Protein AF-A0A6C0KUW3-F1 (afdb_monomer_lite)

Sequence (420 aa):
MSPESDKGSKAPSDSKGATHHMSDIDYWKHPERNYYVFIALSFLLGFFGADHFYLRSFGTGMQKGLFNIASFGLWYFWDILQIIYEGEKVKKDGLSSPFDWTRGIGRGIFAEPPKKEDEMVVRVKKDIVVYALLTVMFGVFGLDKFYMGQSIQGFAKLFSVFNIFLFLFGIAWAVWDSVHVLFFTHDLIKDGITLPPPYSFIFNTIPVKDLFVPEEISKEDLAKEAAEEKETGGFLSGFMPKLPNVVNMESFRFLYKELAVPLLKPSVGTTIEKVQKGVEVSEKALNVGQEVVATVPKVAAAVTSQIQTIANPEKMLNQIKAAAEAKVAERVGAAGDQLKGAVDAQGAKLQGAVDAASAAATAAVPPSALRVAAVGKALVGGGGADETIGSGPIVAGTLTAIVLAGAVKVVAELLSQHQK

Foldseek 3Di:
DDDDPDDPDPPPPPPPPPPDAQQECVVVVDQDDALLLLLVCLVQPVCQQVSLVSLVRPVVSNVSNVVCVVVVCPQSVQQNCCCQPVVVCCCAQNGAGPVGPPHHRSHNNHDDADDDDDDQAFFQQADLSVLLSCLQRVQQQLVSCVSVVNVVSNVLSNVLCVDPVSSVVSVVFSVLQNCCSVPVVVCCLVVARDGDPPVVVVDPGHHCVRRGDTDRDGPVVVVVVVVVCVVVPHPVCVVDPDDDPPDPCPSVCCCCVVNVVVNSRDDDDDPPPVVVVVPPVVPPVPPVPDPCVVCVVVVVVVVVVVVVVVVCVVVVVVVVVVVVVVVVVVVVVVVVVVVVVVVVVVVVVVVVVVVVVVVVVVVPDDPVNVVVVVVVVVVPPDDDDDDDDDPVPVVVVVVVVVVVVVVVVVVVVVVVVVVD

Structure (mmCIF, N/CA/C/O backbone):
data_AF-A0A6C0KUW3-F1
#
_entry.id   AF-A0A6C0KUW3-F1
#
loop_
_atom_site.group_PDB
_atom_site.id
_atom_site.type_symbol
_atom_site.label_atom_id
_atom_site.label_alt_id
_atom_site.label_comp_id
_atom_site.label_asym_id
_atom_site.label_entity_id
_atom_site.label_seq_id
_atom_site.pdbx_PDB_ins_code
_atom_site.Cartn_x
_atom_site.Cartn_y
_atom_site.Cartn_z
_atom_site.occupancy
_atom_site.B_iso_or_equiv
_atom_site.auth_seq_id
_atom_site.auth_comp_id
_atom_site.auth_asym_id
_atom_site.auth_atom_id
_atom_site.pdbx_PDB_model_num
ATOM 1 N N . MET A 1 1 ? 12.558 7.237 -54.613 1.00 40.62 1 MET A N 1
ATOM 2 C CA . MET A 1 1 ? 13.050 7.570 -53.262 1.00 40.62 1 MET A CA 1
ATOM 3 C C . MET A 1 1 ? 11.957 7.166 -52.296 1.00 40.62 1 MET A C 1
ATOM 5 O O . MET A 1 1 ? 10.964 7.870 -52.196 1.00 40.62 1 MET A O 1
ATOM 9 N N . SER A 1 2 ? 12.076 5.971 -51.725 1.00 37.41 2 SER A N 1
ATOM 10 C CA . SER A 1 2 ? 11.097 5.417 -50.785 1.00 37.41 2 SER A CA 1
ATOM 11 C C . SER A 1 2 ? 11.631 5.608 -49.367 1.00 37.41 2 SER A C 1
ATOM 13 O O . SER A 1 2 ? 12.835 5.420 -49.180 1.00 37.41 2 SER A O 1
ATOM 15 N N . PRO A 1 3 ? 10.792 5.995 -48.393 1.00 54.00 3 PRO A N 1
ATOM 16 C CA . PRO A 1 3 ? 11.244 6.229 -47.034 1.00 54.00 3 PRO A CA 1
ATOM 17 C C . PRO A 1 3 ? 11.614 4.899 -46.374 1.00 54.00 3 PRO A C 1
ATOM 19 O O . PRO A 1 3 ? 10.859 3.927 -46.388 1.00 54.00 3 PRO A O 1
ATOM 22 N N . GLU A 1 4 ? 12.827 4.883 -45.845 1.00 47.38 4 GLU A N 1
ATOM 23 C CA . GLU A 1 4 ? 13.445 3.814 -45.083 1.00 47.38 4 GLU A CA 1
ATOM 24 C C . GLU A 1 4 ? 12.688 3.673 -43.755 1.00 47.38 4 GLU A C 1
ATOM 26 O O . GLU A 1 4 ? 12.736 4.548 -42.894 1.00 47.38 4 GLU A O 1
ATOM 31 N N . SER A 1 5 ? 11.893 2.608 -43.633 1.00 49.06 5 SER A N 1
ATOM 32 C CA . SER A 1 5 ? 11.140 2.301 -42.421 1.00 49.06 5 SER A CA 1
ATOM 33 C C . SER A 1 5 ? 12.111 1.913 -41.309 1.00 49.06 5 SER A C 1
ATOM 35 O O . SER A 1 5 ? 12.753 0.859 -41.380 1.00 49.06 5 SER A O 1
ATOM 37 N N . ASP A 1 6 ? 12.195 2.782 -40.309 1.00 50.81 6 ASP A N 1
ATOM 38 C CA . ASP A 1 6 ? 13.011 2.647 -39.113 1.00 50.81 6 ASP A CA 1
ATOM 39 C C . ASP A 1 6 ? 12.738 1.300 -38.423 1.00 50.81 6 ASP A C 1
ATOM 41 O O . ASP A 1 6 ? 11.621 0.978 -38.001 1.00 50.81 6 ASP A O 1
ATOM 45 N N . LYS A 1 7 ? 13.764 0.449 -38.405 1.00 44.41 7 LYS A N 1
ATOM 46 C CA . LYS A 1 7 ? 13.719 -0.880 -37.802 1.00 44.41 7 LYS A CA 1
ATOM 47 C C . LYS A 1 7 ? 13.701 -0.676 -36.297 1.00 44.41 7 LYS A C 1
ATOM 49 O O . LYS A 1 7 ? 14.734 -0.357 -35.720 1.00 44.41 7 LYS A O 1
ATOM 54 N N . GLY A 1 8 ? 12.539 -0.908 -35.683 1.00 43.03 8 GLY A N 1
ATOM 55 C CA . GLY A 1 8 ? 12.380 -0.936 -34.232 1.00 43.03 8 GLY A CA 1
ATOM 56 C C . GLY A 1 8 ? 13.576 -1.618 -33.574 1.00 43.03 8 GLY A C 1
ATOM 57 O O . GLY A 1 8 ? 13.899 -2.770 -33.887 1.00 43.03 8 GLY A O 1
ATOM 58 N N . SER A 1 9 ? 14.263 -0.864 -32.719 1.00 43.50 9 SER A N 1
ATOM 59 C CA . SER A 1 9 ? 15.438 -1.301 -31.987 1.00 43.50 9 SER A CA 1
ATOM 60 C C . SER A 1 9 ? 15.054 -2.466 -31.078 1.00 43.50 9 SER A C 1
ATOM 62 O O . SER A 1 9 ? 14.658 -2.312 -29.926 1.00 43.50 9 SER A O 1
ATOM 64 N N . LYS A 1 10 ? 15.173 -3.688 -31.603 1.00 49.19 10 LYS A N 1
ATOM 65 C CA . LYS A 1 10 ? 15.358 -4.860 -30.756 1.00 49.19 10 LYS A CA 1
ATOM 66 C C . LYS A 1 10 ? 16.615 -4.582 -29.949 1.00 49.19 10 LYS A C 1
ATOM 68 O O . LYS A 1 10 ? 17.706 -4.546 -30.517 1.00 49.19 10 LYS A O 1
ATOM 73 N N . ALA A 1 11 ? 16.441 -4.341 -28.652 1.00 49.81 11 ALA A N 1
ATOM 74 C CA . ALA A 1 11 ? 17.547 -4.334 -27.714 1.00 49.81 11 ALA A CA 1
ATOM 75 C C . ALA A 1 11 ? 18.393 -5.592 -27.991 1.00 49.81 11 ALA A C 1
ATOM 77 O O . ALA A 1 11 ? 17.818 -6.680 -28.116 1.00 49.81 11 ALA A O 1
ATOM 78 N N . PRO A 1 12 ? 19.713 -5.457 -28.193 1.00 45.88 12 PRO A N 1
ATOM 79 C CA . PRO A 1 12 ? 20.565 -6.587 -28.520 1.00 45.88 12 PRO A CA 1
ATOM 80 C C . PRO A 1 12 ? 20.508 -7.591 -27.369 1.00 45.88 12 PRO A C 1
ATOM 82 O O . PRO A 1 12 ? 21.073 -7.372 -26.300 1.00 45.88 12 PRO A O 1
ATOM 85 N N . SER A 1 13 ? 19.803 -8.701 -27.586 1.00 51.00 13 SER A N 1
ATOM 86 C CA . SER A 1 13 ? 19.825 -9.867 -26.708 1.00 51.00 13 SER A CA 1
ATOM 87 C C . SER A 1 13 ? 21.124 -10.643 -26.951 1.00 51.00 13 SER A C 1
ATOM 89 O O . SER A 1 13 ? 21.108 -11.778 -27.424 1.00 51.00 13 SER A O 1
ATOM 91 N N . ASP A 1 14 ? 22.267 -10.014 -26.682 1.00 53.22 14 ASP A N 1
ATOM 92 C CA . ASP A 1 14 ? 23.578 -10.667 -26.675 1.00 53.22 14 ASP A CA 1
ATOM 93 C C . ASP A 1 14 ? 23.753 -11.430 -25.350 1.00 53.22 14 ASP A C 1
ATOM 95 O O . ASP A 1 14 ? 24.572 -11.093 -24.498 1.00 53.22 14 ASP A O 1
ATOM 99 N N . SER A 1 15 ? 22.961 -12.484 -25.136 1.00 49.53 15 SER A N 1
ATOM 100 C CA . SER A 1 15 ? 23.084 -13.355 -23.962 1.00 49.53 15 SER A CA 1
ATOM 101 C C . SER A 1 15 ? 23.963 -14.574 -24.259 1.00 49.53 15 SER A C 1
ATOM 103 O O . SER A 1 15 ? 23.529 -15.722 -24.224 1.00 49.53 15 SER A O 1
ATOM 105 N N . LYS A 1 16 ? 25.263 -14.345 -24.489 1.00 47.78 16 LYS A N 1
ATOM 106 C CA . LYS A 1 16 ? 26.283 -15.419 -24.415 1.00 47.78 16 LYS A CA 1
ATOM 107 C C . LYS A 1 16 ? 26.792 -15.703 -22.992 1.00 47.78 16 LYS A C 1
ATOM 109 O O . LYS A 1 16 ? 27.750 -16.444 -22.809 1.00 47.78 16 LYS A O 1
ATOM 114 N N . GLY A 1 17 ? 26.095 -15.193 -21.982 1.00 57.25 17 GLY A N 1
ATOM 115 C CA . GLY A 1 17 ? 26.259 -15.568 -20.581 1.00 57.25 17 GLY A CA 1
ATOM 116 C C . GLY A 1 17 ? 24.990 -15.211 -19.823 1.00 57.25 17 GLY A C 1
ATOM 117 O O . GLY A 1 17 ? 24.925 -14.149 -19.219 1.00 57.25 17 GLY A O 1
ATOM 118 N N . ALA A 1 18 ? 23.952 -16.044 -19.928 1.00 57.69 18 ALA A N 1
ATOM 119 C CA . ALA A 1 18 ? 22.677 -15.815 -19.255 1.00 57.69 18 ALA A CA 1
ATOM 120 C C . ALA A 1 18 ? 22.869 -15.911 -17.733 1.00 57.69 18 ALA A C 1
ATOM 122 O O . ALA A 1 18 ? 22.793 -16.988 -17.138 1.00 57.69 18 ALA A O 1
ATOM 123 N N . THR A 1 19 ? 23.165 -14.783 -17.093 1.00 61.22 19 THR A N 1
ATOM 124 C CA . THR A 1 19 ? 23.089 -14.658 -15.642 1.00 61.22 19 THR A CA 1
ATOM 125 C C . THR A 1 19 ? 21.640 -14.889 -15.242 1.00 61.22 19 THR A C 1
ATOM 127 O O . THR A 1 19 ? 20.739 -14.175 -15.670 1.00 61.22 19 THR A O 1
ATOM 130 N N . HIS A 1 20 ? 21.405 -15.945 -14.471 1.00 67.25 20 HIS A N 1
ATOM 131 C CA . HIS A 1 20 ? 20.069 -16.368 -14.068 1.00 67.25 20 HIS A CA 1
ATOM 132 C C . HIS A 1 20 ? 19.472 -15.317 -13.113 1.00 67.25 20 HIS A C 1
ATOM 134 O O . HIS A 1 20 ? 19.795 -15.313 -11.925 1.00 67.25 20 HIS A O 1
ATOM 140 N N . HIS A 1 21 ? 18.646 -14.401 -13.622 1.00 73.00 21 HIS A N 1
ATOM 141 C CA . HIS A 1 21 ? 17.895 -13.441 -12.806 1.00 73.00 21 HIS A CA 1
ATOM 142 C C . HIS A 1 21 ? 16.681 -14.136 -12.167 1.00 73.00 21 HIS A C 1
ATOM 144 O O . HIS A 1 21 ? 16.088 -15.034 -12.766 1.00 73.00 21 HIS A O 1
ATOM 150 N N . MET A 1 22 ? 16.331 -13.775 -10.925 1.00 75.38 22 MET A N 1
ATOM 151 C CA . MET A 1 22 ? 15.232 -14.430 -10.189 1.00 75.38 22 MET A CA 1
ATOM 152 C C . MET A 1 22 ? 13.846 -13.954 -10.641 1.00 75.38 22 MET A C 1
ATOM 154 O O . MET A 1 22 ? 12.902 -14.742 -10.660 1.00 75.38 22 MET A O 1
ATOM 158 N N . SER A 1 23 ? 13.724 -12.685 -11.030 1.00 79.56 23 SER A N 1
ATOM 159 C CA . SER A 1 23 ? 12.553 -12.156 -11.726 1.00 79.56 23 SER A CA 1
ATOM 160 C C . SER A 1 23 ? 13.013 -11.194 -12.818 1.00 79.56 23 SER A C 1
ATOM 162 O O . SER A 1 23 ? 13.612 -10.155 -12.536 1.00 79.56 23 SER A O 1
ATOM 164 N N . ASP A 1 24 ? 12.762 -11.584 -14.065 1.00 82.62 24 ASP A N 1
ATOM 165 C CA . ASP A 1 24 ? 13.155 -10.845 -15.265 1.00 82.62 24 ASP A CA 1
ATOM 166 C C . ASP A 1 24 ? 11.915 -10.515 -16.102 1.00 82.62 24 ASP A C 1
ATOM 168 O O . ASP A 1 24 ? 10.938 -11.279 -16.120 1.00 82.62 24 ASP A O 1
ATOM 172 N N . ILE A 1 25 ? 11.957 -9.391 -16.811 1.00 84.62 25 ILE A N 1
ATOM 173 C CA . ILE A 1 25 ? 10.950 -9.016 -17.797 1.00 84.62 25 ILE A CA 1
ATOM 174 C C . ILE A 1 25 ? 10.783 -10.096 -18.866 1.00 84.62 25 ILE A C 1
ATOM 176 O O . ILE A 1 25 ? 9.663 -10.313 -19.312 1.00 84.62 25 ILE A O 1
ATOM 180 N N . ASP A 1 26 ? 11.832 -10.845 -19.206 1.00 83.38 26 ASP A N 1
ATOM 181 C CA . ASP A 1 26 ? 11.742 -11.939 -20.181 1.00 83.38 26 ASP A CA 1
ATOM 182 C C . ASP A 1 26 ? 10.749 -13.029 -19.751 1.00 83.38 26 ASP A C 1
ATOM 184 O O . ASP A 1 26 ? 10.020 -13.591 -20.573 1.00 83.38 26 ASP A O 1
ATOM 188 N N . TYR A 1 27 ? 10.656 -13.288 -18.444 1.00 81.56 27 TYR A N 1
ATOM 189 C CA . TYR A 1 27 ? 9.697 -14.242 -17.891 1.00 81.56 27 TYR A CA 1
ATOM 190 C C . TYR A 1 27 ? 8.268 -13.673 -17.883 1.00 81.56 27 TYR A C 1
ATOM 192 O O . TYR A 1 27 ? 7.298 -14.377 -18.167 1.00 81.56 27 TYR A O 1
ATOM 200 N N . TRP A 1 28 ? 8.131 -12.379 -17.582 1.00 78.56 28 TRP A N 1
ATOM 201 C CA . TRP A 1 28 ? 6.847 -11.708 -17.351 1.00 78.56 28 TRP A CA 1
ATOM 202 C C . TRP A 1 28 ? 6.273 -10.959 -18.565 1.00 78.56 28 TRP A C 1
ATOM 204 O O . TRP A 1 28 ? 5.121 -10.527 -18.528 1.00 78.56 28 TRP A O 1
ATOM 214 N N . LYS A 1 29 ? 7.055 -10.840 -19.639 1.00 80.50 29 LYS A N 1
ATOM 215 C CA . LYS A 1 29 ? 6.770 -10.269 -20.965 1.00 80.50 29 LYS A CA 1
ATOM 216 C C . LYS A 1 29 ? 6.455 -8.771 -21.039 1.00 80.50 29 LYS A C 1
ATOM 218 O O . LYS A 1 29 ? 6.524 -8.227 -22.139 1.00 80.50 29 LYS A O 1
ATOM 223 N N . HIS A 1 30 ? 6.126 -8.097 -19.933 1.00 78.00 30 HIS A N 1
ATOM 224 C CA . HIS A 1 30 ? 5.743 -6.679 -19.941 1.00 78.00 30 HIS A CA 1
ATOM 225 C C . HIS A 1 30 ? 6.255 -5.903 -18.708 1.00 78.00 30 HIS A C 1
ATOM 227 O O . HIS A 1 30 ? 6.121 -6.404 -17.587 1.00 78.00 30 HIS A O 1
ATOM 233 N N . PRO A 1 31 ? 6.780 -4.671 -18.890 1.00 83.75 31 PRO A N 1
ATOM 234 C CA . PRO A 1 31 ? 7.075 -3.746 -17.803 1.00 83.75 31 PRO A CA 1
ATOM 235 C C . PRO A 1 31 ? 5.789 -3.012 -17.418 1.00 83.75 31 PRO A C 1
ATOM 237 O O . PRO A 1 31 ? 5.323 -2.131 -18.134 1.00 83.75 31 PRO A O 1
ATOM 240 N N . GLU A 1 32 ? 5.177 -3.397 -16.305 1.00 84.25 32 GLU A N 1
ATOM 241 C CA . GLU A 1 32 ? 3.886 -2.836 -15.870 1.00 84.25 32 GLU A CA 1
ATOM 242 C C . GLU A 1 32 ? 3.952 -2.174 -14.491 1.00 84.25 32 GLU A C 1
ATOM 244 O O . GLU A 1 32 ? 2.950 -1.665 -13.991 1.00 84.25 32 GLU A O 1
ATOM 249 N N . ARG A 1 33 ? 5.110 -2.215 -13.824 1.00 87.69 33 ARG A N 1
ATOM 250 C CA . ARG A 1 33 ? 5.222 -1.729 -12.450 1.00 87.69 33 ARG A CA 1
ATOM 251 C C . ARG A 1 33 ? 5.624 -0.265 -12.427 1.00 87.69 33 ARG A C 1
ATOM 253 O O . ARG A 1 33 ? 6.601 0.146 -13.045 1.00 87.69 33 ARG A O 1
ATOM 260 N N . ASN A 1 34 ? 4.894 0.520 -11.645 1.00 88.56 34 ASN A N 1
ATOM 261 C CA . ASN A 1 34 ? 5.272 1.892 -11.346 1.00 88.56 34 ASN A CA 1
ATOM 262 C C . ASN A 1 34 ? 6.424 1.891 -10.323 1.00 88.56 34 ASN A C 1
ATOM 264 O O . ASN A 1 34 ? 6.308 1.279 -9.256 1.00 88.56 34 ASN A O 1
ATOM 268 N N . TYR A 1 35 ? 7.527 2.565 -10.658 1.00 92.56 35 TYR A N 1
ATOM 269 C CA . TYR A 1 35 ? 8.719 2.664 -9.812 1.00 92.56 35 TYR A CA 1
ATOM 270 C C . TYR A 1 35 ? 8.462 3.405 -8.495 1.00 92.56 35 TYR A C 1
ATOM 272 O O . TYR A 1 35 ? 8.997 3.036 -7.455 1.00 92.56 35 TYR A O 1
ATOM 280 N N . TYR A 1 36 ? 7.608 4.425 -8.498 1.00 88.12 36 TYR A N 1
ATOM 281 C CA . TYR A 1 36 ? 7.350 5.221 -7.300 1.00 88.12 36 TYR A CA 1
ATOM 282 C C . TYR A 1 36 ? 6.498 4.474 -6.277 1.00 88.12 36 TYR A C 1
ATOM 284 O O . TYR A 1 36 ? 6.752 4.564 -5.077 1.00 88.12 36 TYR A O 1
ATOM 292 N N . VAL A 1 37 ? 5.545 3.672 -6.756 1.00 85.19 37 VAL A N 1
ATOM 293 C CA . VAL A 1 37 ? 4.796 2.726 -5.918 1.00 85.19 37 VAL A CA 1
ATOM 294 C C . VAL A 1 37 ? 5.751 1.732 -5.261 1.00 85.19 37 VAL A C 1
ATOM 296 O O . VAL A 1 37 ? 5.641 1.474 -4.065 1.00 85.19 37 VAL A O 1
ATOM 299 N N . PHE A 1 38 ? 6.726 1.222 -6.018 1.00 94.38 38 PHE A N 1
ATOM 300 C CA . PHE A 1 38 ? 7.771 0.359 -5.475 1.00 94.38 38 PHE A CA 1
ATOM 301 C C . PHE A 1 38 ? 8.578 1.052 -4.374 1.00 94.38 38 PHE A C 1
ATOM 303 O O . PHE A 1 38 ? 8.726 0.470 -3.307 1.00 94.38 38 PHE A O 1
ATOM 310 N N . ILE A 1 39 ? 9.016 2.299 -4.569 1.00 92.94 39 ILE A N 1
ATOM 311 C CA . ILE A 1 39 ? 9.737 3.032 -3.520 1.00 92.94 39 ILE A CA 1
ATOM 312 C C . ILE A 1 39 ? 8.866 3.196 -2.266 1.00 92.94 39 ILE A C 1
ATOM 314 O O . ILE A 1 39 ? 9.327 2.928 -1.158 1.00 92.94 39 ILE A O 1
ATOM 318 N N . ALA A 1 40 ? 7.603 3.606 -2.421 1.00 84.94 40 ALA A N 1
ATOM 319 C CA . ALA A 1 40 ? 6.686 3.754 -1.291 1.00 84.94 40 ALA A CA 1
ATOM 320 C C . ALA A 1 40 ? 6.511 2.429 -0.527 1.00 84.94 40 ALA A C 1
ATOM 322 O O . ALA A 1 40 ? 6.563 2.409 0.705 1.00 84.94 40 ALA A O 1
ATOM 323 N N . LEU A 1 41 ? 6.377 1.314 -1.253 1.00 87.75 41 LEU A N 1
ATOM 324 C CA . LEU A 1 41 ? 6.339 -0.025 -0.670 1.00 87.75 41 LEU A CA 1
ATOM 325 C C . LEU A 1 41 ? 7.650 -0.386 0.026 1.00 87.75 41 LEU A C 1
ATOM 327 O O . LEU A 1 41 ? 7.597 -0.918 1.130 1.00 87.75 41 LEU A O 1
ATOM 331 N N . SER A 1 42 ? 8.805 -0.066 -0.556 1.00 94.06 42 SER A N 1
ATOM 332 C CA . SER A 1 42 ? 10.110 -0.324 0.053 1.00 94.06 42 SER A CA 1
ATOM 333 C C . SER A 1 42 ? 10.291 0.419 1.366 1.00 94.06 42 SER A C 1
ATOM 335 O O . SER A 1 42 ? 10.761 -0.197 2.309 1.00 94.06 42 SER A O 1
ATOM 337 N N . PHE A 1 43 ? 9.874 1.682 1.483 1.00 89.88 43 PHE A N 1
ATOM 338 C CA . PHE A 1 43 ? 9.987 2.431 2.743 1.00 89.88 43 PHE A CA 1
ATOM 339 C C . PHE A 1 43 ? 8.970 2.005 3.804 1.00 89.88 43 PHE A C 1
ATOM 341 O O . PHE A 1 43 ? 9.285 1.998 4.988 1.00 89.88 43 PHE A O 1
ATOM 348 N N . LEU A 1 44 ? 7.736 1.690 3.413 1.00 85.31 44 LEU A N 1
ATOM 349 C CA . LEU A 1 44 ? 6.676 1.413 4.386 1.00 85.31 44 LEU A CA 1
ATOM 350 C C . LEU A 1 44 ? 6.635 -0.060 4.784 1.00 85.31 44 LEU A C 1
ATOM 352 O O . LEU A 1 44 ? 6.561 -0.395 5.962 1.00 85.31 44 LEU A O 1
ATOM 356 N N . LEU A 1 45 ? 6.696 -0.943 3.794 1.00 90.44 45 LEU A N 1
ATOM 357 C CA . LEU A 1 45 ? 6.490 -2.381 3.936 1.00 90.44 45 LEU A CA 1
ATOM 358 C C . LEU A 1 45 ? 7.714 -3.218 3.547 1.00 90.44 45 LEU A C 1
ATOM 360 O O . LEU A 1 45 ? 7.675 -4.448 3.654 1.00 90.44 45 LEU A O 1
ATOM 364 N N . GLY A 1 46 ? 8.809 -2.589 3.115 1.00 93.31 46 GLY A N 1
ATOM 365 C CA . GLY A 1 46 ? 10.005 -3.303 2.682 1.00 93.31 46 GLY A CA 1
ATOM 366 C C . GLY A 1 46 ? 10.611 -4.150 3.794 1.00 93.31 46 GLY A C 1
ATOM 367 O O . GLY A 1 46 ? 11.192 -5.190 3.503 1.00 93.31 46 GLY A O 1
ATOM 368 N N . PHE A 1 47 ? 10.422 -3.785 5.070 1.00 94.69 47 PHE A N 1
ATOM 369 C CA . PHE A 1 47 ? 10.892 -4.593 6.199 1.00 94.69 47 PHE A CA 1
ATOM 370 C C . PHE A 1 47 ? 10.338 -6.024 6.145 1.00 94.69 47 PHE A C 1
ATOM 372 O O . PHE A 1 47 ? 11.077 -6.982 6.364 1.00 94.69 47 PHE A O 1
ATOM 379 N N . PHE A 1 48 ? 9.072 -6.176 5.749 1.00 94.31 48 PHE A N 1
ATOM 380 C CA . PHE A 1 48 ? 8.402 -7.469 5.592 1.00 94.31 48 PHE A CA 1
ATOM 381 C C . PHE A 1 48 ? 8.574 -8.089 4.194 1.00 94.31 48 PHE A C 1
ATOM 383 O O . PHE A 1 48 ? 8.026 -9.156 3.931 1.00 94.31 48 PHE A O 1
ATOM 390 N N . GLY A 1 49 ? 9.325 -7.442 3.295 1.00 94.94 49 GLY A N 1
ATOM 391 C CA . GLY A 1 49 ? 9.601 -7.931 1.941 1.00 94.94 49 GLY A CA 1
ATOM 392 C C . GLY A 1 49 ? 8.509 -7.649 0.904 1.00 94.94 49 GLY A C 1
ATOM 393 O O . GLY A 1 49 ? 8.529 -8.243 -0.175 1.00 94.94 49 GLY A O 1
ATOM 394 N N . ALA A 1 50 ? 7.559 -6.750 1.186 1.00 93.75 50 ALA A N 1
ATOM 395 C CA . ALA A 1 50 ? 6.469 -6.457 0.248 1.00 93.75 50 ALA A CA 1
ATOM 396 C C . ALA A 1 50 ? 6.944 -5.811 -1.063 1.00 93.75 50 ALA A C 1
ATOM 398 O O . ALA A 1 50 ? 6.335 -6.004 -2.113 1.00 93.75 50 ALA A O 1
ATOM 399 N N . ASP A 1 51 ? 8.048 -5.073 -1.024 1.00 95.62 51 ASP A N 1
ATOM 400 C CA . ASP A 1 51 ? 8.679 -4.518 -2.216 1.00 95.62 51 ASP A CA 1
ATOM 401 C C . ASP A 1 51 ? 9.204 -5.610 -3.154 1.00 95.62 51 ASP A C 1
ATOM 403 O O . ASP A 1 51 ? 9.008 -5.535 -4.363 1.00 95.62 51 ASP A O 1
ATOM 407 N N . HIS A 1 52 ? 9.747 -6.699 -2.616 1.00 96.12 52 HIS A N 1
ATOM 408 C CA . HIS A 1 52 ? 10.137 -7.863 -3.415 1.00 96.12 52 HIS A CA 1
ATOM 409 C C . HIS A 1 52 ? 8.926 -8.609 -3.985 1.00 96.12 52 HIS A C 1
ATOM 411 O O . HIS A 1 52 ? 8.975 -9.097 -5.117 1.00 96.12 52 HIS A O 1
ATOM 417 N N . PHE A 1 53 ? 7.815 -8.667 -3.242 1.00 93.81 53 PHE A N 1
ATOM 418 C CA . PHE A 1 53 ? 6.554 -9.210 -3.760 1.00 93.81 53 PHE A CA 1
ATOM 419 C C . PHE A 1 53 ? 6.022 -8.371 -4.924 1.00 93.81 53 PHE A C 1
ATOM 421 O O . PHE A 1 53 ? 5.574 -8.924 -5.929 1.00 93.81 53 PHE A O 1
ATOM 428 N N . TYR A 1 54 ? 6.143 -7.046 -4.840 1.00 93.88 54 TYR A N 1
ATOM 429 C CA . TYR A 1 54 ? 5.768 -6.137 -5.922 1.00 93.88 54 TYR A CA 1
ATOM 430 C C . TYR A 1 54 ? 6.622 -6.345 -7.185 1.00 93.88 54 TYR A C 1
ATOM 432 O O . TYR A 1 54 ? 6.085 -6.360 -8.299 1.00 93.88 54 TYR A O 1
ATOM 440 N N . LEU A 1 55 ? 7.916 -6.645 -7.005 1.00 94.69 55 LEU A N 1
ATOM 441 C CA . LEU A 1 55 ? 8.845 -7.094 -8.056 1.00 94.69 55 LEU A CA 1
ATOM 442 C C . LEU A 1 55 ? 8.629 -8.555 -8.504 1.00 94.69 55 LEU A C 1
ATOM 444 O O . LEU A 1 55 ? 9.464 -9.124 -9.214 1.00 94.69 55 LEU A O 1
ATOM 448 N N . ARG A 1 56 ? 7.513 -9.172 -8.088 1.00 91.31 56 ARG A N 1
ATOM 449 C CA . ARG A 1 56 ? 7.105 -10.554 -8.389 1.00 91.31 56 ARG A CA 1
ATOM 450 C C . ARG A 1 56 ? 8.119 -11.617 -7.951 1.00 91.31 56 ARG A C 1
ATOM 452 O O . ARG A 1 56 ? 8.120 -12.726 -8.478 1.00 91.31 56 ARG A O 1
ATOM 459 N N . SER A 1 57 ? 8.959 -11.303 -6.970 1.00 91.69 57 SER A N 1
ATOM 460 C CA . SER A 1 57 ? 9.957 -12.215 -6.416 1.00 91.69 57 SER A CA 1
ATOM 461 C C . SER A 1 57 ? 9.551 -12.676 -5.014 1.00 91.69 57 SER A C 1
ATOM 463 O O . SER A 1 57 ? 10.115 -12.268 -3.998 1.00 91.69 57 SER A O 1
ATOM 465 N N . PHE A 1 58 ? 8.544 -13.552 -4.954 1.00 87.69 58 PHE A N 1
ATOM 466 C CA . PHE A 1 58 ? 7.983 -14.053 -3.692 1.00 87.69 58 PHE A CA 1
ATOM 467 C C . PHE A 1 58 ? 9.007 -14.778 -2.810 1.00 87.69 58 PHE A C 1
ATOM 469 O O . PHE A 1 58 ? 9.027 -14.573 -1.598 1.00 87.69 58 PHE A O 1
ATOM 476 N N . GLY A 1 59 ? 9.896 -15.579 -3.407 1.00 89.44 59 GLY A N 1
ATOM 477 C CA . GLY A 1 59 ? 10.933 -16.296 -2.660 1.00 89.44 59 GLY A CA 1
ATOM 478 C C . GLY A 1 59 ? 11.870 -15.347 -1.911 1.00 89.44 59 GLY A C 1
ATOM 479 O O . GLY A 1 59 ? 12.066 -15.494 -0.705 1.00 89.44 59 GLY A O 1
ATOM 480 N N . THR A 1 60 ? 12.386 -14.323 -2.598 1.00 94.69 60 THR A N 1
ATOM 481 C CA . THR A 1 60 ? 13.286 -13.349 -1.963 1.00 94.69 60 THR A CA 1
ATOM 482 C C . THR A 1 60 ? 12.553 -12.427 -1.001 1.00 94.69 60 THR A C 1
ATOM 484 O O . THR A 1 60 ? 13.153 -12.027 -0.014 1.00 94.69 60 THR A O 1
ATOM 487 N N . GLY A 1 61 ? 11.275 -12.111 -1.230 1.00 94.56 61 GLY A N 1
ATOM 488 C CA . GLY A 1 61 ? 10.488 -11.321 -0.280 1.00 94.56 61 GLY A CA 1
ATOM 489 C C . GLY A 1 61 ? 10.253 -12.050 1.044 1.00 94.56 61 GLY A C 1
ATOM 490 O O . GLY A 1 61 ? 10.466 -11.465 2.103 1.00 94.56 61 GLY A O 1
ATOM 491 N N . MET A 1 62 ? 9.935 -13.351 1.011 1.00 90.75 62 MET A N 1
ATOM 492 C CA . MET A 1 62 ? 9.831 -14.155 2.237 1.00 90.75 62 MET A CA 1
ATOM 493 C C . MET A 1 62 ? 11.186 -14.281 2.939 1.00 90.75 62 MET A C 1
ATOM 495 O O . MET A 1 62 ? 11.267 -14.117 4.157 1.00 90.75 62 MET A O 1
ATOM 499 N N . GLN A 1 63 ? 12.257 -14.528 2.176 1.00 95.56 63 GLN A N 1
ATOM 500 C CA . GLN A 1 63 ? 13.612 -14.597 2.721 1.00 95.56 63 GLN A CA 1
ATOM 501 C C . GLN A 1 63 ? 14.022 -13.270 3.369 1.00 95.56 63 GLN A C 1
ATOM 503 O O . GLN A 1 63 ? 14.565 -13.280 4.470 1.00 95.56 63 GLN A O 1
ATOM 508 N N . LYS A 1 64 ? 13.716 -12.137 2.726 1.00 96.00 64 LYS A N 1
ATOM 509 C CA . LYS A 1 64 ? 13.956 -10.794 3.255 1.00 96.00 64 LYS A CA 1
ATOM 510 C C . LYS A 1 64 ? 13.178 -10.550 4.542 1.00 96.00 64 LYS A C 1
ATOM 512 O O . LYS A 1 64 ? 13.775 -10.089 5.506 1.00 96.00 64 LYS A O 1
ATOM 517 N N . GLY A 1 65 ? 11.893 -10.904 4.593 1.00 92.25 65 GLY A N 1
ATOM 518 C CA . GLY A 1 65 ? 11.081 -10.775 5.805 1.00 92.25 65 GLY A CA 1
ATOM 519 C C . GLY A 1 65 ? 11.656 -11.571 6.981 1.00 92.25 65 GLY A C 1
ATOM 520 O O . GLY A 1 65 ? 11.886 -11.013 8.052 1.00 92.25 65 GLY A O 1
ATOM 521 N N . LEU A 1 66 ? 11.972 -12.854 6.770 1.00 93.50 66 LEU A N 1
ATOM 522 C CA . LEU A 1 66 ? 12.586 -13.704 7.798 1.00 93.50 66 LEU A CA 1
ATOM 523 C C . LEU A 1 66 ? 13.968 -13.192 8.223 1.00 93.50 66 LEU A C 1
ATOM 525 O O . LEU A 1 66 ? 14.269 -13.130 9.415 1.00 93.50 66 LEU A O 1
ATOM 529 N N . PHE A 1 67 ? 14.797 -12.797 7.255 1.00 96.31 67 PHE A N 1
ATOM 530 C CA . PHE A 1 67 ? 16.129 -12.273 7.523 1.00 96.31 67 PHE A CA 1
ATOM 531 C C . PHE A 1 67 ? 16.064 -10.962 8.307 1.00 96.31 67 PHE A C 1
ATOM 533 O O . PHE A 1 67 ? 16.744 -10.841 9.315 1.00 96.31 67 PHE A O 1
ATOM 540 N N . ASN A 1 68 ? 15.199 -10.020 7.923 1.00 96.38 68 ASN A N 1
ATOM 541 C CA . ASN A 1 68 ? 15.032 -8.749 8.626 1.00 96.38 68 ASN A CA 1
ATOM 542 C C . ASN A 1 68 ? 14.564 -8.930 10.074 1.00 96.38 68 ASN A C 1
ATOM 544 O O . ASN A 1 68 ? 15.011 -8.174 10.933 1.00 96.38 68 ASN A O 1
ATOM 548 N N . ILE A 1 69 ? 13.722 -9.929 10.364 1.00 92.19 69 ILE A N 1
ATOM 549 C CA . ILE A 1 69 ? 13.342 -10.268 11.744 1.00 92.19 69 ILE A CA 1
ATOM 550 C C . ILE A 1 69 ? 14.571 -10.732 12.543 1.00 92.19 69 ILE A C 1
ATOM 552 O O . ILE A 1 69 ? 14.769 -10.285 13.669 1.00 92.19 69 ILE A O 1
ATOM 556 N N . ALA A 1 70 ? 15.420 -11.587 11.964 1.00 95.69 70 ALA A N 1
ATOM 557 C CA . ALA A 1 70 ? 16.611 -12.114 12.636 1.00 95.69 70 ALA A CA 1
ATOM 558 C C . ALA A 1 70 ? 17.772 -11.103 12.725 1.00 95.69 70 ALA A C 1
ATOM 560 O O . ALA A 1 70 ? 18.555 -11.132 13.672 1.00 95.69 70 ALA A O 1
ATOM 561 N N . SER A 1 71 ? 17.898 -10.218 11.738 1.00 94.94 71 SER A N 1
ATOM 562 C CA . SER A 1 71 ? 19.019 -9.291 11.562 1.00 94.94 71 SER A CA 1
ATOM 563 C C . SER A 1 71 ? 18.648 -7.834 11.854 1.00 94.94 71 SER A C 1
ATOM 565 O O . SER A 1 71 ? 19.367 -6.929 11.427 1.00 94.94 71 SER A O 1
ATOM 567 N N . PHE A 1 72 ? 17.493 -7.593 12.482 1.00 93.75 72 PHE A N 1
ATOM 568 C CA . PHE A 1 72 ? 16.964 -6.261 12.799 1.00 93.75 72 PHE A CA 1
ATOM 569 C C . PHE A 1 72 ? 16.924 -5.293 11.598 1.00 93.75 72 PHE A C 1
ATOM 571 O O . PHE A 1 72 ? 17.248 -4.114 11.716 1.00 93.75 72 PHE A O 1
ATOM 578 N N . GLY A 1 73 ? 16.517 -5.785 10.423 1.00 92.50 73 GLY A N 1
ATOM 579 C CA . GLY A 1 73 ? 16.256 -4.940 9.250 1.00 92.50 73 GLY A CA 1
ATOM 580 C C . GLY A 1 73 ? 17.453 -4.638 8.347 1.00 92.50 73 GLY A C 1
ATOM 581 O O . GLY A 1 73 ? 17.354 -3.758 7.497 1.00 92.50 73 GLY A O 1
ATOM 582 N N . LEU A 1 74 ? 18.584 -5.333 8.495 1.00 96.56 74 LEU A N 1
ATOM 583 C CA . LEU A 1 74 ? 19.780 -5.086 7.675 1.00 96.56 74 LEU A CA 1
ATOM 584 C C . LEU A 1 74 ? 19.511 -5.138 6.151 1.00 96.56 74 LEU A C 1
ATOM 586 O O . LEU A 1 74 ? 19.972 -4.256 5.429 1.00 96.56 74 LEU A O 1
ATOM 590 N N . TRP A 1 75 ? 18.740 -6.117 5.656 1.00 97.81 75 TRP A N 1
ATOM 591 C CA . TRP A 1 75 ? 18.398 -6.198 4.223 1.00 97.81 75 TRP A CA 1
ATOM 592 C C . TRP A 1 75 ? 17.430 -5.076 3.824 1.00 97.81 75 TRP A C 1
ATOM 594 O O . TRP A 1 75 ? 17.581 -4.454 2.781 1.00 97.81 75 TRP A O 1
ATOM 604 N N . TYR A 1 76 ? 16.482 -4.718 4.687 1.00 96.94 76 TYR A N 1
ATOM 605 C CA . TYR A 1 76 ? 15.628 -3.551 4.457 1.00 96.94 76 TYR A CA 1
ATOM 606 C C . TYR A 1 76 ? 16.422 -2.252 4.248 1.00 96.94 76 TYR A C 1
ATOM 608 O O . TYR A 1 76 ? 16.177 -1.541 3.273 1.00 96.94 76 TYR A O 1
ATOM 616 N N . PHE A 1 77 ? 17.407 -1.966 5.105 1.00 96.69 77 PHE A N 1
ATOM 617 C CA . PHE A 1 77 ? 18.258 -0.787 4.927 1.00 96.69 77 PHE A CA 1
ATOM 618 C C . PHE A 1 77 ? 19.091 -0.866 3.647 1.00 96.69 77 PHE A C 1
ATOM 620 O O . PHE A 1 77 ? 19.238 0.142 2.963 1.00 96.69 77 PHE A O 1
ATOM 627 N N . TRP A 1 78 ? 19.590 -2.051 3.295 1.00 96.94 78 TRP A N 1
ATOM 628 C CA . TRP A 1 78 ? 20.320 -2.272 2.047 1.00 96.94 78 TRP A CA 1
ATOM 629 C C . TRP A 1 78 ? 19.499 -1.892 0.807 1.00 96.94 78 TRP A C 1
ATOM 631 O O . TRP A 1 78 ? 19.987 -1.151 -0.048 1.00 96.94 78 TRP A O 1
ATOM 641 N N . ASP A 1 79 ? 18.236 -2.316 0.738 1.00 97.25 79 ASP A N 1
ATOM 642 C CA . ASP A 1 79 ? 17.375 -1.990 -0.404 1.00 97.25 79 ASP A CA 1
ATOM 643 C C . ASP A 1 79 ? 17.017 -0.498 -0.440 1.00 97.25 79 ASP A C 1
ATOM 645 O O . ASP A 1 79 ? 17.007 0.107 -1.511 1.00 97.25 79 ASP A O 1
ATOM 649 N N . ILE A 1 80 ? 16.811 0.140 0.719 1.00 96.94 80 ILE A N 1
ATOM 650 C CA . ILE A 1 80 ? 16.618 1.598 0.794 1.00 96.94 80 ILE A CA 1
ATOM 651 C C . ILE A 1 80 ? 17.847 2.349 0.282 1.00 96.94 80 ILE A C 1
ATOM 653 O O . ILE A 1 80 ? 17.705 3.301 -0.485 1.00 96.94 80 ILE A O 1
ATOM 657 N N . LEU A 1 81 ? 19.051 1.932 0.679 1.00 96.50 81 LEU A N 1
ATOM 658 C CA . LEU A 1 81 ? 20.287 2.557 0.215 1.00 96.50 81 LEU A CA 1
ATOM 659 C C . LEU A 1 81 ? 20.418 2.436 -1.307 1.00 96.50 81 LEU A C 1
ATOM 661 O O . LEU A 1 81 ? 20.724 3.430 -1.959 1.00 96.50 81 LEU A O 1
ATOM 665 N N . GLN A 1 82 ? 20.109 1.278 -1.894 1.00 97.06 82 GLN A N 1
ATOM 666 C CA . GLN A 1 82 ? 20.092 1.137 -3.353 1.00 97.06 82 GLN A CA 1
ATOM 667 C C . GLN A 1 82 ? 19.062 2.039 -4.022 1.00 97.06 82 GLN A C 1
ATOM 669 O O . GLN A 1 82 ? 19.353 2.658 -5.037 1.00 97.06 82 GLN A O 1
ATOM 674 N N . ILE A 1 83 ? 17.862 2.153 -3.463 1.00 96.06 83 ILE A N 1
ATOM 675 C CA . ILE A 1 83 ? 16.829 3.024 -4.027 1.00 96.06 83 ILE A CA 1
ATOM 676 C C . ILE A 1 83 ? 17.276 4.489 -4.016 1.00 96.06 83 ILE A C 1
ATOM 678 O O . ILE A 1 83 ? 17.058 5.205 -4.995 1.00 96.06 83 ILE A O 1
ATOM 682 N N . ILE A 1 84 ? 17.902 4.930 -2.920 1.00 93.94 84 ILE A N 1
ATOM 683 C CA . ILE A 1 84 ? 18.356 6.312 -2.741 1.00 93.94 84 ILE A CA 1
ATOM 684 C C . ILE A 1 84 ? 19.577 6.613 -3.618 1.00 93.94 84 ILE A C 1
ATOM 686 O O . ILE A 1 84 ? 19.593 7.632 -4.305 1.00 93.94 84 ILE A O 1
ATOM 690 N N . TYR A 1 85 ? 20.599 5.755 -3.590 1.00 96.94 85 TYR A N 1
ATOM 691 C CA . TYR A 1 85 ? 21.891 6.023 -4.229 1.00 96.94 85 TYR A CA 1
ATOM 692 C C . TYR A 1 85 ? 21.997 5.477 -5.656 1.00 96.94 85 TYR A C 1
ATOM 694 O O . TYR A 1 85 ? 22.734 6.028 -6.469 1.00 96.94 85 TYR A O 1
ATOM 702 N N . GLU A 1 86 ? 21.253 4.422 -5.983 1.00 96.19 86 GLU A N 1
ATOM 703 C CA . GLU A 1 86 ? 21.346 3.687 -7.249 1.00 96.19 86 GLU A CA 1
ATOM 704 C C . GLU A 1 86 ? 20.015 3.669 -8.018 1.00 96.19 86 GLU A C 1
ATOM 706 O O . GLU A 1 86 ? 19.787 2.788 -8.843 1.00 96.19 86 GLU A O 1
ATOM 711 N N . GLY A 1 87 ? 19.122 4.639 -7.796 1.00 94.31 87 GLY A N 1
ATOM 712 C CA . GLY A 1 87 ? 17.752 4.594 -8.322 1.00 94.31 87 GLY A CA 1
ATOM 713 C C . GLY A 1 87 ? 17.630 4.365 -9.840 1.00 94.31 87 GLY A C 1
ATOM 714 O O . GLY A 1 87 ? 16.735 3.647 -10.282 1.00 94.31 87 GLY A O 1
ATOM 715 N N . GLU A 1 88 ? 18.538 4.904 -10.663 1.00 93.50 88 GLU A N 1
ATOM 716 C CA . GLU A 1 88 ? 18.553 4.616 -12.110 1.00 93.50 88 GLU A CA 1
ATOM 717 C C . GLU A 1 88 ? 18.932 3.168 -12.435 1.00 93.50 88 GLU A C 1
ATOM 719 O O . GLU A 1 88 ? 18.361 2.565 -13.345 1.00 93.50 88 GLU A O 1
ATOM 724 N N . LYS A 1 89 ? 19.884 2.606 -11.687 1.00 94.38 89 LYS A N 1
ATOM 725 C CA . LYS A 1 89 ? 20.286 1.207 -11.814 1.00 94.38 89 LYS A CA 1
ATOM 726 C C . LYS A 1 89 ? 19.172 0.295 -11.317 1.00 94.38 89 LYS A C 1
ATOM 728 O O . LYS A 1 89 ? 18.847 -0.655 -12.011 1.00 94.38 89 LYS A O 1
ATOM 733 N N . VAL A 1 90 ? 18.496 0.632 -10.217 1.00 95.50 90 VAL A N 1
ATOM 734 C CA . VAL A 1 90 ? 17.332 -0.132 -9.738 1.00 95.50 90 VAL A CA 1
ATOM 735 C C . VAL A 1 90 ? 16.201 -0.132 -10.770 1.00 95.50 90 VAL A C 1
ATOM 737 O O . VAL A 1 90 ? 15.590 -1.171 -11.003 1.00 95.50 90 VAL A O 1
ATOM 740 N N . LYS A 1 91 ? 15.951 0.989 -11.462 1.00 93.75 91 LYS A N 1
ATOM 741 C CA . LYS A 1 91 ? 14.959 1.046 -12.553 1.00 93.75 91 LYS A CA 1
ATOM 742 C C . LYS A 1 91 ? 15.281 0.096 -13.713 1.00 93.75 91 LYS A C 1
ATOM 744 O O . LYS A 1 91 ? 14.366 -0.494 -14.280 1.00 93.75 91 LYS A O 1
ATOM 749 N N . LYS A 1 92 ? 16.558 -0.026 -14.081 1.00 91.62 92 LYS A N 1
ATOM 750 C CA . LYS A 1 92 ? 17.006 -0.833 -15.229 1.00 91.62 92 LYS A CA 1
ATOM 751 C C . LYS A 1 92 ? 17.209 -2.301 -14.852 1.00 91.62 92 LYS A C 1
ATOM 753 O O . LYS A 1 92 ? 16.648 -3.197 -15.479 1.00 91.62 92 LYS A O 1
ATOM 758 N N . ASP A 1 93 ? 17.979 -2.534 -13.798 1.00 93.62 93 ASP A N 1
ATOM 759 C CA . ASP A 1 93 ? 18.511 -3.840 -13.416 1.00 93.62 93 ASP A CA 1
ATOM 760 C C . ASP A 1 93 ? 17.777 -4.483 -12.228 1.00 93.62 93 ASP A C 1
ATOM 762 O O . ASP A 1 93 ? 17.960 -5.674 -11.970 1.00 93.62 93 ASP A O 1
ATOM 766 N N . GLY A 1 94 ? 16.903 -3.739 -11.544 1.00 94.38 94 GLY A N 1
ATOM 767 C CA . GLY A 1 94 ? 16.214 -4.196 -10.339 1.00 94.38 94 GLY A CA 1
ATOM 768 C C . GLY A 1 94 ? 17.051 -4.043 -9.061 1.00 94.38 94 GLY A C 1
ATOM 769 O O . GLY A 1 94 ? 18.124 -3.442 -9.065 1.00 94.38 94 GLY A O 1
ATOM 770 N N . LEU A 1 95 ? 16.553 -4.579 -7.944 1.00 96.12 95 LEU A N 1
ATOM 771 C CA . LEU A 1 95 ? 17.273 -4.596 -6.663 1.00 96.12 95 LEU A CA 1
ATOM 772 C C . LEU A 1 95 ? 18.345 -5.691 -6.640 1.00 96.12 95 LEU A C 1
ATOM 774 O O . LEU A 1 95 ? 18.105 -6.799 -7.106 1.00 96.12 95 LEU A O 1
ATOM 778 N N . SER A 1 96 ? 19.493 -5.435 -6.022 1.00 95.50 96 SER A N 1
ATOM 779 C CA . SER A 1 96 ? 20.484 -6.474 -5.706 1.00 95.50 96 SER A CA 1
ATOM 780 C C . SER A 1 96 ? 20.322 -6.983 -4.271 1.00 95.50 96 SER A C 1
ATOM 782 O O . SER A 1 96 ? 19.954 -6.229 -3.371 1.00 95.50 96 SER A O 1
ATOM 784 N N . SER A 1 97 ? 20.599 -8.263 -4.022 1.00 94.00 97 SER A N 1
ATOM 785 C CA . SER A 1 97 ? 20.569 -8.815 -2.660 1.00 94.00 97 SER A CA 1
ATOM 786 C C . SER A 1 97 ? 21.889 -8.511 -1.937 1.00 94.00 97 SER A C 1
ATOM 788 O O . SER A 1 97 ? 22.938 -8.558 -2.578 1.00 94.00 97 SER A O 1
ATOM 790 N N . PRO A 1 98 ? 21.901 -8.288 -0.607 1.00 92.81 98 PRO A N 1
ATOM 791 C CA . PRO A 1 98 ? 23.149 -8.112 0.144 1.00 92.81 98 PRO A CA 1
ATOM 792 C C . PRO A 1 98 ? 24.067 -9.346 0.081 1.00 92.81 98 PRO A C 1
ATOM 794 O O . PRO A 1 98 ? 25.260 -9.242 0.350 1.00 92.81 98 PRO A O 1
ATOM 797 N N . PHE A 1 99 ? 23.525 -10.510 -0.290 1.00 92.56 99 PHE A N 1
ATOM 798 C CA . PHE A 1 99 ? 24.275 -11.759 -0.459 1.00 92.56 99 PHE A CA 1
ATOM 799 C C . PHE A 1 99 ? 24.591 -12.087 -1.918 1.00 92.56 99 PHE A C 1
ATOM 801 O O . PHE A 1 99 ? 25.388 -12.982 -2.187 1.00 92.56 99 PHE A O 1
ATOM 808 N N . ASP A 1 100 ? 23.951 -11.394 -2.858 1.00 87.25 100 ASP A N 1
ATOM 809 C CA . ASP A 1 100 ? 24.087 -11.645 -4.286 1.00 87.25 100 ASP A CA 1
ATOM 810 C C . ASP A 1 100 ? 24.058 -10.318 -5.048 1.00 87.25 100 ASP A C 1
ATOM 812 O O . ASP A 1 100 ? 23.023 -9.841 -5.513 1.00 87.25 100 ASP A O 1
ATOM 816 N N . TRP A 1 101 ? 25.244 -9.728 -5.164 1.00 83.00 101 TRP A N 1
ATOM 817 C CA . TRP A 1 101 ? 25.518 -8.538 -5.966 1.00 83.00 101 TRP A CA 1
ATOM 818 C C . TRP A 1 101 ? 25.438 -8.768 -7.485 1.00 83.00 101 TRP A C 1
ATOM 820 O O . TRP A 1 101 ? 25.424 -7.800 -8.242 1.00 83.00 101 TRP A O 1
ATOM 830 N N . THR A 1 102 ? 25.389 -10.024 -7.948 1.00 81.00 102 THR A N 1
ATOM 831 C CA . THR A 1 102 ? 25.378 -10.351 -9.385 1.00 81.00 102 THR A CA 1
ATOM 832 C C . THR A 1 102 ? 23.978 -10.552 -9.950 1.00 81.00 102 THR A C 1
ATOM 834 O O . THR A 1 102 ? 23.770 -10.368 -11.150 1.00 81.00 102 THR A O 1
ATOM 837 N N . ARG A 1 103 ? 23.002 -10.915 -9.109 1.00 85.31 103 ARG A N 1
ATOM 838 C CA . ARG A 1 103 ? 21.620 -11.156 -9.535 1.00 85.31 103 ARG A CA 1
ATOM 839 C C . ARG A 1 103 ? 20.702 -10.000 -9.152 1.00 85.31 103 ARG A C 1
ATOM 841 O O . ARG A 1 103 ? 20.399 -9.791 -7.982 1.00 85.31 103 ARG A O 1
ATOM 848 N N . GLY A 1 104 ? 20.202 -9.302 -10.170 1.00 89.19 104 GLY A N 1
ATOM 849 C CA . GLY A 1 104 ? 19.098 -8.349 -10.031 1.00 89.19 104 GLY A CA 1
ATOM 850 C C . GLY A 1 104 ? 17.745 -9.036 -9.791 1.00 89.19 104 GLY A C 1
ATOM 851 O O . GLY A 1 104 ? 17.450 -10.078 -10.387 1.00 89.19 104 GLY A O 1
ATOM 852 N N . ILE A 1 105 ? 16.934 -8.440 -8.921 1.00 94.44 105 ILE A N 1
ATOM 853 C CA . ILE A 1 105 ? 15.554 -8.788 -8.576 1.00 94.44 105 ILE A CA 1
ATOM 854 C C . ILE A 1 105 ? 14.647 -7.747 -9.236 1.00 94.44 105 ILE A C 1
ATOM 856 O O . ILE A 1 105 ? 14.731 -6.565 -8.914 1.00 94.44 105 ILE A O 1
ATOM 860 N N . GLY A 1 106 ? 13.749 -8.170 -10.123 1.00 93.38 106 GLY A N 1
ATOM 861 C CA . GLY A 1 106 ? 12.829 -7.269 -10.824 1.00 93.38 106 GLY A CA 1
ATOM 862 C C . GLY A 1 106 ? 13.471 -6.535 -11.999 1.00 93.38 106 GLY A C 1
ATOM 863 O O . GLY A 1 106 ? 13.105 -5.393 -12.276 1.00 93.38 106 GLY A O 1
ATOM 864 N N . ARG A 1 107 ? 14.427 -7.169 -12.687 1.00 93.50 107 ARG A N 1
ATOM 865 C CA . ARG A 1 107 ? 15.113 -6.570 -13.836 1.00 93.50 107 ARG A CA 1
ATOM 866 C C . ARG A 1 107 ? 14.111 -6.196 -14.928 1.00 93.50 107 ARG A C 1
ATOM 868 O O . ARG A 1 107 ? 13.276 -7.013 -15.310 1.00 93.50 107 ARG A O 1
ATOM 875 N N . GLY A 1 108 ? 14.176 -4.947 -15.392 1.00 90.25 108 GLY A N 1
ATOM 876 C CA . GLY A 1 108 ? 13.303 -4.422 -16.441 1.00 90.25 108 GLY A CA 1
ATOM 877 C C . GLY A 1 108 ? 11.808 -4.395 -16.104 1.00 90.25 108 GLY A C 1
ATOM 878 O O . GLY A 1 108 ? 11.003 -4.216 -17.007 1.00 90.25 108 GLY A O 1
ATOM 879 N N . ILE A 1 109 ? 11.392 -4.589 -14.847 1.00 92.56 109 ILE A N 1
ATOM 880 C CA . ILE A 1 109 ? 9.960 -4.702 -14.516 1.00 92.56 109 ILE A CA 1
ATOM 881 C C . ILE A 1 109 ? 9.238 -3.347 -14.466 1.00 92.56 109 ILE A C 1
ATOM 883 O O . ILE A 1 109 ? 8.003 -3.288 -14.499 1.00 92.56 109 ILE A O 1
ATOM 887 N N . PHE A 1 110 ? 10.005 -2.262 -14.356 1.00 94.00 110 PHE A N 1
ATOM 888 C CA . PHE A 1 110 ? 9.480 -0.913 -14.238 1.00 94.00 110 PHE A CA 1
ATOM 889 C C . PHE A 1 110 ? 9.126 -0.333 -15.603 1.00 94.00 110 PHE A C 1
ATOM 891 O O . PHE A 1 110 ? 9.928 -0.376 -16.532 1.00 94.00 110 PHE A O 1
ATOM 898 N N . ALA A 1 111 ? 7.930 0.242 -15.709 1.00 86.88 111 ALA A N 1
ATOM 899 C CA . ALA A 1 111 ? 7.525 0.972 -16.901 1.00 86.88 111 ALA A CA 1
ATOM 900 C C . ALA A 1 111 ? 8.325 2.279 -17.009 1.00 86.88 111 ALA A C 1
ATOM 902 O O . ALA A 1 111 ? 8.386 3.061 -16.052 1.00 86.88 111 ALA A O 1
ATOM 903 N N . GLU A 1 112 ? 8.935 2.526 -18.170 1.00 80.75 112 GLU A N 1
ATOM 904 C CA . GLU A 1 112 ? 9.505 3.839 -18.462 1.00 80.75 112 GLU A CA 1
ATOM 905 C C . GLU A 1 112 ? 8.368 4.865 -18.582 1.00 80.75 112 GLU A C 1
ATOM 907 O O . GLU A 1 112 ? 7.334 4.567 -19.186 1.00 80.75 112 GLU A O 1
ATOM 912 N N . PRO A 1 113 ? 8.518 6.071 -18.005 1.00 72.62 113 PRO A N 1
ATOM 913 C CA . PRO A 1 113 ? 7.533 7.120 -18.203 1.00 72.62 113 PRO A CA 1
ATOM 914 C C . PRO A 1 113 ? 7.446 7.464 -19.702 1.00 72.62 113 PRO A C 1
ATOM 916 O O . PRO A 1 113 ? 8.488 7.539 -20.364 1.00 72.62 113 PRO A O 1
ATOM 919 N N . PRO A 1 114 ? 6.239 7.700 -20.247 1.00 59.84 114 PRO A N 1
ATOM 920 C CA . PRO A 1 114 ? 6.070 8.045 -21.655 1.00 59.84 114 PRO A CA 1
ATOM 921 C C . PRO A 1 114 ? 6.874 9.308 -22.006 1.00 59.84 114 PRO A C 1
ATOM 923 O O . PRO A 1 114 ? 6.931 10.274 -21.235 1.00 59.84 114 PRO A O 1
ATOM 926 N N . LYS A 1 115 ? 7.551 9.297 -23.163 1.00 65.25 115 LYS A N 1
ATOM 927 C CA . LYS A 1 115 ? 8.330 10.448 -23.648 1.00 65.25 115 LYS A CA 1
ATOM 928 C C . LYS A 1 115 ? 7.368 11.551 -24.106 1.00 65.25 115 LYS A C 1
ATOM 930 O O . LYS A 1 115 ? 6.423 11.300 -24.836 1.00 65.25 115 LYS A O 1
ATOM 935 N N . LYS A 1 116 ? 7.638 12.776 -23.650 1.00 57.31 116 LYS A N 1
ATOM 936 C CA . LYS A 1 116 ? 6.739 13.948 -23.560 1.00 57.31 116 LYS A CA 1
ATOM 937 C C . LYS A 1 116 ? 6.039 14.462 -24.830 1.00 57.31 116 LYS A C 1
ATOM 939 O O . LYS A 1 116 ? 5.296 15.436 -24.702 1.00 57.31 116 LYS A O 1
ATOM 944 N N . GLU A 1 117 ? 6.303 13.936 -26.018 1.00 54.75 117 GLU A N 1
ATOM 945 C CA . GLU A 1 117 ? 6.124 14.757 -27.222 1.00 54.75 117 GLU A CA 1
ATOM 946 C C . GLU A 1 117 ? 4.707 14.775 -27.806 1.00 54.75 117 GLU A C 1
ATOM 948 O O . GLU A 1 117 ? 4.322 15.830 -28.287 1.00 54.75 117 GLU A O 1
ATOM 953 N N . ASP A 1 118 ? 3.853 13.768 -27.604 1.00 60.62 118 ASP A N 1
ATOM 954 C CA . ASP A 1 118 ? 2.467 13.811 -28.105 1.00 60.62 118 ASP A CA 1
ATOM 955 C C . ASP A 1 118 ? 1.532 12.963 -27.231 1.00 60.62 118 ASP A C 1
ATOM 957 O O . ASP A 1 118 ? 1.407 11.772 -27.472 1.00 60.62 118 ASP A O 1
ATOM 961 N N . GLU A 1 119 ? 0.873 13.514 -26.199 1.00 54.91 119 GLU A N 1
ATOM 962 C CA . GLU A 1 119 ? -0.144 12.729 -25.471 1.00 54.91 119 GLU A CA 1
ATOM 963 C C . GLU A 1 119 ? -1.087 13.570 -24.599 1.00 54.91 119 GLU A C 1
ATOM 965 O O . GLU A 1 119 ? -0.679 14.525 -23.921 1.00 54.91 119 GLU A O 1
ATOM 970 N N . MET A 1 120 ? -2.369 13.196 -24.635 1.00 56.38 120 MET A N 1
ATOM 971 C CA . MET A 1 120 ? -3.374 13.589 -23.650 1.00 56.38 120 MET A CA 1
ATOM 972 C C . MET A 1 120 ? -2.959 13.045 -22.279 1.00 56.38 120 MET A C 1
ATOM 974 O O . MET A 1 120 ? -2.514 11.906 -22.163 1.00 56.38 120 MET A O 1
ATOM 978 N N . VAL A 1 121 ? -3.058 13.866 -21.233 1.00 62.00 121 VAL A N 1
ATOM 979 C CA . VAL A 1 121 ? -2.594 13.488 -19.894 1.00 62.00 121 VAL A CA 1
ATOM 980 C C . VAL A 1 121 ? -3.755 12.833 -19.160 1.00 62.00 121 VAL A C 1
ATOM 982 O O . VAL A 1 121 ? -4.654 13.521 -18.682 1.00 62.00 121 VAL A O 1
ATOM 985 N N . VAL A 1 122 ? -3.748 11.506 -19.055 1.00 68.62 122 VAL A N 1
ATOM 986 C CA . VAL A 1 122 ? -4.756 10.817 -18.245 1.00 68.62 122 VAL A CA 1
ATOM 987 C C . VAL A 1 122 ? -4.381 10.935 -16.769 1.00 68.62 122 VAL A C 1
ATOM 989 O O . VAL A 1 122 ? -3.334 10.454 -16.329 1.00 68.62 122 VAL A O 1
ATOM 992 N N . ARG A 1 123 ? -5.247 11.587 -15.993 1.00 63.88 123 ARG A N 1
ATOM 993 C CA . ARG A 1 123 ? -5.058 11.901 -14.578 1.00 63.88 123 ARG A CA 1
ATOM 994 C C . ARG A 1 123 ? -6.085 11.115 -13.739 1.00 63.88 123 ARG A C 1
ATOM 996 O O . ARG A 1 123 ? -7.249 11.468 -13.667 1.00 63.88 123 ARG A O 1
ATOM 1003 N N . VAL A 1 124 ? -5.672 10.045 -13.065 1.00 69.38 124 VAL A N 1
ATOM 1004 C CA . VAL A 1 124 ? -6.381 9.429 -11.926 1.00 69.38 124 VAL A CA 1
ATOM 1005 C C . VAL A 1 124 ? -6.339 10.327 -10.687 1.00 69.38 124 VAL A C 1
ATOM 1007 O O . VAL A 1 124 ? -5.278 10.547 -10.114 1.00 69.38 124 VAL A O 1
ATOM 1010 N N . LYS A 1 125 ? -7.484 10.805 -10.197 1.00 78.62 125 LYS A N 1
ATOM 1011 C CA . LYS A 1 125 ? -7.523 11.667 -8.999 1.00 78.62 125 LYS A CA 1
ATOM 1012 C C . LYS A 1 125 ? -6.823 11.062 -7.774 1.00 78.62 125 LYS A C 1
ATOM 1014 O O . LYS A 1 125 ? -6.239 11.811 -6.991 1.00 78.62 125 LYS A O 1
ATOM 1019 N N . LYS A 1 126 ? -6.892 9.739 -7.586 1.00 83.69 126 LYS A N 1
ATOM 1020 C CA . LYS A 1 126 ? -6.270 9.020 -6.461 1.00 83.69 126 LYS A CA 1
ATOM 1021 C C . LYS A 1 126 ? -5.709 7.670 -6.898 1.00 83.69 126 LYS A C 1
ATOM 1023 O O . LYS A 1 126 ? -6.283 7.000 -7.747 1.00 83.69 126 LYS A O 1
ATOM 1028 N N . ASP A 1 127 ? -4.609 7.249 -6.286 1.00 85.12 127 ASP A N 1
ATOM 1029 C CA . ASP A 1 127 ? -3.972 5.961 -6.559 1.00 85.12 127 ASP A CA 1
ATOM 1030 C C . ASP A 1 127 ? -4.529 4.889 -5.606 1.00 85.12 127 ASP A C 1
ATOM 1032 O O . ASP A 1 127 ? -4.462 5.018 -4.378 1.00 85.12 127 ASP A O 1
ATOM 1036 N N . ILE A 1 128 ? -5.086 3.820 -6.181 1.00 86.81 128 ILE A N 1
ATOM 1037 C CA . ILE A 1 128 ? -5.635 2.682 -5.435 1.00 86.81 128 ILE A CA 1
ATOM 1038 C C . ILE A 1 128 ? -4.563 1.965 -4.609 1.00 86.81 128 ILE A C 1
ATOM 1040 O O . ILE A 1 128 ? -4.858 1.463 -3.527 1.00 86.81 128 ILE A O 1
ATOM 1044 N N . VAL A 1 129 ? -3.310 1.946 -5.071 1.00 83.44 129 VAL A N 1
ATOM 1045 C CA . VAL A 1 129 ? -2.206 1.299 -4.359 1.00 83.44 129 VAL A CA 1
ATOM 1046 C C . VAL A 1 129 ? -1.799 2.123 -3.148 1.00 83.44 129 VAL A C 1
ATOM 1048 O O . VAL A 1 129 ? -1.591 1.561 -2.075 1.00 83.44 129 VAL A O 1
ATOM 1051 N N . VAL A 1 130 ? -1.751 3.453 -3.280 1.00 82.75 130 VAL A N 1
ATOM 1052 C CA . VAL A 1 130 ? -1.525 4.350 -2.135 1.00 82.75 130 VAL A CA 1
ATOM 1053 C C . VAL A 1 130 ? -2.655 4.193 -1.123 1.00 82.75 130 VAL A C 1
ATOM 1055 O O . VAL A 1 130 ? -2.388 4.052 0.069 1.00 82.75 130 VAL A O 1
ATOM 1058 N N . TYR A 1 131 ? -3.908 4.135 -1.583 1.00 91.56 131 TYR A N 1
ATOM 1059 C CA . TYR A 1 131 ? -5.050 3.867 -0.712 1.00 91.56 131 TYR A CA 1
ATOM 1060 C C . TYR A 1 131 ? -4.929 2.514 0.011 1.00 91.56 131 TYR A C 1
ATOM 1062 O O . TYR A 1 131 ? -5.092 2.460 1.230 1.00 91.56 131 TYR A O 1
ATOM 1070 N N . ALA A 1 132 ? -4.588 1.435 -0.699 1.00 88.81 132 ALA A N 1
ATOM 1071 C CA . ALA A 1 132 ? -4.394 0.110 -0.114 1.00 88.81 132 ALA A CA 1
ATOM 1072 C C . ALA A 1 132 ? -3.271 0.103 0.928 1.00 88.81 132 ALA A C 1
ATOM 1074 O O . ALA A 1 132 ? -3.441 -0.415 2.030 1.00 88.81 132 ALA A O 1
ATOM 1075 N N . LEU A 1 133 ? -2.149 0.744 0.611 1.00 86.06 133 LEU A N 1
ATOM 1076 C CA . LEU A 1 133 ? -1.001 0.864 1.498 1.00 86.06 133 LEU A CA 1
ATOM 1077 C C . LEU A 1 133 ? -1.346 1.640 2.772 1.00 86.06 133 LEU A C 1
ATOM 1079 O O . LEU A 1 133 ? -1.055 1.176 3.875 1.00 86.06 133 LEU A O 1
ATOM 1083 N N . LEU A 1 134 ? -2.012 2.789 2.631 1.00 88.12 134 LEU A N 1
ATOM 1084 C CA . LEU A 1 134 ? -2.497 3.578 3.763 1.00 88.12 134 LEU A CA 1
ATOM 1085 C C . LEU A 1 134 ? -3.508 2.798 4.600 1.00 88.12 134 LEU A C 1
ATOM 1087 O O . LEU A 1 134 ? -3.473 2.893 5.821 1.00 88.12 134 LEU A O 1
ATOM 1091 N N . THR A 1 135 ? -4.366 2.002 3.966 1.00 92.81 135 THR A N 1
ATOM 1092 C CA . THR A 1 135 ? -5.365 1.175 4.649 1.00 92.81 135 THR A CA 1
ATOM 1093 C C . THR A 1 135 ? -4.714 0.072 5.477 1.00 92.81 135 THR A C 1
ATOM 1095 O O . THR A 1 135 ? -5.035 -0.072 6.653 1.00 92.81 135 THR A O 1
ATOM 1098 N N . VAL A 1 136 ? -3.759 -0.663 4.907 1.00 87.88 136 VAL A N 1
ATOM 1099 C CA . VAL A 1 136 ? -3.096 -1.780 5.597 1.00 87.88 136 VAL A CA 1
ATOM 1100 C C . VAL A 1 136 ? -2.174 -1.284 6.711 1.00 87.88 136 VAL A C 1
ATOM 1102 O O . VAL A 1 136 ? -2.161 -1.847 7.802 1.00 87.88 136 VAL A O 1
ATOM 1105 N N . MET A 1 137 ? -1.414 -0.215 6.461 1.00 86.44 137 MET A N 1
ATOM 1106 C CA . MET A 1 137 ? -0.357 0.234 7.379 1.00 86.44 137 MET A CA 1
ATOM 1107 C C . MET A 1 137 ? -0.834 1.251 8.401 1.00 86.44 137 MET A C 1
ATOM 1109 O O . MET A 1 137 ? -0.402 1.251 9.551 1.00 86.44 137 MET A O 1
ATOM 1113 N N . PHE A 1 138 ? -1.726 2.134 7.973 1.00 91.62 138 PHE A N 1
ATOM 1114 C CA . PHE A 1 138 ? -2.157 3.284 8.753 1.00 91.62 138 PHE A CA 1
ATOM 1115 C C . PHE A 1 138 ? -3.679 3.363 8.876 1.00 91.62 138 PHE A C 1
ATOM 1117 O O . PHE A 1 138 ? -4.207 4.379 9.336 1.00 91.62 138 PHE A O 1
ATOM 1124 N N . GLY A 1 139 ? -4.395 2.291 8.519 1.00 91.62 139 GLY A N 1
ATOM 1125 C CA . GLY A 1 139 ? -5.852 2.243 8.586 1.00 91.62 139 GLY A CA 1
ATOM 1126 C C . GLY A 1 139 ? -6.377 2.369 10.008 1.00 91.62 139 GLY A C 1
ATOM 1127 O O . GLY A 1 139 ? -7.460 2.912 10.195 1.00 91.62 139 GLY A O 1
ATOM 1128 N N . VAL A 1 140 ? -5.596 1.953 11.013 1.00 91.88 140 VAL A N 1
ATOM 1129 C CA . VAL A 1 140 ? -5.922 2.151 12.437 1.00 91.88 140 VAL A CA 1
ATOM 1130 C C . VAL A 1 140 ? -5.934 3.642 12.799 1.00 91.88 140 VAL A C 1
ATOM 1132 O O . VAL A 1 140 ? -6.769 4.079 13.581 1.00 91.88 140 VAL A O 1
ATOM 1135 N N . PHE A 1 141 ? -5.077 4.451 12.170 1.00 93.25 141 PHE A N 1
ATOM 1136 C CA . PHE A 1 141 ? -5.016 5.903 12.375 1.00 93.25 141 PHE A CA 1
ATOM 1137 C C . PHE A 1 141 ? -5.975 6.691 11.466 1.00 93.25 141 PHE A C 1
ATOM 1139 O O . PHE A 1 141 ? -6.031 7.916 11.549 1.00 93.25 141 PHE A O 1
ATOM 1146 N N . GLY A 1 142 ?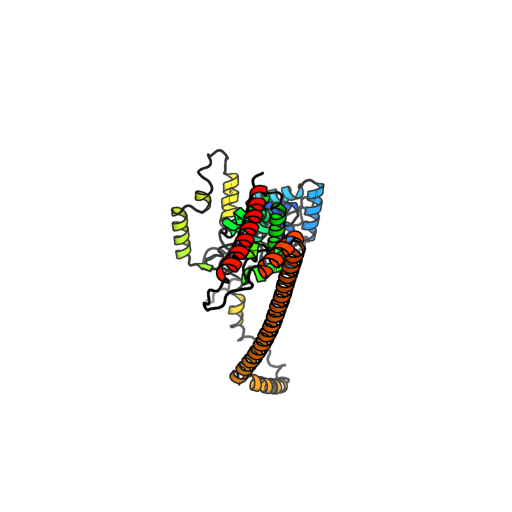 -6.711 6.016 10.576 1.00 93.69 142 GLY A N 1
ATOM 1147 C CA . GLY A 1 142 ? -7.651 6.652 9.650 1.00 93.69 142 GLY A CA 1
ATOM 1148 C C . GLY A 1 142 ? -7.014 7.413 8.485 1.00 93.69 142 GLY A C 1
ATOM 1149 O O . GLY A 1 142 ? -7.722 8.157 7.802 1.00 93.69 142 GLY A O 1
ATOM 1150 N N . LEU A 1 143 ? -5.710 7.235 8.221 1.00 92.56 143 LEU A N 1
ATOM 1151 C CA . LEU A 1 143 ? -5.031 7.909 7.101 1.00 92.56 143 LEU A CA 1
ATOM 1152 C C . LEU A 1 143 ? -5.622 7.525 5.742 1.00 92.56 143 LEU A C 1
ATOM 1154 O O . LEU A 1 143 ? -5.653 8.354 4.835 1.00 92.56 143 LEU A O 1
ATOM 1158 N N . ASP A 1 144 ? -6.158 6.312 5.620 1.00 94.31 144 ASP A N 1
ATOM 1159 C CA . ASP A 1 144 ? -6.902 5.878 4.442 1.00 94.31 144 ASP A CA 1
ATOM 1160 C C . ASP A 1 144 ? -8.129 6.766 4.189 1.00 94.31 144 ASP A C 1
ATOM 1162 O O . ASP A 1 144 ? -8.342 7.230 3.073 1.00 94.31 144 ASP A O 1
ATOM 1166 N N . LYS A 1 145 ? -8.909 7.090 5.227 1.00 94.62 145 LYS A N 1
ATOM 1167 C CA . LYS A 1 145 ? -10.109 7.929 5.089 1.00 94.62 145 LYS A CA 1
ATOM 1168 C C . LYS A 1 145 ? -9.760 9.389 4.833 1.00 94.62 145 LYS A C 1
ATOM 1170 O O . LYS A 1 145 ? -10.415 10.028 4.009 1.00 94.62 145 LYS A O 1
ATOM 1175 N N . PHE A 1 146 ? -8.707 9.903 5.470 1.00 93.44 146 PHE A N 1
ATOM 1176 C CA . PHE A 1 146 ? -8.200 11.243 5.173 1.00 93.44 146 PHE A CA 1
ATOM 1177 C C . PHE A 1 146 ? -7.734 11.356 3.720 1.00 93.44 146 PHE A C 1
ATOM 1179 O O . PHE A 1 146 ? -8.109 12.310 3.041 1.00 93.44 146 PHE A O 1
ATOM 1186 N N . TYR A 1 147 ? -7.020 10.351 3.202 1.00 90.69 147 TYR A N 1
ATOM 1187 C CA . TYR A 1 147 ? -6.636 10.293 1.791 1.00 90.69 147 TYR A CA 1
ATOM 1188 C C . TYR A 1 147 ? -7.856 10.308 0.863 1.00 90.69 147 TYR A C 1
ATOM 1190 O O . TYR A 1 147 ? -7.870 10.996 -0.158 1.00 90.69 147 TYR A O 1
ATOM 1198 N N . MET A 1 148 ? -8.945 9.644 1.258 1.00 91.56 148 MET A N 1
ATOM 1199 C CA . MET A 1 148 ? -10.210 9.674 0.520 1.00 91.56 148 MET A CA 1
ATOM 1200 C C . MET A 1 148 ? -10.993 10.990 0.657 1.00 91.56 148 MET A C 1
ATOM 1202 O O . MET A 1 148 ? -11.969 11.173 -0.066 1.00 91.56 148 MET A O 1
ATOM 1206 N N . GLY A 1 149 ? -10.521 11.958 1.450 1.00 89.31 149 GLY A N 1
ATOM 1207 C CA . GLY A 1 149 ? -11.192 13.244 1.691 1.00 89.31 149 GLY A CA 1
ATOM 1208 C C . GLY A 1 149 ? -12.324 13.155 2.719 1.00 89.31 149 GLY A C 1
ATOM 1209 O O . GLY A 1 149 ? -13.126 14.073 2.849 1.00 89.31 149 GLY A O 1
ATOM 1210 N N . GLN A 1 150 ? -12.408 12.042 3.448 1.00 92.38 150 GLN A N 1
ATOM 1211 C CA . GLN A 1 150 ? -13.477 11.729 4.393 1.00 92.38 150 GLN A CA 1
ATOM 1212 C C . GLN A 1 150 ? -13.016 12.024 5.820 1.00 92.38 150 GLN A C 1
ATOM 1214 O O . GLN A 1 150 ? -12.802 11.121 6.632 1.00 92.38 150 GLN A O 1
ATOM 1219 N N . SER A 1 151 ? -12.848 13.312 6.127 1.00 92.62 151 SER A N 1
ATOM 1220 C CA . SER A 1 151 ? -12.234 13.767 7.381 1.00 92.62 151 SER A CA 1
ATOM 1221 C C . SER A 1 151 ? -12.961 13.267 8.629 1.00 92.62 151 SER A C 1
ATOM 1223 O O . SER A 1 151 ? -12.308 12.846 9.576 1.00 92.62 151 SER A O 1
ATOM 1225 N N . ILE A 1 152 ? -14.300 13.241 8.630 1.00 93.44 152 ILE A N 1
ATOM 1226 C CA . ILE A 1 152 ? -15.087 12.786 9.792 1.00 93.44 152 ILE A CA 1
ATOM 1227 C C . ILE A 1 152 ? -14.810 11.307 10.100 1.00 93.44 152 ILE A C 1
ATOM 1229 O O . ILE A 1 152 ? -14.591 10.954 11.257 1.00 93.44 152 ILE A O 1
ATOM 1233 N N . GLN A 1 153 ? -14.760 10.446 9.078 1.00 94.38 153 GLN A N 1
ATOM 1234 C CA . GLN A 1 153 ? -14.449 9.025 9.267 1.00 94.38 153 GLN A CA 1
ATOM 1235 C C . GLN A 1 153 ? -12.982 8.811 9.663 1.00 94.38 153 GLN A C 1
ATOM 1237 O O . GLN A 1 153 ? -12.692 7.954 10.497 1.00 94.38 153 GLN A O 1
ATOM 1242 N N . GLY A 1 154 ? -12.065 9.614 9.111 1.00 93.62 154 GLY A N 1
ATOM 1243 C CA . GLY A 1 154 ? -10.657 9.618 9.513 1.00 93.62 154 GLY A CA 1
ATOM 1244 C C . GLY A 1 154 ? -10.483 9.971 10.988 1.00 93.62 154 GLY A C 1
ATOM 1245 O O . GLY A 1 154 ? -9.822 9.236 11.717 1.00 93.62 154 GLY A O 1
ATOM 1246 N N . PHE A 1 155 ? -11.152 11.027 11.463 1.00 94.50 155 PHE A N 1
ATOM 1247 C CA . PHE A 1 155 ? -11.150 11.393 12.880 1.00 94.50 155 PHE A CA 1
ATOM 1248 C C . PHE A 1 155 ? -11.819 10.334 13.753 1.00 94.50 155 PHE A C 1
ATOM 1250 O O . PHE A 1 155 ? -11.298 10.033 14.819 1.00 94.50 155 PHE A O 1
ATOM 1257 N N . ALA A 1 156 ? -12.927 9.729 13.315 1.00 94.44 156 ALA A N 1
ATOM 1258 C CA . ALA A 1 156 ? -13.579 8.655 14.064 1.00 94.44 156 ALA A CA 1
ATOM 1259 C C . ALA A 1 156 ? -12.633 7.462 14.288 1.00 94.44 156 ALA A C 1
ATOM 1261 O O . ALA A 1 156 ? -12.514 6.976 15.414 1.00 94.44 156 ALA A O 1
ATOM 1262 N N . LYS A 1 157 ? -11.902 7.040 13.247 1.00 94.44 157 LYS A N 1
ATOM 1263 C CA . LYS A 1 157 ? -10.855 6.015 13.366 1.00 94.44 157 LYS A CA 1
ATOM 1264 C C . LYS A 1 157 ? -9.708 6.473 14.259 1.00 94.44 157 LYS A C 1
ATOM 1266 O O . LYS A 1 157 ? -9.343 5.753 15.180 1.00 94.44 157 LYS A O 1
ATOM 1271 N N . LEU A 1 158 ? -9.194 7.682 14.059 1.00 93.75 158 LEU A N 1
ATOM 1272 C CA . LEU A 1 158 ? -8.110 8.221 14.876 1.00 93.75 158 LEU A CA 1
ATOM 1273 C C . LEU A 1 158 ? -8.479 8.260 16.369 1.00 93.75 158 LEU A C 1
ATOM 1275 O O . LEU A 1 158 ? -7.713 7.790 17.206 1.00 93.75 158 LEU A O 1
ATOM 1279 N N . PHE A 1 159 ? -9.670 8.757 16.712 1.00 94.31 159 PHE A N 1
ATOM 1280 C CA . PHE A 1 159 ? -10.157 8.803 18.092 1.00 94.31 159 PHE A CA 1
ATOM 1281 C C . PHE A 1 159 ? -10.473 7.422 18.664 1.00 94.31 159 PHE A C 1
ATOM 1283 O O . PHE A 1 159 ? -10.333 7.231 19.873 1.00 94.31 159 PHE A O 1
ATOM 1290 N N . SER A 1 160 ? -10.821 6.444 17.821 1.00 93.81 160 SER A N 1
ATOM 1291 C CA . SER A 1 160 ? -10.994 5.062 18.273 1.00 93.81 160 SER A CA 1
ATOM 1292 C C . SER A 1 160 ? -9.710 4.491 18.881 1.00 93.81 160 SER A C 1
ATOM 1294 O O . SER A 1 160 ? -9.789 3.703 19.815 1.00 93.81 160 SER A O 1
ATOM 1296 N N . VAL A 1 161 ? -8.532 4.960 18.446 1.00 92.06 161 VAL A N 1
ATOM 1297 C CA . VAL A 1 161 ? -7.241 4.501 18.977 1.00 92.06 161 VAL A CA 1
ATOM 1298 C C . VAL A 1 161 ? -7.019 4.924 20.432 1.00 92.06 161 VAL A C 1
ATOM 1300 O O . VAL A 1 161 ? -6.388 4.201 21.199 1.00 92.06 161 VAL A O 1
ATOM 1303 N N . PHE A 1 162 ? -7.549 6.083 20.831 1.00 90.38 162 PHE A N 1
ATOM 1304 C CA . PHE A 1 162 ? -7.304 6.668 22.154 1.00 90.38 162 PHE A CA 1
ATOM 1305 C C . PHE A 1 162 ? -8.251 6.161 23.247 1.00 90.38 162 PHE A C 1
ATOM 1307 O O . PHE A 1 162 ? -7.997 6.383 24.429 1.00 90.38 162 PHE A O 1
ATOM 1314 N N . ASN A 1 163 ? -9.337 5.483 22.881 1.00 93.31 163 ASN A N 1
ATOM 1315 C CA . ASN A 1 163 ? -10.289 4.927 23.834 1.00 93.31 163 ASN A CA 1
ATOM 1316 C C . ASN A 1 163 ? -10.193 3.403 23.813 1.00 93.31 163 ASN A C 1
ATOM 1318 O O . ASN A 1 163 ? -10.479 2.787 22.797 1.00 93.31 163 ASN A O 1
ATOM 1322 N N . ILE A 1 164 ? -9.852 2.786 24.945 1.00 90.75 164 ILE A N 1
ATOM 1323 C CA . ILE A 1 164 ? -9.610 1.339 25.023 1.00 90.75 164 ILE A CA 1
ATOM 1324 C C . ILE A 1 164 ? -10.805 0.478 24.582 1.00 90.75 164 ILE A C 1
ATOM 1326 O O . ILE A 1 164 ? -10.609 -0.583 23.995 1.00 90.75 164 ILE A O 1
ATOM 1330 N N . PHE A 1 165 ? -12.040 0.945 24.797 1.00 88.25 165 PHE A N 1
ATOM 1331 C CA . PHE A 1 165 ? -13.240 0.241 24.340 1.00 88.25 165 PHE A CA 1
ATOM 1332 C C . PHE A 1 165 ? -13.463 0.408 22.836 1.00 88.25 165 PHE A C 1
ATOM 1334 O O . PHE A 1 165 ? -13.893 -0.530 22.170 1.00 88.25 165 PHE A O 1
ATOM 1341 N N . LEU A 1 166 ? -13.136 1.579 22.284 1.00 91.62 166 LEU A N 1
ATOM 1342 C CA . LEU A 1 166 ? -13.232 1.841 20.846 1.00 91.62 166 LEU A CA 1
ATOM 1343 C C . LEU A 1 166 ? -12.024 1.308 20.071 1.00 91.62 166 LEU A C 1
ATOM 1345 O O . LEU A 1 166 ? -12.136 1.097 18.870 1.00 91.62 166 LEU A O 1
ATOM 1349 N N . PHE A 1 167 ? -10.908 1.030 20.739 1.00 91.25 167 PHE A N 1
ATOM 1350 C CA . PHE A 1 167 ? -9.671 0.565 20.122 1.00 91.25 167 PHE A CA 1
ATOM 1351 C C . PHE A 1 167 ? -9.871 -0.763 19.396 1.00 91.25 167 PHE A C 1
ATOM 1353 O O . PHE A 1 167 ? -9.451 -0.914 18.250 1.00 91.25 167 PHE A O 1
ATOM 1360 N N . LEU A 1 168 ? -10.591 -1.703 20.018 1.00 92.94 168 LEU A N 1
ATOM 1361 C CA . LEU A 1 168 ? -10.941 -2.972 19.377 1.00 92.94 168 LEU A CA 1
ATOM 1362 C C . LEU A 1 168 ? -11.831 -2.761 18.145 1.00 92.94 168 LEU A C 1
ATOM 1364 O O . LEU A 1 168 ? -11.624 -3.425 17.131 1.00 92.94 168 LEU A O 1
ATOM 1368 N N . PHE A 1 169 ? -12.765 -1.806 18.196 1.00 91.75 169 PHE A N 1
ATOM 1369 C CA . PHE A 1 169 ? -13.570 -1.434 17.030 1.00 91.75 169 PHE A CA 1
ATOM 1370 C C . PHE A 1 169 ? -12.727 -0.768 15.935 1.00 91.75 169 PHE A C 1
ATOM 1372 O O . PHE A 1 169 ? -12.920 -1.070 14.761 1.00 91.75 169 PHE A O 1
ATOM 1379 N N . GLY A 1 170 ? -11.759 0.073 16.303 1.00 92.44 170 GLY A N 1
ATOM 1380 C CA . GLY A 1 170 ? -10.803 0.691 15.386 1.00 92.44 170 GLY A CA 1
ATOM 1381 C C . GLY A 1 170 ? -9.937 -0.334 14.660 1.00 92.44 170 GLY A C 1
ATOM 1382 O O . GLY A 1 170 ? -9.796 -0.269 13.439 1.00 92.44 170 GLY A O 1
ATOM 1383 N N . ILE A 1 171 ? -9.420 -1.332 15.386 1.00 91.81 171 ILE A N 1
ATOM 1384 C CA . ILE A 1 171 ? -8.687 -2.459 14.793 1.00 91.81 171 ILE A CA 1
ATOM 1385 C C . ILE A 1 171 ? -9.601 -3.274 13.883 1.00 91.81 171 ILE A C 1
ATOM 1387 O O . ILE A 1 171 ? -9.228 -3.538 12.744 1.00 91.81 171 ILE A O 1
ATOM 1391 N N . ALA A 1 172 ? -10.791 -3.662 14.351 1.00 94.38 172 ALA A N 1
ATOM 1392 C CA . ALA A 1 172 ? -11.732 -4.430 13.540 1.00 94.38 172 ALA A CA 1
ATOM 1393 C C . ALA A 1 172 ? -12.094 -3.685 12.245 1.00 94.38 172 ALA A C 1
ATOM 1395 O O . ALA A 1 172 ? -12.153 -4.296 11.179 1.00 94.38 172 ALA A O 1
ATOM 1396 N N . TRP A 1 173 ? -12.249 -2.360 12.314 1.00 95.25 173 TRP A N 1
ATOM 1397 C CA . TRP A 1 173 ? -12.474 -1.511 11.149 1.00 95.25 173 TRP A CA 1
ATOM 1398 C C . TRP A 1 173 ? -11.255 -1.476 10.219 1.00 95.25 173 TRP A C 1
ATOM 1400 O O . TRP A 1 173 ? -11.395 -1.681 9.016 1.00 95.25 173 TRP A O 1
ATOM 1410 N N . ALA A 1 174 ? -10.045 -1.289 10.746 1.00 94.56 174 ALA A N 1
ATOM 1411 C CA . ALA A 1 174 ? -8.827 -1.317 9.937 1.00 94.56 174 ALA A CA 1
ATOM 1412 C C . ALA A 1 174 ? -8.616 -2.674 9.242 1.00 94.56 174 ALA A C 1
ATOM 1414 O O . ALA A 1 174 ? -8.267 -2.711 8.062 1.00 94.56 174 ALA A O 1
ATOM 1415 N N . VAL A 1 175 ? -8.879 -3.784 9.939 1.00 93.50 175 VAL A N 1
ATOM 1416 C CA . VAL A 1 175 ? -8.819 -5.141 9.377 1.00 93.50 175 VAL A CA 1
ATOM 1417 C C . VAL A 1 175 ? -9.882 -5.324 8.299 1.00 93.50 175 VAL A C 1
ATOM 1419 O O . VAL A 1 175 ? -9.563 -5.824 7.225 1.00 93.50 175 VAL A O 1
ATOM 1422 N N . TRP A 1 176 ? -11.119 -4.888 8.544 1.00 95.31 176 TRP A N 1
ATOM 1423 C CA . TRP A 1 176 ? -12.194 -4.938 7.552 1.00 95.31 176 TRP A CA 1
ATOM 1424 C C . TRP A 1 176 ? -11.822 -4.199 6.267 1.00 95.31 176 TRP A C 1
ATOM 1426 O O . TRP A 1 176 ? -11.922 -4.775 5.182 1.00 95.31 176 TRP A O 1
ATOM 1436 N N . ASP A 1 177 ? -11.349 -2.956 6.390 1.00 94.69 177 ASP A N 1
ATOM 1437 C CA . ASP A 1 177 ? -10.937 -2.149 5.242 1.00 94.69 177 ASP A CA 1
ATOM 1438 C C . ASP A 1 177 ? -9.733 -2.785 4.529 1.00 94.69 177 ASP A C 1
ATOM 1440 O O . ASP A 1 177 ? -9.690 -2.815 3.301 1.00 94.69 177 ASP A O 1
ATOM 1444 N N . SER A 1 178 ? -8.787 -3.359 5.281 1.00 92.19 178 SER A N 1
ATOM 1445 C CA . SER A 1 178 ? -7.631 -4.076 4.723 1.00 92.19 178 SER A CA 1
ATOM 1446 C C . SER A 1 178 ? -8.058 -5.310 3.931 1.00 92.19 178 SER A C 1
ATOM 1448 O O . SER A 1 178 ? -7.573 -5.544 2.828 1.00 92.19 178 SER A O 1
ATOM 1450 N N . VAL A 1 179 ? -9.004 -6.092 4.454 1.00 90.31 179 VAL A N 1
ATOM 1451 C CA . VAL A 1 179 ? -9.560 -7.251 3.749 1.00 90.31 179 VAL A CA 1
ATOM 1452 C C . VAL A 1 179 ? -10.289 -6.801 2.482 1.00 90.31 179 VAL A C 1
ATOM 1454 O O . VAL A 1 179 ? -10.083 -7.391 1.424 1.00 90.31 179 VAL A O 1
ATOM 1457 N N . HIS A 1 180 ? -11.083 -5.730 2.546 1.00 93.12 180 HIS A N 1
ATOM 1458 C CA . HIS A 1 180 ? -11.801 -5.219 1.378 1.00 93.12 180 HIS A CA 1
ATOM 1459 C C . HIS A 1 180 ? -10.878 -4.677 0.300 1.00 93.12 180 HIS A C 1
ATOM 1461 O O . HIS A 1 180 ? -11.061 -4.994 -0.872 1.00 93.12 180 HIS A O 1
ATOM 1467 N N . VAL A 1 181 ? -9.850 -3.918 0.672 1.00 91.56 181 VAL A N 1
ATOM 1468 C CA . VAL A 1 181 ? -8.935 -3.370 -0.326 1.00 91.56 181 VAL A CA 1
ATOM 1469 C C . VAL A 1 181 ? -8.052 -4.450 -0.957 1.00 91.56 181 VAL A C 1
ATOM 1471 O O . VAL A 1 181 ? -7.772 -4.363 -2.152 1.00 91.56 181 VAL A O 1
ATOM 1474 N N . LEU A 1 182 ? -7.657 -5.481 -0.197 1.00 85.56 182 LEU A N 1
ATOM 1475 C CA . LEU A 1 182 ? -6.782 -6.557 -0.677 1.00 85.56 182 LEU A CA 1
ATOM 1476 C C . LEU A 1 182 ? -7.523 -7.665 -1.436 1.00 85.56 182 LEU A C 1
ATOM 1478 O O . LEU A 1 182 ? -6.979 -8.194 -2.402 1.00 85.56 182 LEU A O 1
ATOM 1482 N N . PHE A 1 183 ? -8.732 -8.035 -1.005 1.00 90.12 183 PHE A N 1
ATOM 1483 C CA . PHE A 1 183 ? -9.466 -9.184 -1.554 1.00 90.12 183 PHE A CA 1
ATOM 1484 C C . PHE A 1 183 ? -10.731 -8.800 -2.330 1.00 90.12 183 PHE A C 1
ATOM 1486 O O . PHE A 1 183 ? -11.136 -9.544 -3.220 1.00 90.12 183 PHE A O 1
ATOM 1493 N N . PHE A 1 184 ? -11.333 -7.642 -2.045 1.00 91.94 184 PHE A N 1
ATOM 1494 C CA . PHE A 1 184 ? -12.587 -7.181 -2.658 1.00 91.94 184 PHE A CA 1
ATOM 1495 C C . PHE A 1 184 ? -12.402 -5.879 -3.450 1.00 91.94 184 PHE A C 1
ATOM 1497 O O . PHE A 1 184 ? -13.296 -5.039 -3.513 1.00 91.94 184 PHE A O 1
ATOM 1504 N N . THR A 1 185 ? -11.239 -5.697 -4.086 1.00 87.94 185 THR A N 1
ATOM 1505 C CA . THR A 1 185 ? -10.905 -4.464 -4.819 1.00 87.94 185 THR A CA 1
ATOM 1506 C C . THR A 1 185 ? -11.918 -4.148 -5.924 1.00 87.94 185 THR A C 1
ATOM 1508 O O . THR A 1 185 ? -12.240 -2.985 -6.149 1.00 87.94 185 THR A O 1
ATOM 1511 N N . HIS A 1 186 ? -12.448 -5.173 -6.601 1.00 87.81 186 HIS A N 1
ATOM 1512 C CA . HIS A 1 186 ? -13.478 -5.003 -7.630 1.00 87.81 186 HIS A CA 1
ATOM 1513 C C . HIS A 1 186 ? -14.760 -4.382 -7.057 1.00 87.81 186 HIS A C 1
ATOM 1515 O O . HIS A 1 186 ? -15.268 -3.400 -7.600 1.00 87.81 186 HIS A O 1
ATOM 1521 N N . ASP A 1 187 ? -15.249 -4.921 -5.942 1.00 89.62 187 ASP A N 1
ATOM 1522 C CA . ASP A 1 187 ? -16.469 -4.442 -5.289 1.00 89.62 187 ASP A CA 1
ATOM 1523 C C . ASP A 1 187 ? -16.238 -3.061 -4.677 1.00 89.62 187 ASP A C 1
ATOM 1525 O O . ASP A 1 187 ? -17.094 -2.188 -4.778 1.00 89.62 187 ASP A O 1
ATOM 1529 N N . LEU A 1 188 ? -15.031 -2.810 -4.161 1.00 90.31 188 LEU A N 1
ATOM 1530 C CA . LEU A 1 188 ? -14.625 -1.494 -3.687 1.00 90.31 188 LEU A CA 1
ATOM 1531 C C . LEU A 1 188 ? -14.704 -0.441 -4.800 1.00 90.31 188 LEU A C 1
ATOM 1533 O O . LEU A 1 188 ? -15.248 0.634 -4.576 1.00 90.31 188 LEU A O 1
ATOM 1537 N N . ILE A 1 189 ? -14.206 -0.740 -6.004 1.00 88.25 189 ILE A N 1
ATOM 1538 C CA . ILE A 1 189 ? -14.253 0.192 -7.145 1.00 88.25 189 ILE A CA 1
ATOM 1539 C C . ILE A 1 189 ? -15.694 0.421 -7.617 1.00 88.25 189 ILE A C 1
ATOM 1541 O O . ILE A 1 189 ? -16.061 1.550 -7.949 1.00 88.25 189 ILE A O 1
ATOM 1545 N N . LYS A 1 190 ? -16.508 -0.638 -7.655 1.00 88.56 190 LYS A N 1
ATOM 1546 C CA . LYS A 1 190 ? -17.864 -0.592 -8.207 1.00 88.56 190 LYS A CA 1
ATOM 1547 C C . LYS A 1 190 ? -18.882 0.021 -7.244 1.00 88.56 190 LYS A C 1
ATOM 1549 O O . LYS A 1 190 ? -19.630 0.916 -7.633 1.00 88.56 190 LYS A O 1
ATOM 1554 N N . ASP A 1 191 ? -18.907 -0.467 -6.010 1.00 91.19 191 ASP A N 1
ATOM 1555 C CA . ASP A 1 191 ? -19.986 -0.221 -5.050 1.00 91.19 191 ASP A CA 1
ATOM 1556 C C . ASP A 1 191 ? -19.603 0.814 -3.983 1.00 91.19 191 ASP A C 1
ATOM 1558 O O . ASP A 1 191 ? -20.467 1.329 -3.271 1.00 91.19 191 ASP A O 1
ATOM 1562 N N . GLY A 1 192 ? -18.323 1.179 -3.896 1.00 90.88 192 GLY A N 1
ATOM 1563 C CA . GLY A 1 192 ? -17.839 2.112 -2.893 1.00 90.88 192 GLY A CA 1
ATOM 1564 C C . GLY A 1 192 ? -17.035 1.440 -1.783 1.00 90.88 192 GLY A C 1
ATOM 1565 O O . GLY A 1 192 ? -16.925 0.220 -1.701 1.00 90.88 192 GLY A O 1
ATOM 1566 N N . ILE A 1 193 ? -16.510 2.245 -0.858 1.00 90.31 193 ILE A N 1
ATOM 1567 C CA . ILE A 1 193 ? -15.919 1.701 0.371 1.00 90.31 193 ILE A CA 1
ATOM 1568 C C . ILE A 1 193 ? -17.056 1.325 1.326 1.00 90.31 193 ILE A C 1
ATOM 1570 O O . ILE A 1 193 ? -17.737 2.207 1.861 1.00 90.31 193 ILE A O 1
ATOM 1574 N N . THR A 1 194 ? -17.251 0.024 1.542 1.00 92.19 194 THR A N 1
ATOM 1575 C CA . THR A 1 194 ? -18.235 -0.520 2.482 1.00 92.19 194 THR A CA 1
ATOM 1576 C C . THR A 1 194 ? -17.737 -0.392 3.919 1.00 92.19 194 THR A C 1
ATOM 1578 O O . THR A 1 194 ? -16.596 -0.718 4.245 1.00 92.19 194 THR A O 1
ATOM 1581 N N . LEU A 1 195 ? -18.605 0.094 4.803 1.00 91.69 195 LEU A N 1
ATOM 1582 C CA . LEU A 1 195 ? -18.288 0.257 6.220 1.00 91.69 195 LEU A CA 1
ATOM 1583 C C . LEU A 1 195 ? -18.640 -1.023 6.990 1.00 91.69 195 LEU A C 1
ATOM 1585 O O . LEU A 1 195 ? -19.702 -1.598 6.738 1.00 91.69 195 LEU A O 1
ATOM 1589 N N . PRO A 1 196 ? -17.813 -1.455 7.956 1.00 92.00 196 PRO A N 1
ATOM 1590 C CA . PRO A 1 196 ? -18.173 -2.575 8.812 1.00 92.00 196 PRO A CA 1
ATOM 1591 C C . PRO A 1 196 ? -19.332 -2.184 9.743 1.00 92.00 196 PRO A C 1
ATOM 1593 O O . PRO A 1 196 ? -19.381 -1.045 10.221 1.00 92.00 196 PRO A O 1
ATOM 1596 N N . PRO A 1 197 ? -20.247 -3.106 10.083 1.00 89.75 197 PRO A N 1
ATOM 1597 C CA . PRO A 1 197 ? -21.184 -2.893 11.183 1.00 89.75 197 PRO A CA 1
ATOM 1598 C C . PRO A 1 197 ? -20.429 -2.653 12.510 1.00 89.75 197 PRO A C 1
ATOM 1600 O O . PRO A 1 197 ? -19.423 -3.320 12.755 1.00 89.75 197 PRO A O 1
ATOM 1603 N N . PRO A 1 198 ? -20.878 -1.732 13.389 1.00 90.12 198 PRO A N 1
ATOM 1604 C CA . PRO A 1 198 ? -22.092 -0.915 13.293 1.00 90.12 198 PRO A CA 1
ATOM 1605 C C . PRO A 1 198 ? -21.904 0.426 12.560 1.00 90.12 198 PRO A C 1
ATOM 1607 O O . PRO A 1 198 ? -22.854 1.198 12.455 1.00 90.12 198 PRO A O 1
ATOM 1610 N N . TYR A 1 199 ? -20.709 0.742 12.056 1.00 88.38 199 TYR A N 1
ATOM 1611 C CA . TYR A 1 199 ? -20.423 2.035 11.425 1.00 88.38 199 TYR A CA 1
ATOM 1612 C C . TYR A 1 199 ? -21.246 2.285 10.161 1.00 88.38 199 TYR A C 1
ATOM 1614 O O . TYR A 1 199 ? -21.571 3.435 9.872 1.00 88.38 199 TYR A O 1
ATOM 1622 N N . SER A 1 200 ? -21.657 1.224 9.465 1.00 91.31 200 SER A N 1
ATOM 1623 C CA . SER A 1 200 ? -22.605 1.290 8.346 1.00 91.31 200 SER A CA 1
ATOM 1624 C C . SER A 1 200 ? -23.976 1.873 8.715 1.00 91.31 200 SER A C 1
ATOM 1626 O O . SER A 1 200 ? -24.705 2.296 7.828 1.00 91.31 200 SER A O 1
ATOM 1628 N N . PHE A 1 201 ? -24.352 1.892 10.000 1.00 92.38 201 PHE A N 1
ATOM 1629 C CA . PHE A 1 201 ? -25.597 2.522 10.461 1.00 92.38 201 PHE A CA 1
ATOM 1630 C C . PHE A 1 201 ? -25.455 4.031 10.687 1.00 92.38 201 PHE A C 1
ATOM 1632 O O . PHE A 1 201 ? -26.456 4.739 10.731 1.00 92.38 201 PHE A O 1
ATOM 1639 N N . ILE A 1 202 ? -24.224 4.514 10.868 1.00 91.94 202 ILE A N 1
ATOM 1640 C CA . ILE A 1 202 ? -23.924 5.907 11.227 1.00 91.94 202 ILE A CA 1
ATOM 1641 C C . ILE A 1 202 ? -23.427 6.680 10.004 1.00 91.94 202 ILE A C 1
ATOM 1643 O O . ILE A 1 202 ? -23.752 7.852 9.828 1.00 91.94 202 ILE A O 1
ATOM 1647 N N . PHE A 1 203 ? -22.624 6.031 9.163 1.00 91.00 203 PHE A N 1
ATOM 1648 C CA . PHE A 1 203 ? -21.967 6.652 8.024 1.00 91.00 203 PHE A CA 1
ATOM 1649 C C . PHE A 1 203 ? -22.488 6.081 6.709 1.00 91.00 203 PHE A C 1
ATOM 1651 O O . PHE A 1 203 ? -22.713 4.880 6.577 1.00 91.00 203 PHE A O 1
ATOM 1658 N N . ASN A 1 204 ? -22.622 6.957 5.716 1.00 90.94 204 ASN A N 1
ATOM 1659 C CA . ASN A 1 204 ? -22.958 6.557 4.356 1.00 90.94 204 ASN A CA 1
ATOM 1660 C C . ASN A 1 204 ? -21.738 5.952 3.650 1.00 90.94 204 ASN A C 1
ATOM 1662 O O . ASN A 1 204 ? -20.598 6.370 3.882 1.00 90.94 204 ASN A O 1
ATOM 1666 N N . THR A 1 205 ? -21.996 5.005 2.748 1.00 89.25 205 THR A N 1
ATOM 1667 C CA . THR A 1 205 ? -20.994 4.426 1.846 1.00 89.25 205 THR A CA 1
ATOM 1668 C C . THR A 1 205 ? -20.293 5.528 1.054 1.00 89.25 205 THR A C 1
ATOM 1670 O O . THR A 1 205 ? -20.938 6.457 0.565 1.00 89.25 205 THR A O 1
ATOM 1673 N N . ILE A 1 206 ? -18.969 5.434 0.920 1.00 85.56 206 ILE A N 1
ATOM 1674 C CA . ILE A 1 206 ? -18.187 6.431 0.182 1.00 85.56 206 ILE A CA 1
ATOM 1675 C C . ILE A 1 206 ? -18.182 6.040 -1.302 1.00 85.56 206 ILE A C 1
ATOM 1677 O O . ILE A 1 206 ? -17.598 5.002 -1.631 1.00 85.56 206 ILE A O 1
ATOM 1681 N N . PRO A 1 207 ? -18.771 6.843 -2.209 1.00 86.88 207 PRO A N 1
ATOM 1682 C CA . PRO A 1 207 ? -18.668 6.579 -3.636 1.00 86.88 207 PRO A CA 1
ATOM 1683 C C . PRO A 1 207 ? -17.220 6.804 -4.091 1.00 86.88 207 PRO A C 1
ATOM 1685 O O . PRO A 1 207 ? -16.680 7.899 -3.951 1.00 86.88 207 PRO A O 1
ATOM 1688 N N . VAL A 1 208 ? -16.585 5.760 -4.628 1.00 87.19 208 VAL A N 1
ATOM 1689 C CA . VAL A 1 208 ? -15.202 5.818 -5.151 1.00 87.19 208 VAL A CA 1
ATOM 1690 C C . VAL A 1 208 ? -15.093 5.676 -6.660 1.00 87.19 208 VAL A C 1
ATOM 1692 O O . VAL A 1 208 ? -14.003 5.856 -7.203 1.00 87.19 208 VAL A O 1
ATOM 1695 N N . LYS A 1 209 ? -16.222 5.446 -7.338 1.00 83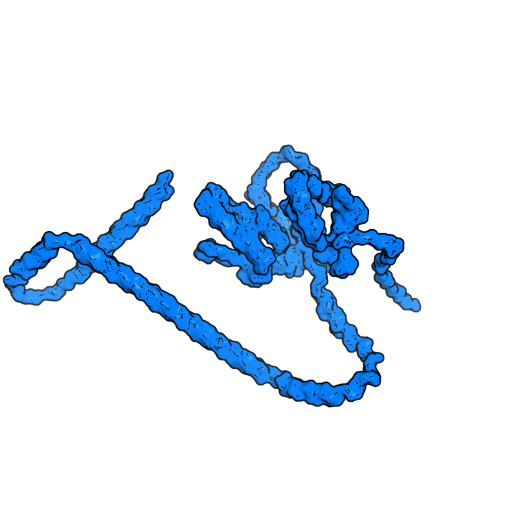.00 209 LYS A N 1
ATOM 1696 C CA . LYS A 1 209 ? -16.294 5.331 -8.797 1.00 83.00 209 LYS A CA 1
ATOM 1697 C C . LYS A 1 209 ? -15.603 6.489 -9.527 1.00 83.00 209 LYS A C 1
ATOM 1699 O O . LYS A 1 209 ? -14.942 6.252 -10.522 1.00 83.00 209 LYS A O 1
ATOM 1704 N N . ASP A 1 210 ? -15.657 7.705 -8.988 1.00 83.00 210 ASP A N 1
ATOM 1705 C CA . ASP A 1 210 ? -15.104 8.894 -9.651 1.00 83.00 210 ASP A CA 1
ATOM 1706 C C . ASP A 1 210 ? -13.688 9.252 -9.149 1.00 83.00 210 ASP A C 1
ATOM 1708 O O . ASP A 1 210 ? -13.069 10.198 -9.629 1.00 83.00 210 ASP A O 1
ATOM 1712 N N . LEU A 1 211 ? -13.161 8.524 -8.154 1.00 84.19 211 LEU A N 1
ATOM 1713 C CA . LEU A 1 211 ? -11.871 8.823 -7.516 1.00 84.19 211 LEU A CA 1
ATOM 1714 C C . LEU A 1 211 ? -10.706 8.023 -8.108 1.00 84.19 211 LEU A C 1
ATOM 1716 O O . LEU A 1 211 ? -9.596 8.546 -8.198 1.00 84.19 211 LEU A O 1
ATOM 1720 N N . PHE A 1 212 ? -10.957 6.770 -8.494 1.00 83.06 212 PHE A N 1
ATOM 1721 C CA . PHE A 1 212 ? -9.941 5.868 -9.053 1.00 83.06 212 PHE A CA 1
ATOM 1722 C C . PHE A 1 212 ? -10.047 5.697 -10.568 1.00 83.06 212 PHE A C 1
ATOM 1724 O O . PHE A 1 212 ? -9.204 5.032 -11.170 1.00 83.06 212 PHE A O 1
ATOM 1731 N N . VAL A 1 213 ? -11.083 6.263 -11.192 1.00 78.75 213 VAL A N 1
ATOM 1732 C CA . VAL A 1 213 ? -11.224 6.215 -12.644 1.00 78.75 213 VAL A CA 1
ATOM 1733 C C . VAL A 1 213 ? -10.270 7.240 -13.265 1.00 78.75 213 VAL A C 1
ATOM 1735 O O . VAL A 1 213 ? -10.188 8.376 -12.792 1.00 78.75 213 VAL A O 1
ATOM 1738 N N . PRO A 1 214 ? -9.510 6.841 -14.293 1.00 74.56 214 PRO A N 1
ATOM 1739 C CA . PRO A 1 214 ? -8.686 7.765 -15.047 1.00 74.56 214 PRO A CA 1
ATOM 1740 C C . PRO A 1 214 ? -9.563 8.815 -15.729 1.00 74.56 214 PRO A C 1
ATOM 1742 O O . PRO A 1 214 ? -10.431 8.462 -16.524 1.00 74.56 214 PRO A O 1
ATOM 1745 N N . GLU A 1 215 ? -9.334 10.090 -15.430 1.00 78.88 215 GLU A N 1
ATOM 1746 C CA . GLU A 1 215 ? -9.986 11.200 -16.119 1.00 78.88 215 GLU A CA 1
ATOM 1747 C C . GLU A 1 215 ? -9.051 11.691 -17.232 1.00 78.88 215 GLU A C 1
ATOM 1749 O O . GLU A 1 215 ? -7.872 11.975 -16.994 1.00 78.88 215 GLU A O 1
ATOM 1754 N N . GLU A 1 216 ? -9.545 11.736 -18.469 1.00 79.69 216 GLU A N 1
ATOM 1755 C CA . GLU A 1 216 ? -8.816 12.352 -19.578 1.00 79.69 216 GLU A CA 1
ATOM 1756 C C . GLU A 1 216 ? -8.954 13.868 -19.448 1.00 79.69 216 GLU A C 1
ATOM 1758 O O . GLU A 1 216 ? -10.033 14.420 -19.653 1.00 79.69 216 GLU A O 1
ATOM 1763 N N . ILE A 1 217 ? -7.869 14.543 -19.062 1.00 78.12 217 ILE A N 1
ATOM 1764 C CA . ILE A 1 217 ? -7.865 15.993 -18.856 1.00 78.12 217 ILE A CA 1
ATOM 1765 C C . ILE A 1 217 ? -6.978 16.633 -19.922 1.00 78.12 217 ILE A C 1
ATOM 1767 O O . ILE A 1 217 ? -5.846 16.203 -20.175 1.00 78.12 217 ILE A O 1
ATOM 1771 N N . SER A 1 218 ? -7.496 17.680 -20.565 1.00 82.44 218 SER A N 1
ATOM 1772 C CA . SER A 1 218 ? -6.727 18.452 -21.538 1.00 82.44 218 SER A CA 1
ATOM 1773 C C . SER A 1 218 ? -5.541 19.144 -20.848 1.00 82.44 218 SER A C 1
ATOM 1775 O O . SER A 1 218 ? -5.605 19.518 -19.676 1.00 82.44 218 SER A O 1
ATOM 1777 N N . LYS A 1 219 ? -4.429 19.363 -21.564 1.00 80.12 219 LYS A N 1
ATOM 1778 C CA . LYS A 1 219 ? -3.263 20.084 -21.004 1.00 80.12 219 LYS A CA 1
ATOM 1779 C C . LYS A 1 219 ? -3.634 21.491 -20.507 1.00 80.12 219 LYS A C 1
ATOM 1781 O O . LYS A 1 219 ? -3.004 21.991 -19.578 1.00 80.12 219 LYS A O 1
ATOM 1786 N N . GLU A 1 220 ? -4.639 22.109 -21.123 1.00 82.88 220 GLU A N 1
ATOM 1787 C CA . GLU A 1 220 ? -5.140 23.445 -20.793 1.00 82.88 220 GLU A CA 1
ATOM 1788 C C . GLU A 1 220 ? -5.884 23.454 -19.455 1.00 82.88 220 GLU A C 1
ATOM 1790 O O . GLU A 1 220 ? -5.608 24.304 -18.609 1.00 82.88 220 GLU A O 1
ATOM 1795 N N . ASP A 1 221 ? -6.761 22.477 -19.222 1.00 84.06 221 ASP A N 1
ATOM 1796 C CA . ASP A 1 221 ? -7.490 22.348 -17.954 1.00 84.06 221 ASP A CA 1
ATOM 1797 C C . ASP A 1 221 ? -6.541 21.986 -16.809 1.00 84.06 221 ASP A C 1
ATOM 1799 O O . ASP A 1 221 ? -6.614 22.551 -15.721 1.00 84.06 221 ASP A O 1
ATOM 1803 N N . LEU A 1 222 ? -5.550 21.138 -17.089 1.00 80.50 222 LEU A N 1
ATOM 1804 C CA . LEU A 1 222 ? -4.512 20.759 -16.132 1.00 80.50 222 LEU A CA 1
ATOM 1805 C C . LEU A 1 222 ? -3.623 21.954 -15.737 1.00 80.50 222 LEU A C 1
ATOM 1807 O O . LEU A 1 222 ? -3.152 22.039 -14.600 1.00 80.50 222 LEU A O 1
ATOM 1811 N N . ALA A 1 223 ? -3.396 22.893 -16.664 1.00 82.75 223 ALA A N 1
ATOM 1812 C CA . ALA A 1 223 ? -2.690 24.142 -16.393 1.00 82.75 223 ALA A CA 1
ATOM 1813 C C . ALA A 1 223 ? -3.540 25.131 -15.577 1.00 82.75 223 ALA A C 1
ATOM 1815 O O . ALA A 1 223 ? -2.987 25.815 -14.714 1.00 82.75 223 ALA A O 1
ATOM 1816 N N . LYS A 1 224 ? -4.860 25.183 -15.810 1.00 87.94 224 LYS A N 1
ATOM 1817 C CA . LYS A 1 224 ? -5.800 25.985 -15.008 1.00 87.94 224 LYS A CA 1
ATOM 1818 C C . LYS A 1 224 ? -5.901 25.469 -13.575 1.00 87.94 224 LYS A C 1
ATOM 1820 O O . LYS A 1 224 ? -5.690 26.252 -12.657 1.00 87.94 224 LYS A O 1
ATOM 1825 N N . GLU A 1 225 ? -6.096 24.164 -13.372 1.00 82.12 225 GLU A N 1
ATOM 1826 C CA . GLU A 1 225 ? -6.124 23.559 -12.029 1.00 82.12 225 GLU A CA 1
ATOM 1827 C C . GLU A 1 225 ? -4.833 23.848 -11.249 1.00 82.12 225 GLU A C 1
ATOM 1829 O O . GLU A 1 225 ? -4.870 24.235 -10.084 1.00 82.12 225 GLU A O 1
ATOM 1834 N N . ALA A 1 226 ? -3.669 23.708 -11.894 1.00 79.75 226 ALA A N 1
ATOM 1835 C CA . ALA A 1 226 ? -2.381 23.987 -11.258 1.00 79.75 226 ALA A CA 1
ATOM 1836 C C . ALA A 1 226 ? -2.177 25.478 -10.920 1.00 79.75 226 ALA A C 1
ATOM 1838 O O . ALA A 1 226 ? -1.335 25.808 -10.078 1.00 79.75 226 ALA A O 1
ATOM 1839 N N . ALA A 1 227 ? -2.893 26.382 -11.595 1.00 83.62 227 ALA A N 1
ATOM 1840 C CA . ALA A 1 227 ? -2.925 27.801 -11.260 1.00 83.62 227 ALA A CA 1
ATOM 1841 C C . ALA A 1 227 ? -3.876 28.071 -10.082 1.00 83.62 227 ALA A C 1
ATOM 1843 O O . ALA A 1 227 ? -3.482 28.773 -9.154 1.00 83.62 227 ALA A O 1
ATOM 1844 N N . GLU A 1 228 ? -5.060 27.451 -10.065 1.00 83.25 228 GLU A N 1
ATOM 1845 C CA . GLU A 1 228 ? -6.032 27.558 -8.967 1.00 83.25 228 GLU A CA 1
ATOM 1846 C C . GLU A 1 228 ? -5.491 26.970 -7.652 1.00 83.25 228 GLU A C 1
ATOM 1848 O O . GLU A 1 228 ? -5.597 27.603 -6.603 1.00 83.25 228 GLU A O 1
ATOM 1853 N N . GLU A 1 229 ? -4.812 25.818 -7.695 1.00 74.19 229 GLU A N 1
ATOM 1854 C CA . GLU A 1 229 ? -4.228 25.177 -6.505 1.00 74.19 229 GLU A CA 1
ATOM 1855 C C . GLU A 1 229 ? -3.156 26.059 -5.832 1.00 74.19 229 GLU A C 1
ATOM 1857 O O . GLU A 1 229 ? -3.001 26.050 -4.604 1.00 74.19 229 GLU A O 1
ATOM 1862 N N . LYS A 1 230 ? -2.430 26.866 -6.621 1.00 76.00 230 LYS A N 1
ATOM 1863 C CA . LYS A 1 230 ? -1.472 27.850 -6.093 1.00 76.00 230 LYS A CA 1
ATOM 1864 C C . LYS A 1 230 ? -2.159 28.995 -5.354 1.00 76.00 230 LYS A C 1
ATOM 1866 O O . LYS A 1 230 ? -1.546 29.539 -4.437 1.00 76.00 230 LYS A O 1
ATOM 1871 N N . GLU A 1 231 ? -3.381 29.358 -5.736 1.00 74.12 231 GLU A N 1
ATOM 1872 C CA . GLU A 1 231 ? -4.138 30.430 -5.086 1.00 74.12 231 GLU A CA 1
ATOM 1873 C C . GLU A 1 231 ? -4.879 29.947 -3.840 1.00 74.12 231 GLU A C 1
ATOM 1875 O O . GLU A 1 231 ? -4.862 30.633 -2.819 1.00 74.12 231 GLU A O 1
ATOM 1880 N N . THR A 1 232 ? -5.486 28.757 -3.876 1.00 64.56 232 THR A N 1
ATOM 1881 C CA . THR A 1 232 ? -6.285 28.261 -2.744 1.00 64.56 232 THR A CA 1
ATOM 1882 C C . THR A 1 232 ? -5.440 27.768 -1.570 1.00 64.56 232 THR A C 1
ATOM 1884 O O . THR A 1 232 ? -5.959 27.653 -0.461 1.00 64.56 232 THR A O 1
ATOM 1887 N N . GLY A 1 233 ? -4.146 27.502 -1.791 1.00 51.88 233 GLY A N 1
ATOM 1888 C CA . GLY A 1 233 ? -3.279 26.844 -0.819 1.00 51.88 233 GLY A CA 1
ATOM 1889 C C . GLY A 1 233 ? -3.703 25.384 -0.655 1.00 51.88 233 GLY A C 1
ATOM 1890 O O . GLY A 1 233 ? -4.786 25.088 -0.155 1.00 51.88 233 GLY A O 1
ATOM 1891 N N . GLY A 1 234 ? -2.879 24.447 -1.131 1.00 56.62 234 GLY A N 1
ATOM 1892 C CA . GLY A 1 234 ? -3.212 23.018 -1.090 1.00 56.62 234 GLY A CA 1
ATOM 1893 C C . GLY A 1 234 ? -3.628 22.553 0.313 1.00 56.62 234 GLY A C 1
ATOM 1894 O O . GLY A 1 234 ? -3.162 23.096 1.303 1.00 56.62 234 GLY A O 1
ATOM 1895 N N . PHE A 1 235 ? -4.472 21.523 0.411 1.00 49.84 235 PHE A N 1
ATOM 1896 C CA . PHE A 1 235 ? -5.081 20.989 1.649 1.00 49.84 235 PHE A CA 1
ATOM 1897 C C . PHE A 1 235 ? -4.190 20.998 2.919 1.00 49.84 235 PHE A C 1
ATOM 1899 O O . PHE A 1 235 ? -4.669 21.265 4.022 1.00 49.84 235 PHE A O 1
ATOM 1906 N N . LEU A 1 236 ? -2.880 20.766 2.782 1.00 44.41 236 LEU A N 1
ATOM 1907 C CA . LEU A 1 236 ? -1.920 20.811 3.891 1.00 44.41 236 LEU A CA 1
ATOM 1908 C C . LEU A 1 236 ? -1.654 22.218 4.464 1.00 44.41 236 LEU A C 1
ATOM 1910 O O . LEU A 1 236 ? -1.282 22.317 5.633 1.00 44.41 236 LEU A O 1
ATOM 1914 N N . SER A 1 237 ? -1.867 23.302 3.711 1.00 50.19 237 SER A N 1
ATOM 1915 C CA . SER A 1 237 ? -1.693 24.677 4.202 1.00 50.19 237 SER A CA 1
ATOM 1916 C C . SER A 1 237 ? -2.759 25.089 5.214 1.00 50.19 237 SER A C 1
ATOM 1918 O O . SER A 1 237 ? -2.504 25.977 6.023 1.00 50.19 237 SER A O 1
ATOM 1920 N N . GLY A 1 238 ? -3.925 24.434 5.205 1.00 51.94 238 GLY A N 1
ATOM 1921 C CA . GLY A 1 238 ? -4.944 24.590 6.247 1.00 51.94 238 GLY A CA 1
ATOM 1922 C C . GLY A 1 238 ? -4.679 23.742 7.498 1.00 51.94 238 GLY A C 1
ATOM 1923 O O . GLY A 1 238 ? -5.114 24.110 8.585 1.00 51.94 238 GLY A O 1
ATOM 1924 N N . PHE A 1 239 ? -3.955 22.623 7.363 1.00 44.41 239 PHE A N 1
ATOM 1925 C CA . PHE A 1 239 ? -3.736 21.657 8.449 1.00 44.41 239 PHE A CA 1
ATOM 1926 C C . PHE A 1 239 ? -2.446 21.902 9.250 1.00 44.41 239 PHE A C 1
ATOM 1928 O O . PHE A 1 239 ? -2.379 21.548 10.424 1.00 44.41 239 PHE A O 1
ATOM 1935 N N . MET A 1 240 ? -1.424 22.529 8.655 1.00 40.00 240 MET A N 1
ATOM 1936 C CA . MET A 1 240 ? -0.176 22.872 9.348 1.00 40.00 240 MET A CA 1
ATOM 1937 C C . MET A 1 240 ? 0.095 24.384 9.304 1.00 40.00 240 MET A C 1
ATOM 1939 O O . MET A 1 240 ? 0.657 24.872 8.319 1.00 40.00 240 MET A O 1
ATOM 1943 N N . PRO A 1 241 ? -0.248 25.160 10.354 1.00 43.44 241 PRO A N 1
ATOM 1944 C CA . PRO A 1 241 ? 0.215 26.539 10.456 1.00 43.44 241 PRO A CA 1
ATOM 1945 C C . PRO A 1 241 ? 1.749 26.557 10.497 1.00 43.44 241 PRO A C 1
ATOM 1947 O O . PRO A 1 241 ? 2.356 25.823 11.272 1.00 43.44 241 PRO A O 1
ATOM 1950 N N . LYS A 1 242 ? 2.343 27.374 9.613 1.00 42.12 242 LYS A N 1
ATOM 1951 C CA . LYS A 1 242 ? 3.784 27.639 9.407 1.00 42.12 242 LYS A CA 1
ATOM 1952 C C . LYS A 1 242 ? 4.691 27.077 10.516 1.00 42.12 242 LYS A C 1
ATOM 1954 O O . LYS A 1 242 ? 5.002 27.774 11.480 1.00 42.12 242 LYS A O 1
ATOM 1959 N N . LEU A 1 243 ? 5.142 25.831 10.357 1.00 38.72 243 LEU A N 1
ATOM 1960 C CA . LEU A 1 243 ? 6.184 25.268 11.214 1.00 38.72 243 LEU A CA 1
ATOM 1961 C C . LEU A 1 243 ? 7.490 26.061 11.010 1.00 38.72 243 LEU A C 1
ATOM 1963 O O . LEU A 1 243 ? 7.828 26.390 9.868 1.00 38.72 243 LEU A O 1
ATOM 1967 N N . PRO A 1 244 ? 8.225 26.396 12.084 1.00 34.22 244 PRO A N 1
ATOM 1968 C CA . PRO A 1 244 ? 9.487 27.117 11.979 1.00 34.22 244 PRO A CA 1
ATOM 1969 C C . PRO A 1 244 ? 10.531 26.301 11.197 1.00 34.22 244 PRO A C 1
ATOM 1971 O O . PRO A 1 244 ? 10.643 25.085 11.355 1.00 34.22 244 PRO A O 1
ATOM 1974 N N . ASN A 1 245 ? 11.299 26.997 10.353 1.00 39.12 245 ASN A N 1
ATOM 1975 C CA . ASN A 1 245 ? 12.376 26.477 9.498 1.00 39.12 245 ASN A CA 1
ATOM 1976 C C . ASN A 1 245 ? 13.558 25.909 10.317 1.00 39.12 245 ASN A C 1
ATOM 1978 O O . ASN A 1 245 ? 14.627 26.514 10.341 1.00 39.12 245 ASN A O 1
ATOM 1982 N N . VAL A 1 246 ? 13.394 24.774 11.006 1.00 33.06 246 VAL A N 1
ATOM 1983 C CA . VAL A 1 246 ? 14.465 24.193 11.851 1.00 33.06 246 VAL A CA 1
ATOM 1984 C C . VAL A 1 246 ? 14.941 22.812 11.385 1.00 33.06 246 VAL A C 1
ATOM 1986 O O . VAL A 1 246 ? 15.739 22.172 12.058 1.00 33.06 246 VAL A O 1
ATOM 1989 N N . VAL A 1 247 ? 14.532 22.347 10.204 1.00 37.91 247 VAL A N 1
ATOM 1990 C CA . VAL A 1 247 ? 15.076 21.108 9.627 1.00 37.91 247 VAL A CA 1
ATOM 1991 C C . VAL A 1 247 ? 15.578 21.403 8.223 1.00 37.91 247 VAL A C 1
ATOM 1993 O O . VAL A 1 247 ? 14.822 21.870 7.372 1.00 37.91 247 VAL A O 1
ATOM 1996 N N . ASN A 1 248 ? 16.871 21.174 7.991 1.00 39.84 248 ASN A N 1
ATOM 1997 C CA . ASN A 1 248 ? 17.490 21.300 6.677 1.00 39.84 248 ASN A CA 1
ATOM 1998 C C . ASN A 1 248 ? 16.855 20.265 5.727 1.00 39.84 248 ASN A C 1
ATOM 2000 O O . ASN A 1 248 ? 17.135 19.071 5.791 1.00 39.84 248 ASN A O 1
ATOM 2004 N N . MET A 1 249 ? 15.920 20.746 4.909 1.00 39.19 249 MET A N 1
ATOM 2005 C CA . MET A 1 249 ? 14.978 19.972 4.097 1.00 39.19 249 MET A CA 1
ATOM 2006 C C . MET A 1 249 ? 15.523 19.593 2.712 1.00 39.19 249 MET A C 1
ATOM 2008 O O . MET A 1 249 ? 14.741 19.137 1.886 1.00 39.19 249 MET A O 1
ATOM 2012 N N . GLU A 1 250 ? 16.810 19.769 2.393 1.00 39.66 250 GLU A N 1
ATOM 2013 C CA . GLU A 1 250 ? 17.317 19.438 1.046 1.00 39.66 250 GLU A CA 1
ATOM 2014 C C . GLU A 1 250 ? 17.134 17.954 0.684 1.00 39.66 250 GLU A C 1
ATOM 2016 O O . GLU A 1 250 ? 16.643 17.646 -0.404 1.00 39.66 250 GLU A O 1
ATOM 2021 N N . SER A 1 251 ? 17.379 17.039 1.624 1.00 42.38 251 SER A N 1
ATOM 2022 C CA . SER A 1 251 ? 17.184 15.596 1.411 1.00 42.38 251 SER A CA 1
ATOM 2023 C C . SER A 1 251 ? 15.700 15.209 1.307 1.00 42.38 251 SER A C 1
ATOM 2025 O O . SER A 1 251 ? 15.328 14.344 0.516 1.00 42.38 251 SER A O 1
ATOM 2027 N N . PHE A 1 252 ? 14.823 15.896 2.051 1.00 35.72 252 PHE A N 1
ATOM 2028 C CA . PHE A 1 252 ? 13.368 15.709 1.973 1.00 35.72 252 PHE A CA 1
ATOM 2029 C C . PHE A 1 252 ? 12.750 16.379 0.745 1.00 35.72 252 PHE A C 1
ATOM 2031 O O . PHE A 1 252 ? 11.751 15.890 0.232 1.00 35.72 252 PHE A O 1
ATOM 2038 N N . ARG A 1 253 ? 13.341 17.462 0.226 1.00 43.47 253 ARG A N 1
ATOM 2039 C CA . ARG A 1 253 ? 12.946 18.086 -1.042 1.00 43.47 253 ARG A CA 1
ATOM 2040 C C . ARG A 1 253 ? 13.240 17.171 -2.215 1.00 43.47 253 ARG A C 1
ATOM 2042 O O . ARG A 1 253 ? 12.419 17.127 -3.120 1.00 43.47 253 ARG A O 1
ATOM 2049 N N . PHE A 1 254 ? 14.355 16.443 -2.194 1.00 47.38 254 PHE A N 1
ATOM 2050 C CA . PHE A 1 254 ? 14.638 15.417 -3.197 1.00 47.38 254 PHE A CA 1
ATOM 2051 C C . PHE A 1 254 ? 13.580 14.308 -3.149 1.00 47.38 254 PHE A C 1
ATOM 2053 O O . PHE A 1 254 ? 12.932 14.043 -4.154 1.00 47.38 254 PHE A O 1
ATOM 2060 N N . LEU A 1 255 ? 13.294 13.766 -1.959 1.00 41.97 255 LEU A N 1
ATOM 2061 C CA . LEU A 1 255 ? 12.233 12.773 -1.760 1.00 41.97 255 LEU A CA 1
ATOM 2062 C C . LEU A 1 255 ? 10.844 13.310 -2.144 1.00 41.97 255 LEU A C 1
ATOM 2064 O O . LEU A 1 255 ? 10.096 12.635 -2.825 1.00 41.97 255 LEU A O 1
ATOM 2068 N N . TYR A 1 256 ? 10.483 14.542 -1.806 1.00 43.34 256 TYR A N 1
ATOM 2069 C CA . TYR A 1 256 ? 9.189 15.119 -2.181 1.00 43.34 256 TYR A CA 1
ATOM 2070 C C . TYR A 1 256 ? 9.086 15.383 -3.694 1.00 43.34 256 TYR A C 1
ATOM 2072 O O . TYR A 1 256 ? 8.073 15.079 -4.319 1.00 43.34 256 TYR A O 1
ATOM 2080 N N . LYS A 1 257 ? 10.141 15.924 -4.311 1.00 46.59 257 LYS A N 1
ATOM 2081 C CA . LYS A 1 257 ? 10.159 16.312 -5.729 1.00 46.59 257 LYS A CA 1
ATOM 2082 C C . LYS A 1 257 ? 10.302 15.111 -6.670 1.00 46.59 257 LYS A C 1
ATOM 2084 O O . LYS A 1 257 ? 9.768 15.164 -7.771 1.00 46.59 257 LYS A O 1
ATOM 2089 N N . GLU A 1 258 ? 10.956 14.040 -6.225 1.00 48.78 258 GLU A N 1
ATOM 2090 C CA . GLU A 1 258 ? 11.112 12.796 -6.986 1.00 48.78 258 GLU A CA 1
ATOM 2091 C C . GLU A 1 258 ? 10.090 11.720 -6.599 1.00 48.78 258 GLU A C 1
ATOM 2093 O O . GLU A 1 258 ? 9.743 10.917 -7.447 1.00 48.78 258 GLU A O 1
ATOM 2098 N N . LEU A 1 259 ? 9.562 11.678 -5.370 1.00 42.59 259 LEU A N 1
ATOM 2099 C CA . LEU A 1 259 ? 8.589 10.658 -4.938 1.00 42.59 259 LEU A CA 1
ATOM 2100 C C . LEU A 1 259 ? 7.152 11.188 -4.939 1.00 42.59 259 LEU A C 1
ATOM 2102 O O . LEU A 1 259 ? 6.275 10.591 -5.557 1.00 42.59 259 LEU A O 1
ATOM 2106 N N . ALA A 1 260 ? 6.895 12.312 -4.264 1.00 40.62 260 ALA A N 1
ATOM 2107 C CA . ALA A 1 260 ? 5.534 12.821 -4.089 1.00 40.62 260 ALA A CA 1
ATOM 2108 C C . ALA A 1 260 ? 4.996 13.478 -5.369 1.00 40.62 260 ALA A C 1
ATOM 2110 O O . ALA A 1 260 ? 3.851 13.245 -5.739 1.00 40.62 260 ALA A O 1
ATOM 2111 N N . VAL A 1 261 ? 5.816 14.246 -6.093 1.00 43.09 261 VAL A N 1
ATOM 2112 C CA . VAL A 1 261 ? 5.387 14.918 -7.335 1.00 43.09 261 VAL A CA 1
ATOM 2113 C C . VAL A 1 261 ? 5.037 13.927 -8.463 1.00 43.09 261 VAL A C 1
ATOM 2115 O O . VAL A 1 261 ? 4.072 14.196 -9.181 1.00 43.09 261 VAL A O 1
ATOM 2118 N N . PRO A 1 262 ? 5.736 12.787 -8.636 1.00 45.38 262 PRO A N 1
ATOM 2119 C CA . PRO A 1 262 ? 5.321 11.757 -9.590 1.00 45.38 262 PRO A CA 1
ATOM 2120 C C . PRO A 1 262 ? 4.213 10.821 -9.087 1.00 45.38 262 PRO A C 1
ATOM 2122 O O . PRO A 1 262 ? 3.454 10.344 -9.916 1.00 45.38 262 PRO A O 1
ATOM 2125 N N . LEU A 1 263 ? 4.064 10.583 -7.773 1.00 36.28 263 LEU A N 1
ATOM 2126 C CA . LEU A 1 263 ? 2.922 9.827 -7.209 1.00 36.28 263 LEU A CA 1
ATOM 2127 C C . LEU A 1 263 ? 1.604 10.611 -7.242 1.00 36.28 263 LEU A C 1
ATOM 2129 O O . LEU A 1 263 ? 0.535 10.023 -7.357 1.00 36.28 263 LEU A O 1
ATOM 2133 N N . LEU A 1 264 ? 1.670 11.940 -7.144 1.00 36.25 264 LEU A N 1
ATOM 2134 C CA . LEU A 1 264 ? 0.516 12.840 -7.256 1.00 36.25 264 LEU A CA 1
ATOM 2135 C C . LEU A 1 264 ? 0.191 13.196 -8.719 1.00 36.25 264 LEU A C 1
ATOM 2137 O O . LEU A 1 264 ? -0.799 13.873 -8.992 1.00 36.25 264 LEU A O 1
ATOM 2141 N N . LYS A 1 265 ? 1.018 12.740 -9.670 1.00 39.62 265 LYS A N 1
ATOM 2142 C CA . LYS A 1 265 ? 0.753 12.807 -11.108 1.00 39.62 265 LYS A CA 1
ATOM 2143 C C . LYS A 1 265 ? 0.310 11.435 -11.591 1.00 39.62 265 LYS A C 1
ATOM 2145 O O . LYS A 1 265 ? 1.101 10.498 -11.568 1.00 39.62 265 LYS A O 1
ATOM 2150 N N . PRO A 1 266 ? -0.918 11.275 -12.066 1.00 38.44 266 PRO A N 1
ATOM 2151 C CA . PRO A 1 266 ? -1.389 9.944 -12.363 1.00 38.44 266 PRO A CA 1
ATOM 2152 C C . PRO A 1 266 ? -0.880 9.496 -13.717 1.00 38.44 266 PRO A C 1
ATOM 2154 O O . PRO A 1 266 ? -0.742 10.284 -14.650 1.00 38.44 266 PRO A O 1
ATOM 2157 N N . SER A 1 267 ? -0.595 8.208 -13.780 1.00 39.25 267 SER A N 1
ATOM 2158 C CA . SER A 1 267 ? -0.081 7.503 -14.940 1.00 39.25 267 SER A CA 1
ATOM 2159 C C . SER A 1 267 ? -1.165 6.540 -15.400 1.00 39.25 267 SER A C 1
ATOM 2161 O O . SER A 1 267 ? -1.267 5.425 -14.897 1.00 39.25 267 SER A O 1
ATOM 2163 N N . VAL A 1 268 ? -2.014 6.981 -16.326 1.00 37.25 268 VAL A N 1
ATOM 2164 C CA . VAL A 1 268 ? -2.883 6.072 -17.076 1.00 37.25 268 VAL A CA 1
ATOM 2165 C C . VAL A 1 268 ? -2.730 6.342 -18.561 1.00 37.25 268 VAL A C 1
ATOM 2167 O O . VAL A 1 268 ? -2.524 7.464 -18.995 1.00 37.25 268 VAL A O 1
ATOM 2170 N N . GLY A 1 269 ? -2.809 5.276 -19.339 1.00 37.50 269 GLY A N 1
ATOM 2171 C CA . GLY A 1 269 ? -2.864 5.333 -20.788 1.00 37.50 269 GLY A CA 1
ATOM 2172 C C . GLY A 1 269 ? -1.918 4.300 -21.353 1.00 37.50 269 GLY A C 1
ATOM 2173 O O . GLY A 1 269 ? -0.757 4.611 -21.556 1.00 37.50 269 GLY A O 1
ATOM 2174 N N . THR A 1 270 ? -2.390 3.054 -21.500 1.00 41.56 270 THR A N 1
ATOM 2175 C CA . THR A 1 270 ? -1.901 2.059 -22.496 1.00 41.56 270 THR A CA 1
ATOM 2176 C C . THR A 1 270 ? -2.622 0.692 -22.428 1.00 41.56 270 THR A C 1
ATOM 2178 O O . THR A 1 270 ? -2.076 -0.329 -22.840 1.00 41.56 270 THR A O 1
ATOM 2181 N N . THR A 1 271 ? -3.897 0.641 -22.004 1.00 39.47 271 THR A N 1
ATOM 2182 C CA . THR A 1 271 ? -4.758 -0.559 -22.196 1.00 39.47 271 THR A CA 1
ATOM 2183 C C . THR A 1 271 ? -5.682 -0.444 -23.420 1.00 39.47 271 THR A C 1
ATOM 2185 O O . THR A 1 271 ? -6.177 -1.454 -23.912 1.00 39.47 271 THR A O 1
ATOM 2188 N N . ILE A 1 272 ? -5.888 0.753 -23.982 1.00 41.12 272 ILE A N 1
ATOM 2189 C CA . ILE A 1 272 ? -6.937 0.978 -24.997 1.00 41.12 272 ILE A CA 1
ATOM 2190 C C . ILE A 1 272 ? -6.438 0.774 -26.446 1.00 41.12 272 ILE A C 1
ATOM 2192 O O . ILE A 1 272 ? -7.214 0.376 -27.314 1.00 41.12 272 ILE A O 1
ATOM 2196 N N . GLU A 1 273 ? -5.132 0.872 -26.719 1.00 40.62 273 GLU 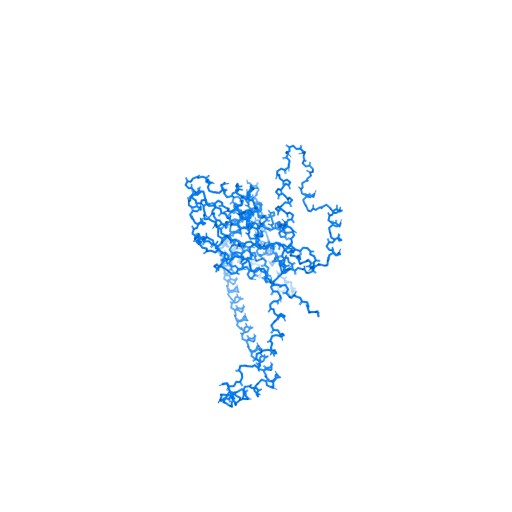A N 1
ATOM 2197 C CA . GLU A 1 273 ? -4.617 0.771 -28.100 1.00 40.62 273 GLU A CA 1
ATOM 2198 C C . GLU A 1 273 ? -4.628 -0.662 -28.689 1.00 40.62 273 GLU A C 1
ATOM 2200 O O . GLU A 1 273 ? -4.503 -0.849 -29.901 1.00 40.62 273 GLU A O 1
ATOM 2205 N N . LYS A 1 274 ? -4.849 -1.703 -27.869 1.00 42.03 274 LYS A N 1
ATOM 2206 C CA . LYS A 1 274 ? -4.962 -3.093 -28.361 1.00 42.03 274 LYS A CA 1
ATOM 2207 C C . LYS A 1 274 ? -6.347 -3.456 -28.904 1.00 42.03 274 LYS A C 1
ATOM 2209 O O . LYS A 1 274 ? -6.459 -4.462 -29.598 1.00 42.03 274 LYS A O 1
ATOM 2214 N N . VAL A 1 275 ? -7.380 -2.649 -28.650 1.00 39.75 275 VAL A N 1
ATOM 2215 C CA . VAL A 1 275 ? -8.733 -2.901 -29.186 1.00 39.75 275 VAL A CA 1
ATOM 2216 C C . VAL A 1 275 ? -8.923 -2.242 -30.556 1.00 39.75 275 VAL A C 1
ATOM 2218 O O . VAL A 1 275 ? -9.629 -2.784 -31.401 1.00 39.75 275 VAL A O 1
ATOM 2221 N N . GLN A 1 276 ? -8.224 -1.140 -30.840 1.00 38.75 276 GLN A N 1
ATOM 2222 C CA . GLN A 1 276 ? -8.406 -0.404 -32.096 1.00 38.75 276 GLN A CA 1
ATOM 2223 C C . GLN A 1 276 ? -7.523 -0.919 -33.248 1.00 38.75 276 GLN A C 1
ATOM 2225 O O . GLN A 1 276 ? -7.965 -0.934 -34.393 1.00 38.75 276 GLN A O 1
ATOM 2230 N N . LYS A 1 277 ? -6.332 -1.474 -32.964 1.00 40.94 277 LYS A N 1
ATOM 2231 C CA . LYS A 1 277 ? -5.468 -2.116 -33.985 1.00 40.94 277 LYS A CA 1
ATOM 2232 C C . LYS A 1 277 ? -5.885 -3.543 -34.379 1.00 40.94 277 LYS A C 1
ATOM 2234 O O . LYS A 1 277 ? -5.281 -4.133 -35.271 1.00 40.94 277 LYS A O 1
ATOM 2239 N N . GLY A 1 278 ? -6.936 -4.090 -33.764 1.00 37.28 278 GLY A N 1
ATOM 2240 C CA . GLY A 1 278 ? -7.523 -5.382 -34.138 1.00 37.28 278 GLY A CA 1
ATOM 2241 C C . GLY A 1 278 ? -8.432 -5.340 -35.373 1.00 37.28 278 GLY A C 1
ATOM 2242 O O . GLY A 1 278 ? -8.809 -6.399 -35.867 1.00 37.28 278 GLY A O 1
ATOM 2243 N N . VAL A 1 279 ? -8.778 -4.151 -35.885 1.00 38.06 279 VAL A N 1
ATOM 2244 C CA . VAL A 1 279 ? -9.801 -3.997 -36.939 1.00 38.06 279 VAL A CA 1
ATOM 2245 C C . VAL A 1 279 ? -9.214 -3.795 -38.348 1.00 38.06 279 VAL A C 1
ATOM 2247 O O . VAL A 1 279 ? -9.880 -4.127 -39.321 1.00 38.06 279 VAL A O 1
ATOM 2250 N N . GLU A 1 280 ? -7.943 -3.407 -38.503 1.00 40.00 280 GLU A N 1
ATOM 2251 C CA . GLU A 1 280 ? -7.323 -3.213 -39.837 1.00 40.00 280 GLU A CA 1
ATOM 2252 C C . GLU A 1 280 ? -6.373 -4.343 -40.286 1.00 40.00 280 GLU A C 1
ATOM 2254 O O . GLU A 1 280 ? -5.851 -4.327 -41.397 1.00 40.00 280 GLU A O 1
ATOM 2259 N N . VAL A 1 281 ? -6.186 -5.395 -39.477 1.00 39.69 281 VAL A N 1
ATOM 2260 C CA . VAL A 1 281 ? -5.377 -6.578 -39.863 1.00 39.69 281 VAL A CA 1
ATOM 2261 C C . VAL A 1 281 ? -6.226 -7.672 -40.545 1.00 39.69 281 VAL A C 1
ATOM 2263 O O . VAL A 1 281 ? -5.707 -8.688 -41.007 1.00 39.69 281 VAL A O 1
ATOM 2266 N N . SER A 1 282 ? -7.531 -7.439 -40.719 1.00 37.91 282 SER A N 1
ATOM 2267 C CA . SER A 1 282 ? -8.460 -8.368 -41.383 1.00 37.91 282 SER A CA 1
ATOM 2268 C C . SER A 1 282 ? -8.278 -8.479 -42.909 1.00 37.91 282 SER A C 1
ATOM 2270 O O . SER A 1 282 ? -8.873 -9.367 -43.516 1.00 37.91 282 SER A O 1
ATOM 2272 N N . GLU A 1 283 ? -7.460 -7.638 -43.549 1.00 37.62 283 GLU A N 1
ATOM 2273 C CA . GLU A 1 283 ? -7.335 -7.616 -45.020 1.00 37.62 283 GLU A CA 1
ATOM 2274 C C . GLU A 1 283 ? -6.126 -8.400 -45.570 1.00 37.62 283 GLU A C 1
ATOM 2276 O O . GLU A 1 283 ? -6.012 -8.615 -46.775 1.00 37.62 283 GLU A O 1
ATOM 2281 N N . LYS A 1 284 ? -5.238 -8.909 -44.701 1.00 41.59 284 LYS A N 1
ATOM 2282 C CA . LYS A 1 284 ? -4.045 -9.691 -45.102 1.00 41.59 284 LYS A CA 1
ATOM 2283 C C . LYS A 1 284 ? -4.023 -11.151 -44.641 1.00 41.59 284 LYS A C 1
ATOM 2285 O O . LYS A 1 284 ? -3.034 -11.842 -44.869 1.00 41.59 284 LYS A O 1
ATOM 2290 N N . ALA A 1 285 ? -5.126 -11.657 -44.088 1.00 37.31 285 ALA A N 1
ATOM 2291 C CA . ALA A 1 285 ? -5.330 -13.094 -43.857 1.00 37.31 285 ALA A CA 1
ATOM 2292 C C . ALA A 1 285 ? -5.931 -13.829 -45.081 1.00 37.31 285 ALA A C 1
ATOM 2294 O O . ALA A 1 285 ? -6.247 -15.015 -45.006 1.00 37.31 285 ALA A O 1
ATOM 2295 N N . LEU A 1 286 ? -6.060 -13.146 -46.226 1.00 40.75 286 LEU A N 1
ATOM 2296 C CA . LEU A 1 286 ? -6.735 -13.633 -47.436 1.00 40.75 286 LEU A CA 1
ATOM 2297 C C . LEU A 1 286 ? -5.848 -14.466 -48.390 1.00 40.75 286 LEU A C 1
ATOM 2299 O O . LEU A 1 286 ? -6.178 -14.588 -49.561 1.00 40.75 286 LEU A O 1
ATOM 2303 N N . ASN A 1 287 ? -4.729 -15.043 -47.929 1.00 46.34 287 ASN A N 1
ATOM 2304 C CA . ASN A 1 287 ? -3.855 -15.886 -48.771 1.00 46.34 287 ASN A CA 1
ATOM 2305 C C . ASN A 1 287 ? -3.440 -17.228 -48.135 1.00 46.34 287 ASN A C 1
ATOM 2307 O O . ASN A 1 287 ? -2.513 -17.878 -48.605 1.00 46.34 287 ASN A O 1
ATOM 2311 N N . VAL A 1 288 ? -4.168 -17.698 -47.116 1.00 44.06 288 VAL A N 1
ATOM 2312 C CA . VAL A 1 288 ? -4.045 -19.077 -46.578 1.00 44.06 288 VAL A CA 1
ATOM 2313 C C . VAL A 1 288 ? -5.285 -19.917 -46.961 1.00 44.06 288 VAL A C 1
ATOM 2315 O O . VAL A 1 288 ? -5.688 -20.858 -46.288 1.00 44.06 288 VAL A O 1
ATOM 2318 N N . GLY A 1 289 ? -5.944 -19.544 -48.063 1.00 40.47 289 GLY A N 1
ATOM 2319 C CA . GLY A 1 289 ? -7.280 -20.006 -48.450 1.00 40.47 289 GLY A CA 1
ATOM 2320 C C . GLY A 1 289 ? -7.323 -21.034 -49.579 1.00 40.47 289 GLY A C 1
ATOM 2321 O O . GLY A 1 289 ? -8.155 -20.887 -50.467 1.00 40.47 289 GLY A O 1
ATOM 2322 N N . GLN A 1 290 ? -6.462 -22.058 -49.585 1.00 42.09 290 GLN A N 1
ATOM 2323 C CA . GLN A 1 290 ? -6.609 -23.169 -50.546 1.00 42.09 290 GLN A CA 1
ATOM 2324 C C . GLN A 1 290 ? -6.654 -24.577 -49.939 1.00 42.09 290 GLN A C 1
ATOM 2326 O O . GLN A 1 290 ? -6.963 -25.518 -50.660 1.00 42.09 290 GLN A O 1
ATOM 2331 N N . GLU A 1 291 ? -6.524 -24.727 -48.617 1.00 44.97 291 GLU A N 1
ATOM 2332 C CA . GLU A 1 291 ? -6.755 -26.021 -47.943 1.00 44.97 291 GLU A CA 1
ATOM 2333 C C . GLU A 1 291 ? -8.045 -26.064 -47.094 1.00 44.97 291 GLU A C 1
ATOM 2335 O O . GLU A 1 291 ? -8.505 -27.132 -46.702 1.00 44.97 291 GLU A O 1
ATOM 2340 N N . VAL A 1 292 ? -8.710 -24.918 -46.880 1.00 41.12 292 VAL A N 1
ATOM 2341 C CA . VAL A 1 292 ? -9.969 -24.813 -46.103 1.00 41.12 292 VAL A CA 1
ATOM 2342 C C . VAL A 1 292 ? -11.228 -24.972 -46.980 1.00 41.12 292 VAL A C 1
ATOM 2344 O O . VAL A 1 292 ? -12.328 -25.190 -46.479 1.00 41.12 292 VAL A O 1
ATOM 2347 N N . VAL A 1 293 ? -11.092 -24.951 -48.310 1.00 41.97 293 VAL A N 1
ATOM 2348 C CA . VAL A 1 293 ? -12.221 -24.934 -49.268 1.00 41.97 293 VAL A CA 1
ATOM 2349 C C . VAL A 1 293 ? -13.060 -26.231 -49.255 1.00 41.97 293 VAL A C 1
ATOM 2351 O O . VAL A 1 293 ? -14.215 -26.218 -49.674 1.00 41.97 293 VAL A O 1
ATOM 2354 N N . ALA A 1 294 ? -12.559 -27.332 -48.685 1.00 48.41 294 ALA A N 1
ATOM 2355 C CA . ALA A 1 294 ? -13.295 -28.601 -48.603 1.00 48.41 294 ALA A CA 1
ATOM 2356 C C . ALA A 1 294 ? -14.210 -28.750 -47.362 1.00 48.41 294 ALA A C 1
ATOM 2358 O O . ALA A 1 294 ? -15.077 -29.627 -47.343 1.00 48.41 294 ALA A O 1
ATOM 2359 N N . THR A 1 295 ? -14.071 -27.908 -46.330 1.00 47.34 295 THR A N 1
ATOM 2360 C CA . THR A 1 295 ? -14.879 -27.971 -45.087 1.00 47.34 295 THR A CA 1
ATOM 2361 C C . THR A 1 295 ? -15.946 -26.875 -44.979 1.00 47.34 295 THR A C 1
ATOM 2363 O O . THR A 1 295 ? -16.892 -27.017 -44.197 1.00 47.34 295 THR A O 1
ATOM 2366 N N . VAL A 1 296 ? -15.867 -25.835 -45.817 1.00 42.81 296 VAL A N 1
ATOM 2367 C CA . VAL A 1 296 ? -16.799 -24.689 -45.849 1.00 42.81 296 VAL A CA 1
ATOM 2368 C C . VAL A 1 296 ? -18.278 -25.082 -46.027 1.00 42.81 296 VAL A C 1
ATOM 2370 O O . VAL A 1 296 ? -19.104 -24.534 -45.297 1.00 42.81 296 VAL A O 1
ATOM 2373 N N . PRO A 1 297 ? -18.671 -26.055 -46.877 1.00 47.44 297 PRO A N 1
ATOM 2374 C CA . PRO A 1 297 ? -20.093 -26.363 -47.073 1.00 47.44 297 PRO A CA 1
ATOM 2375 C C . PRO A 1 297 ? -20.785 -26.945 -45.828 1.00 47.44 297 PRO A C 1
ATOM 2377 O O . PRO A 1 297 ? -21.979 -26.734 -45.624 1.00 47.44 297 PRO A O 1
ATOM 2380 N N . LYS A 1 298 ? -20.043 -27.650 -44.961 1.00 49.59 298 LYS A N 1
ATOM 2381 C CA . LYS A 1 298 ? -20.597 -28.285 -43.749 1.00 49.59 298 LYS A CA 1
ATOM 2382 C C . LYS A 1 298 ? -20.766 -27.293 -42.599 1.00 49.59 298 LYS A C 1
ATOM 2384 O O . LYS A 1 298 ? -21.744 -27.369 -41.861 1.00 49.59 298 LYS A O 1
ATOM 2389 N N . VAL A 1 299 ? -19.842 -26.342 -42.476 1.00 47.62 299 VAL A N 1
ATOM 2390 C CA . VAL A 1 299 ? -19.918 -25.264 -41.480 1.00 47.62 299 VAL A CA 1
ATOM 2391 C C . VAL A 1 299 ? -20.942 -24.210 -41.906 1.00 47.62 299 VAL A C 1
ATOM 2393 O O . VAL A 1 299 ? -21.709 -23.753 -41.066 1.00 47.62 299 VAL A O 1
ATOM 2396 N N . ALA A 1 300 ? -21.050 -23.900 -43.203 1.00 44.97 300 ALA A N 1
ATOM 2397 C CA . ALA A 1 300 ? -22.060 -22.980 -43.722 1.00 44.97 300 ALA A CA 1
ATOM 2398 C C . ALA A 1 300 ? -23.491 -23.451 -43.410 1.00 44.97 300 ALA A C 1
ATOM 2400 O O . ALA A 1 300 ? -24.287 -22.659 -42.924 1.00 44.97 300 ALA A O 1
ATOM 2401 N N . ALA A 1 301 ? -23.802 -24.744 -43.570 1.00 50.53 301 ALA A N 1
ATOM 2402 C CA . ALA A 1 301 ? -25.125 -25.279 -43.232 1.00 50.53 301 ALA A CA 1
ATOM 2403 C C . ALA A 1 301 ? -25.455 -25.180 -41.725 1.00 50.53 301 ALA A C 1
ATOM 2405 O O . ALA A 1 301 ? -26.575 -24.824 -41.354 1.00 50.53 301 ALA A O 1
ATOM 2406 N N . ALA A 1 302 ? -24.477 -25.435 -40.848 1.00 47.09 302 ALA A N 1
ATOM 2407 C CA . ALA A 1 302 ? -24.650 -25.294 -39.400 1.00 47.09 302 ALA A CA 1
ATOM 2408 C C . ALA A 1 302 ? -24.819 -23.819 -38.983 1.00 47.09 302 ALA A C 1
ATOM 2410 O O . ALA A 1 302 ? -25.699 -23.490 -38.183 1.00 47.09 302 ALA A O 1
ATOM 2411 N N . VAL A 1 303 ? -24.029 -22.929 -39.588 1.00 45.25 303 VAL A N 1
ATOM 2412 C CA . VAL A 1 303 ? -24.042 -21.484 -39.340 1.00 45.25 303 VAL A CA 1
ATOM 2413 C C . VAL A 1 303 ? -25.311 -20.830 -39.891 1.00 45.25 303 VAL A C 1
ATOM 2415 O O . VAL A 1 303 ? -25.864 -19.973 -39.216 1.00 45.25 303 VAL A O 1
ATOM 2418 N N . THR A 1 304 ? -25.873 -21.263 -41.024 1.00 47.97 304 THR A N 1
ATOM 2419 C CA . THR A 1 304 ? -27.162 -20.742 -41.521 1.00 47.97 304 THR A CA 1
ATOM 2420 C C . THR A 1 304 ? -28.323 -21.053 -40.565 1.00 47.97 304 THR A C 1
ATOM 2422 O O . THR A 1 304 ? -29.187 -20.197 -40.372 1.00 47.97 304 THR A O 1
ATOM 2425 N N . SER A 1 305 ? -28.319 -22.212 -39.889 1.00 52.00 305 SER A N 1
ATOM 2426 C CA . SER A 1 305 ? -29.338 -22.525 -38.868 1.00 52.00 305 SER A CA 1
ATOM 2427 C C . SER A 1 305 ? -29.202 -21.654 -37.607 1.00 52.00 305 SER A C 1
ATOM 2429 O O . SER A 1 305 ? -30.199 -21.210 -37.032 1.00 52.00 305 SER A O 1
ATOM 2431 N N . GLN A 1 306 ? -27.968 -21.319 -37.213 1.00 47.16 306 GLN A N 1
ATOM 2432 C CA . GLN A 1 306 ? -27.714 -20.409 -36.093 1.00 47.16 306 GLN A CA 1
ATOM 2433 C C . GLN A 1 306 ? -27.984 -18.945 -36.470 1.00 47.16 306 GLN A C 1
ATOM 2435 O O . GLN A 1 306 ? -28.568 -18.212 -35.677 1.00 47.16 306 GLN A O 1
ATOM 2440 N N . ILE A 1 307 ? -27.674 -18.528 -37.702 1.00 44.84 307 ILE A N 1
ATOM 2441 C CA . ILE A 1 307 ? -27.966 -17.183 -38.214 1.00 44.84 307 ILE A CA 1
ATOM 2442 C C . ILE A 1 307 ? -29.475 -16.950 -38.321 1.00 44.84 307 ILE A C 1
ATOM 2444 O O . ILE A 1 307 ? -29.918 -15.865 -37.979 1.00 44.84 307 ILE A O 1
ATOM 2448 N N . GLN A 1 308 ? -30.298 -17.941 -38.682 1.00 52.47 308 GLN A N 1
ATOM 2449 C CA . GLN A 1 308 ? -31.762 -17.780 -38.625 1.00 52.47 308 GLN A CA 1
ATOM 2450 C C . GLN A 1 308 ? -32.294 -17.586 -37.196 1.00 52.47 308 GLN A C 1
ATOM 2452 O O . GLN A 1 308 ? -33.327 -16.945 -37.005 1.00 52.47 308 GLN A O 1
ATOM 2457 N N . THR A 1 309 ? -31.573 -18.084 -36.189 1.00 49.28 309 THR A N 1
ATOM 2458 C CA . THR A 1 309 ? -31.899 -17.862 -34.773 1.00 49.28 309 THR A CA 1
ATOM 2459 C C . THR A 1 309 ? -31.436 -16.474 -34.298 1.00 49.28 309 THR A C 1
ATOM 2461 O O . THR A 1 309 ? -32.093 -15.865 -33.457 1.00 49.28 309 THR A O 1
ATOM 2464 N N . ILE A 1 310 ? -30.356 -15.938 -34.881 1.00 46.00 310 ILE A N 1
ATOM 2465 C CA . ILE A 1 310 ? -29.786 -14.608 -34.584 1.00 46.00 310 ILE A CA 1
ATOM 2466 C C . ILE A 1 310 ? -30.472 -13.481 -35.388 1.00 46.00 310 ILE A C 1
ATOM 2468 O O . ILE A 1 310 ? -30.555 -12.349 -34.920 1.00 46.00 310 ILE A O 1
ATOM 2472 N N . ALA A 1 311 ? -31.024 -13.773 -36.569 1.00 48.66 311 ALA A N 1
ATOM 2473 C CA . ALA A 1 311 ? -31.613 -12.793 -37.489 1.00 48.66 311 ALA A CA 1
ATOM 2474 C C . ALA A 1 311 ? -32.970 -12.223 -37.041 1.00 48.66 311 ALA A C 1
ATOM 2476 O O . ALA A 1 311 ? -33.536 -11.381 -37.734 1.00 48.66 311 ALA A O 1
ATOM 2477 N N . ASN A 1 312 ? -33.495 -12.642 -35.886 1.00 66.00 312 ASN A N 1
ATOM 2478 C CA . ASN A 1 312 ? -34.655 -12.007 -35.269 1.00 66.00 312 ASN A CA 1
ATOM 2479 C C . ASN A 1 312 ? -34.297 -11.482 -33.864 1.00 66.00 312 ASN A C 1
ATOM 2481 O O . ASN A 1 312 ? -34.670 -12.093 -32.854 1.00 66.00 312 ASN A O 1
ATOM 2485 N N . PRO A 1 313 ? -33.541 -10.367 -33.786 1.00 58.75 313 PRO A N 1
ATOM 2486 C CA . PRO A 1 313 ? -33.094 -9.784 -32.522 1.00 58.75 313 PRO A CA 1
ATOM 2487 C C . PRO A 1 313 ? -34.261 -9.378 -31.612 1.00 58.75 313 PRO A C 1
ATOM 2489 O O . PRO A 1 313 ? -34.114 -9.423 -30.393 1.00 58.75 313 PRO A O 1
ATOM 2492 N N . GLU A 1 314 ? -35.442 -9.077 -32.166 1.00 67.81 314 GLU A N 1
ATOM 2493 C CA . GLU A 1 314 ? -36.649 -8.818 -31.372 1.00 67.81 314 GLU A CA 1
ATOM 2494 C C . GLU A 1 314 ? -37.103 -10.055 -30.596 1.00 67.81 314 GLU A C 1
ATOM 2496 O O . GLU A 1 314 ? -37.463 -9.956 -29.423 1.00 67.81 314 GLU A O 1
ATOM 2501 N N . LYS A 1 315 ? -37.033 -11.247 -31.201 1.00 73.69 315 LYS A N 1
ATOM 2502 C CA . LYS A 1 315 ? -37.413 -12.491 -30.522 1.00 73.69 315 LYS A CA 1
ATOM 2503 C C . LYS A 1 315 ? -36.455 -12.827 -29.376 1.00 73.69 315 LYS A C 1
ATOM 2505 O O . LYS A 1 315 ? -36.923 -13.196 -28.300 1.00 73.69 315 LYS A O 1
ATOM 2510 N N . MET A 1 316 ? -35.144 -12.651 -29.569 1.00 62.12 316 MET A N 1
ATOM 2511 C CA . MET A 1 316 ? -34.159 -12.816 -28.489 1.00 62.12 316 MET A CA 1
ATOM 2512 C C . MET A 1 316 ? -34.344 -11.772 -27.387 1.00 62.12 316 MET A C 1
ATOM 2514 O O . MET A 1 316 ? -34.340 -12.124 -26.210 1.00 62.12 316 MET A O 1
ATOM 2518 N N . LEU A 1 317 ? -34.553 -10.503 -27.745 1.00 64.50 317 LEU A N 1
ATOM 2519 C CA . LEU A 1 317 ? -34.771 -9.437 -26.770 1.00 64.50 317 LEU A CA 1
ATOM 2520 C C . LEU A 1 317 ? -36.041 -9.685 -25.944 1.00 64.50 317 LEU A C 1
ATOM 2522 O O . LEU A 1 317 ? -36.019 -9.508 -24.728 1.00 64.50 317 LEU A O 1
ATOM 2526 N N . ASN A 1 318 ? -37.117 -10.160 -26.572 1.00 78.62 318 ASN A N 1
ATOM 2527 C CA . ASN A 1 318 ? -38.361 -10.500 -25.884 1.00 78.62 318 ASN A CA 1
ATOM 2528 C C . ASN A 1 318 ? -38.209 -11.736 -24.984 1.00 78.62 318 ASN A C 1
ATOM 2530 O O . ASN A 1 318 ? -38.756 -11.756 -23.886 1.00 78.62 318 ASN A O 1
ATOM 2534 N N . GLN A 1 319 ? -37.419 -12.736 -25.387 1.00 74.12 319 GLN A N 1
ATOM 2535 C CA . GLN A 1 319 ? -37.106 -13.891 -24.536 1.00 74.12 319 GLN A CA 1
ATOM 2536 C C . GLN A 1 319 ? -36.234 -13.511 -23.333 1.00 74.12 319 GLN A C 1
ATOM 2538 O O . GLN A 1 319 ? -36.480 -13.986 -22.227 1.00 74.12 319 GLN A O 1
ATOM 2543 N N . ILE A 1 320 ? -35.252 -12.626 -23.523 1.00 70.88 320 ILE A N 1
ATOM 2544 C CA . ILE A 1 320 ? -34.406 -12.114 -22.438 1.00 70.88 320 ILE A CA 1
ATOM 2545 C C . ILE A 1 320 ? -35.235 -11.264 -21.472 1.00 70.88 320 ILE A C 1
ATOM 2547 O O . ILE A 1 320 ? -35.109 -11.443 -20.263 1.00 70.88 320 ILE A O 1
ATOM 2551 N N . LYS A 1 321 ? -36.116 -10.391 -21.981 1.00 77.44 321 LYS A N 1
ATOM 2552 C CA . LYS A 1 321 ? -37.039 -9.607 -21.148 1.00 77.44 321 LYS A CA 1
ATOM 2553 C C . LYS A 1 321 ? -37.972 -10.507 -20.343 1.00 77.44 321 LYS A C 1
ATOM 2555 O O . LYS A 1 321 ? -38.017 -10.365 -19.129 1.00 77.44 321 LYS A O 1
ATOM 2560 N N . ALA A 1 322 ? -38.609 -11.494 -20.974 1.00 82.19 322 ALA A N 1
ATOM 2561 C CA . ALA A 1 322 ? -39.490 -12.431 -20.277 1.00 82.19 322 ALA A CA 1
ATOM 2562 C C . ALA A 1 322 ? -38.746 -13.258 -19.207 1.00 82.19 322 ALA A C 1
ATOM 2564 O O . ALA A 1 322 ? -39.248 -13.445 -18.101 1.00 82.19 322 ALA A O 1
ATOM 2565 N N . ALA A 1 323 ? -37.523 -13.717 -19.497 1.00 74.94 323 ALA A N 1
ATOM 2566 C CA . ALA A 1 323 ? -36.702 -14.447 -18.529 1.00 74.94 323 ALA A CA 1
ATOM 2567 C C . ALA A 1 323 ? -36.216 -13.554 -17.371 1.00 74.94 323 ALA A C 1
ATOM 2569 O O . ALA A 1 323 ? -36.109 -14.019 -16.233 1.00 74.94 323 ALA A O 1
ATOM 2570 N N . ALA A 1 324 ? -35.928 -12.279 -17.644 1.00 68.19 324 ALA A N 1
ATOM 2571 C CA . ALA A 1 324 ? -35.566 -11.299 -16.627 1.00 68.19 324 ALA A CA 1
ATOM 2572 C C . ALA A 1 324 ? -36.766 -10.949 -15.733 1.00 68.19 324 ALA A C 1
ATOM 2574 O O . ALA A 1 324 ? -36.631 -10.978 -14.513 1.00 68.19 324 ALA A O 1
ATOM 2575 N N . GLU A 1 325 ? -37.940 -10.700 -16.315 1.00 81.94 325 GLU A N 1
ATOM 2576 C CA . GLU A 1 325 ? -39.184 -10.422 -15.585 1.00 81.94 325 GLU A CA 1
ATOM 2577 C C . GLU A 1 325 ? -39.590 -11.598 -14.689 1.00 81.94 325 GLU A C 1
ATOM 2579 O O . GLU A 1 325 ? -39.911 -11.390 -13.519 1.00 81.94 325 GLU A O 1
ATOM 2584 N N . ALA A 1 326 ? -39.470 -12.838 -15.178 1.00 82.12 326 ALA A N 1
ATOM 2585 C CA . ALA A 1 326 ? -39.732 -14.034 -14.379 1.00 82.12 326 ALA A CA 1
ATOM 2586 C C . ALA A 1 326 ? -38.782 -14.153 -13.172 1.00 82.12 326 ALA A C 1
ATOM 2588 O O . ALA A 1 326 ? -39.231 -14.394 -12.052 1.00 82.12 326 ALA A O 1
ATOM 2589 N N . LYS A 1 327 ? -37.475 -13.916 -13.365 1.00 76.69 327 LYS A N 1
ATOM 2590 C CA . LYS A 1 327 ? -36.490 -13.941 -12.266 1.00 76.69 327 LYS A CA 1
ATOM 2591 C C . LYS A 1 327 ? -36.674 -12.798 -11.270 1.00 76.69 327 LYS A C 1
ATOM 2593 O O . LYS A 1 327 ? -36.396 -12.972 -10.084 1.00 76.69 327 LYS A O 1
ATOM 2598 N N . VAL A 1 328 ? -37.106 -11.625 -11.731 1.00 74.62 328 VAL A N 1
ATOM 2599 C CA . VAL A 1 328 ? -37.423 -10.494 -10.849 1.00 74.62 328 VAL A CA 1
ATOM 2600 C C . VAL A 1 328 ? -38.662 -10.815 -10.015 1.00 74.62 328 VAL A C 1
ATOM 2602 O O . VAL A 1 328 ? -38.616 -10.633 -8.802 1.00 74.62 328 VAL A O 1
ATOM 2605 N N . ALA A 1 329 ? -39.721 -11.365 -10.615 1.00 79.38 329 ALA A N 1
ATOM 2606 C CA . ALA A 1 329 ? -40.923 -11.778 -9.890 1.00 79.38 329 ALA A CA 1
ATOM 2607 C C . ALA A 1 329 ? -40.628 -12.856 -8.829 1.00 79.38 329 ALA A C 1
ATOM 2609 O O . ALA A 1 329 ? -41.093 -12.741 -7.696 1.00 79.38 329 ALA A O 1
ATOM 2610 N N . GLU A 1 330 ? -39.792 -13.848 -9.153 1.00 84.50 330 GLU A N 1
ATOM 2611 C CA . GLU A 1 330 ? -39.347 -14.885 -8.211 1.00 84.50 330 GLU A CA 1
ATOM 2612 C C . GLU A 1 330 ? -38.591 -14.286 -7.012 1.00 84.50 330 GLU A C 1
ATOM 2614 O O . GLU A 1 330 ? -38.878 -14.608 -5.858 1.00 84.50 330 GLU A O 1
ATOM 2619 N N . ARG A 1 331 ? -37.659 -13.356 -7.264 1.00 71.38 331 ARG A N 1
ATOM 2620 C CA . ARG A 1 331 ? -36.878 -12.698 -6.203 1.00 71.38 331 ARG A CA 1
ATOM 2621 C C . ARG A 1 331 ? -37.715 -11.762 -5.339 1.00 71.38 331 ARG A C 1
ATOM 2623 O O . ARG A 1 331 ? -37.495 -11.707 -4.132 1.00 71.38 331 ARG A O 1
ATOM 2630 N N . VAL A 1 332 ? -38.659 -11.037 -5.936 1.00 77.56 332 VAL A N 1
ATOM 2631 C CA . VAL A 1 332 ? -39.584 -10.161 -5.202 1.00 77.56 332 VAL A CA 1
ATOM 2632 C C . VAL A 1 332 ? -40.527 -10.989 -4.328 1.00 77.56 332 VAL A C 1
ATOM 2634 O O . VAL A 1 332 ? -40.747 -10.621 -3.177 1.00 77.56 332 VAL A O 1
ATOM 2637 N N . GLY A 1 333 ? -41.013 -12.135 -4.820 1.00 84.25 333 GLY A N 1
ATOM 2638 C CA . GLY A 1 333 ? -41.795 -13.083 -4.021 1.00 84.25 333 GLY A CA 1
ATOM 2639 C C . GLY A 1 333 ? -41.008 -13.619 -2.824 1.00 84.25 333 GLY A C 1
ATOM 2640 O O . GLY A 1 333 ? -41.447 -13.476 -1.685 1.00 84.25 333 GLY A O 1
ATOM 2641 N N . ALA A 1 334 ? -39.793 -14.125 -3.060 1.00 75.75 334 ALA A N 1
ATOM 2642 C CA . ALA A 1 334 ? -38.930 -14.642 -1.996 1.00 75.75 334 ALA A CA 1
ATOM 2643 C C . ALA A 1 334 ? -38.568 -13.574 -0.944 1.00 75.75 334 ALA A C 1
ATOM 2645 O O . ALA A 1 334 ? -38.549 -13.862 0.253 1.00 75.75 334 ALA A O 1
ATOM 2646 N N . ALA A 1 335 ? -38.315 -12.331 -1.368 1.00 66.69 335 ALA A N 1
ATOM 2647 C CA . ALA A 1 335 ? -38.063 -11.215 -0.457 1.00 66.69 335 ALA A CA 1
ATOM 2648 C C . ALA A 1 335 ? -39.314 -10.828 0.352 1.00 66.69 335 ALA A C 1
ATOM 2650 O O . ALA A 1 335 ? -39.205 -10.517 1.539 1.00 66.69 335 ALA A O 1
ATOM 2651 N N . GLY A 1 336 ? -40.500 -10.879 -0.263 1.00 82.50 336 GLY A N 1
ATOM 2652 C CA . GLY A 1 336 ? -41.778 -10.659 0.414 1.00 82.50 336 GLY A CA 1
ATOM 2653 C C . GLY A 1 336 ? -42.051 -11.697 1.504 1.00 82.50 336 GLY A C 1
ATOM 2654 O O . GLY A 1 336 ? -42.414 -11.327 2.622 1.00 82.50 336 GLY A O 1
ATOM 2655 N N . ASP A 1 337 ? -41.796 -12.975 1.220 1.00 81.12 337 ASP A N 1
ATOM 2656 C CA . ASP A 1 337 ? -41.965 -14.064 2.188 1.00 81.12 337 ASP A CA 1
ATOM 2657 C C . ASP A 1 337 ? -40.975 -13.955 3.360 1.00 81.12 337 ASP A C 1
ATOM 2659 O O . ASP A 1 337 ? -41.352 -14.147 4.519 1.00 81.12 337 ASP A O 1
ATOM 2663 N N . GLN A 1 338 ? -39.723 -13.567 3.088 1.00 76.69 338 GLN A N 1
ATOM 2664 C CA . GLN A 1 338 ? -38.726 -13.300 4.132 1.00 76.69 338 GLN A CA 1
ATOM 2665 C C . GLN A 1 338 ? -39.108 -12.105 5.011 1.00 76.69 338 GLN A C 1
ATOM 2667 O O . GLN A 1 338 ? -38.989 -12.179 6.237 1.00 76.69 338 GLN A O 1
ATOM 2672 N N . LEU A 1 339 ? -39.592 -11.015 4.407 1.00 71.31 339 LEU A N 1
ATOM 2673 C CA . LEU A 1 339 ? -40.032 -9.830 5.139 1.00 71.31 339 LEU A CA 1
ATOM 2674 C C . LEU A 1 339 ? -41.242 -10.146 6.023 1.00 71.31 339 LEU A C 1
ATOM 2676 O O . LEU A 1 339 ? -41.260 -9.765 7.192 1.00 71.31 339 LEU A O 1
ATOM 2680 N N . LYS A 1 340 ? -42.219 -10.892 5.497 1.00 83.75 340 LYS A N 1
ATOM 2681 C CA . LYS A 1 340 ? -43.382 -11.345 6.263 1.00 83.75 340 LYS A CA 1
ATOM 2682 C C . LYS A 1 340 ? -42.963 -12.207 7.456 1.00 83.75 340 LYS A C 1
ATOM 2684 O O . LYS A 1 340 ? -43.378 -11.927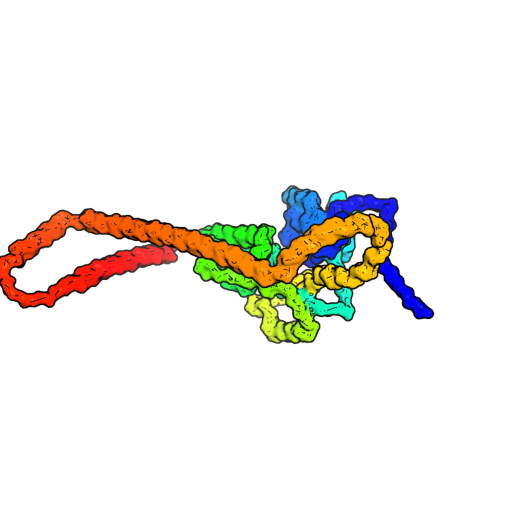 8.575 1.00 83.75 340 LYS A O 1
ATOM 2689 N N . GLY A 1 341 ? -42.063 -13.172 7.248 1.00 84.19 341 GLY A N 1
ATOM 2690 C CA . GLY A 1 341 ? -41.529 -14.000 8.332 1.00 84.19 341 GLY A CA 1
ATOM 2691 C C . GLY A 1 341 ? -40.799 -13.195 9.415 1.00 84.19 341 GLY A C 1
ATOM 2692 O O . GLY A 1 341 ? -40.953 -13.476 10.604 1.00 84.19 341 GLY A O 1
ATOM 2693 N N . ALA A 1 342 ? -40.044 -12.161 9.032 1.00 73.12 342 ALA A N 1
ATOM 2694 C CA . ALA A 1 342 ? -39.370 -11.275 9.980 1.00 73.12 342 ALA A CA 1
ATOM 2695 C C . ALA A 1 342 ? -40.361 -10.420 10.791 1.00 73.12 342 ALA A C 1
ATOM 2697 O O . ALA A 1 342 ? -40.207 -10.291 12.008 1.00 73.12 342 ALA A O 1
ATOM 2698 N N . VAL A 1 343 ? -41.394 -9.881 10.135 1.00 79.31 343 VAL A N 1
ATOM 2699 C CA . VAL A 1 343 ? -42.458 -9.097 10.781 1.00 79.31 343 VAL A CA 1
ATOM 2700 C C . VAL A 1 343 ? -43.257 -9.963 11.757 1.00 79.31 343 VAL A C 1
ATOM 2702 O O . VAL A 1 343 ? -43.442 -9.558 12.905 1.00 79.31 343 VAL A O 1
ATOM 2705 N N . ASP A 1 344 ? -43.649 -11.173 11.357 1.00 85.62 344 ASP A N 1
ATOM 2706 C CA . ASP A 1 344 ? -44.388 -12.109 12.212 1.00 85.62 344 ASP A CA 1
ATOM 2707 C C . ASP A 1 344 ? -43.551 -12.524 13.438 1.00 85.62 344 ASP A C 1
ATOM 2709 O O . ASP A 1 344 ? -44.039 -12.521 14.573 1.00 85.62 344 ASP A O 1
ATOM 2713 N N . ALA A 1 345 ? -42.254 -12.798 13.248 1.00 81.88 345 ALA A N 1
ATOM 2714 C CA . ALA A 1 345 ? -41.338 -13.130 14.340 1.00 81.88 345 ALA A CA 1
ATOM 2715 C C . ALA A 1 345 ? -41.143 -11.965 15.327 1.00 81.88 345 ALA A C 1
ATOM 2717 O O . ALA A 1 345 ? -41.025 -12.178 16.538 1.00 81.88 345 ALA A O 1
ATOM 2718 N N . GLN A 1 346 ? -41.107 -10.727 14.832 1.00 78.06 346 GLN A N 1
ATOM 2719 C CA . GLN A 1 346 ? -40.977 -9.540 15.671 1.00 78.06 346 GLN A CA 1
ATOM 2720 C C . GLN A 1 346 ? -42.284 -9.216 16.409 1.00 78.06 346 GLN A C 1
ATOM 2722 O O . GLN A 1 346 ? -42.238 -8.868 17.590 1.00 78.06 346 GLN A O 1
ATOM 2727 N N . GLY A 1 347 ? -43.436 -9.424 15.764 1.00 84.50 347 GLY A N 1
ATOM 2728 C CA . GLY A 1 347 ? -44.754 -9.341 16.393 1.00 84.50 347 GLY A CA 1
ATOM 2729 C C . GLY A 1 347 ? -44.909 -10.332 17.549 1.00 84.50 347 GLY A C 1
ATOM 2730 O O . GLY A 1 347 ? -45.310 -9.940 18.643 1.00 84.50 347 GLY A O 1
ATOM 2731 N N . ALA A 1 348 ? -44.489 -11.587 17.360 1.00 85.75 348 ALA A N 1
ATOM 2732 C CA . ALA A 1 348 ? -44.522 -12.604 18.413 1.00 85.75 348 ALA A CA 1
ATOM 2733 C C . ALA A 1 348 ? -43.630 -12.247 19.619 1.00 85.75 348 ALA A C 1
ATOM 2735 O O . ALA A 1 348 ? -44.035 -12.428 20.769 1.00 85.75 348 ALA A O 1
ATOM 2736 N N . LYS A 1 349 ? -42.433 -11.690 19.380 1.00 83.00 349 LYS A N 1
ATOM 2737 C CA . LYS A 1 349 ? -41.544 -11.212 20.456 1.00 83.00 349 LYS A CA 1
ATOM 2738 C C . LYS A 1 349 ? -42.157 -10.054 21.239 1.00 83.00 349 LYS A C 1
ATOM 2740 O O . LYS A 1 349 ? -42.045 -10.025 22.463 1.00 83.00 349 LYS A O 1
ATOM 2745 N N . LEU A 1 350 ? -42.794 -9.113 20.543 1.00 78.69 350 LEU A N 1
ATOM 2746 C CA . LEU A 1 350 ? -43.442 -7.970 21.177 1.00 78.69 350 LEU A CA 1
ATOM 2747 C C . LEU A 1 350 ? -44.630 -8.419 22.035 1.00 78.69 350 LEU A C 1
ATOM 2749 O O . LEU A 1 350 ? -44.739 -7.990 23.180 1.00 78.69 350 LEU A O 1
ATOM 2753 N N . GLN A 1 351 ? -45.461 -9.332 21.523 1.00 84.12 351 GLN A N 1
ATOM 2754 C CA . GLN A 1 351 ? -46.579 -9.894 22.280 1.00 84.12 351 GLN A CA 1
ATOM 2755 C C . GLN A 1 351 ? -46.095 -10.606 23.551 1.00 84.12 351 GLN A C 1
ATOM 2757 O O . GLN A 1 351 ? -46.601 -10.329 24.634 1.00 84.12 351 GLN A O 1
ATOM 2762 N N . GLY A 1 352 ? -45.043 -11.427 23.454 1.00 85.56 352 GLY A N 1
ATOM 2763 C CA . GLY A 1 352 ? -44.459 -12.089 24.624 1.00 85.56 352 GLY A CA 1
ATOM 2764 C C . GLY A 1 352 ? -43.917 -11.112 25.677 1.00 85.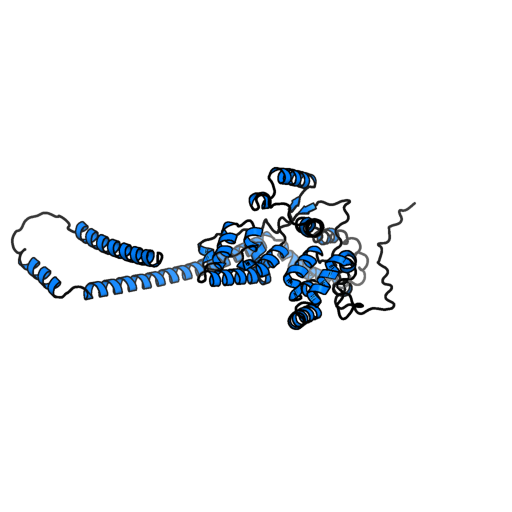56 352 GLY A C 1
ATOM 2765 O O . GLY A 1 352 ? -44.053 -11.356 26.875 1.00 85.56 352 GLY A O 1
ATOM 2766 N N . ALA A 1 353 ? -43.345 -9.980 25.255 1.00 77.06 353 ALA A N 1
ATOM 2767 C CA . ALA A 1 353 ? -42.896 -8.933 26.173 1.00 77.06 353 ALA A CA 1
ATOM 2768 C C . ALA A 1 353 ? -44.069 -8.223 26.871 1.00 77.06 353 ALA A C 1
ATOM 2770 O O . ALA A 1 353 ? -43.986 -7.931 28.065 1.00 77.06 353 ALA A O 1
ATOM 2771 N N . VAL A 1 354 ? -45.169 -7.978 26.150 1.00 80.75 354 VAL A N 1
ATOM 2772 C CA . VAL A 1 354 ? -46.402 -7.399 26.707 1.00 80.75 354 VAL A CA 1
ATOM 2773 C C . VAL A 1 354 ? -47.034 -8.346 27.727 1.00 80.75 354 VAL A C 1
ATOM 2775 O O . VAL A 1 354 ? -47.384 -7.915 28.827 1.00 80.75 354 VAL A O 1
ATOM 2778 N N . ASP A 1 355 ? -47.117 -9.637 27.410 1.00 86.75 355 ASP A N 1
ATOM 2779 C CA . ASP A 1 355 ? -47.685 -10.646 28.305 1.00 86.75 355 ASP A CA 1
ATOM 2780 C C . ASP A 1 355 ? -46.840 -10.794 29.582 1.00 86.75 355 ASP A C 1
ATOM 2782 O O . ASP A 1 355 ? -47.378 -10.817 30.692 1.00 86.75 355 ASP A O 1
ATOM 2786 N N . ALA A 1 356 ? -45.508 -10.798 29.449 1.00 81.00 356 ALA A N 1
ATOM 2787 C CA . ALA A 1 356 ? -44.588 -10.833 30.585 1.00 81.00 356 ALA A CA 1
ATOM 2788 C C . ALA A 1 356 ? -44.702 -9.580 31.470 1.00 81.00 356 ALA A C 1
ATOM 2790 O O . ALA A 1 356 ? -44.722 -9.688 32.698 1.00 81.00 356 ALA A O 1
ATOM 2791 N N . ALA A 1 357 ? -44.821 -8.395 30.864 1.00 74.50 357 ALA A N 1
ATOM 2792 C CA . ALA A 1 357 ? -45.017 -7.145 31.593 1.00 74.50 357 ALA A CA 1
ATOM 2793 C C . ALA A 1 357 ? -46.367 -7.116 32.331 1.00 74.50 357 ALA A C 1
ATOM 2795 O O . ALA A 1 357 ? -46.427 -6.689 33.485 1.00 74.50 357 ALA A O 1
ATOM 2796 N N . SER A 1 358 ? -47.435 -7.620 31.708 1.00 79.75 358 SER A N 1
ATOM 2797 C CA . SER A 1 358 ? -48.766 -7.722 32.321 1.00 79.75 358 SER A CA 1
ATOM 2798 C C . SER A 1 358 ? -48.785 -8.710 33.495 1.00 79.75 358 SER A C 1
ATOM 2800 O O . SER A 1 358 ? -49.323 -8.412 34.567 1.00 79.75 358 SER A O 1
ATOM 2802 N N . ALA A 1 359 ? -48.113 -9.856 33.351 1.00 80.69 359 ALA A N 1
ATOM 2803 C CA . ALA A 1 359 ? -47.947 -10.828 34.429 1.00 80.69 359 ALA A CA 1
ATOM 2804 C C . ALA A 1 359 ? -47.147 -10.247 35.608 1.00 80.69 359 ALA A C 1
ATOM 2806 O O . ALA A 1 359 ? -47.557 -10.388 36.762 1.00 80.69 359 ALA A O 1
ATOM 2807 N N . ALA A 1 360 ? -46.049 -9.537 35.330 1.00 78.44 360 ALA A N 1
ATOM 2808 C CA . ALA A 1 360 ? -45.242 -8.874 36.352 1.00 78.44 360 ALA A CA 1
ATOM 2809 C C . ALA A 1 360 ? -46.024 -7.768 37.080 1.00 78.44 360 ALA A C 1
ATOM 2811 O O . ALA A 1 360 ? -45.967 -7.677 38.307 1.00 78.44 360 ALA A O 1
ATOM 2812 N N . ALA A 1 361 ? -46.805 -6.969 36.347 1.00 71.75 361 ALA A N 1
ATOM 2813 C CA . ALA A 1 361 ? -47.665 -5.943 36.928 1.00 71.75 361 ALA A CA 1
ATOM 2814 C C . ALA A 1 361 ? -48.737 -6.553 37.842 1.00 71.75 361 ALA A C 1
ATOM 2816 O O . ALA A 1 361 ? -48.972 -6.043 38.934 1.00 71.75 361 ALA A O 1
ATOM 2817 N N . THR A 1 362 ? -49.335 -7.678 37.441 1.00 76.06 362 THR A N 1
ATOM 2818 C CA . THR A 1 362 ? -50.342 -8.391 38.242 1.00 76.06 362 THR A CA 1
ATOM 2819 C C . THR A 1 362 ? -49.735 -8.992 39.514 1.00 76.06 362 THR A C 1
ATOM 2821 O O . THR A 1 362 ? -50.339 -8.910 40.581 1.00 76.06 362 THR A O 1
ATOM 2824 N N . ALA A 1 363 ? -48.520 -9.542 39.431 1.00 75.88 363 ALA A N 1
ATOM 2825 C CA . ALA A 1 363 ? -47.804 -10.095 40.581 1.00 75.88 363 ALA A CA 1
ATOM 2826 C C . ALA A 1 363 ? -47.339 -9.022 41.585 1.00 75.88 363 ALA A C 1
ATOM 2828 O O . ALA A 1 363 ? -47.195 -9.309 42.772 1.00 75.88 363 ALA A O 1
ATOM 2829 N N . ALA A 1 364 ? -47.116 -7.788 41.123 1.00 73.56 364 ALA A N 1
ATOM 2830 C CA . ALA A 1 364 ? -46.653 -6.679 41.951 1.00 73.56 364 ALA A CA 1
ATOM 2831 C C . ALA A 1 364 ? -47.772 -5.976 42.742 1.00 73.56 364 ALA A C 1
ATOM 2833 O O . ALA A 1 364 ? -47.468 -5.144 43.599 1.00 73.56 364 ALA A O 1
ATOM 2834 N N . VAL A 1 365 ? -49.054 -6.284 42.494 1.00 74.94 365 VAL A N 1
ATOM 2835 C CA . VAL A 1 365 ? -50.166 -5.700 43.262 1.00 74.94 365 VAL A CA 1
ATOM 2836 C C . VAL A 1 365 ? -50.263 -6.390 44.629 1.00 74.94 365 VAL A C 1
ATOM 2838 O O . VAL A 1 365 ? -50.609 -7.572 44.698 1.00 74.94 365 VAL A O 1
ATOM 2841 N N . PRO A 1 366 ? -50.005 -5.685 45.746 1.00 72.69 366 PRO A N 1
ATOM 2842 C CA . PRO A 1 366 ? -50.093 -6.289 47.066 1.00 72.69 366 PRO A CA 1
ATOM 2843 C C . PRO A 1 366 ? -51.553 -6.677 47.385 1.00 72.69 366 PRO A C 1
ATOM 2845 O O . PRO A 1 366 ? -52.472 -5.905 47.089 1.00 72.69 366 PRO A O 1
ATOM 2848 N N . PRO A 1 367 ? -51.805 -7.820 48.056 1.00 68.81 367 PRO A N 1
ATOM 2849 C CA . PRO A 1 367 ? -53.159 -8.291 48.382 1.00 68.81 367 PRO A CA 1
ATOM 2850 C C . PRO A 1 367 ? -54.017 -7.284 49.169 1.00 68.81 367 PRO A C 1
ATOM 2852 O O . PRO A 1 367 ? -55.246 -7.346 49.142 1.00 68.81 367 PRO A O 1
ATOM 2855 N N . SER A 1 368 ? -53.382 -6.336 49.866 1.00 61.16 368 SER A N 1
ATOM 2856 C CA . SER A 1 368 ? -54.045 -5.249 50.590 1.00 61.16 368 SER A CA 1
ATOM 2857 C C . SER A 1 368 ? -54.690 -4.204 49.668 1.00 61.16 368 SER A C 1
ATOM 2859 O O . SER A 1 368 ? -55.747 -3.681 50.016 1.00 61.16 368 SER A O 1
ATOM 2861 N N . ALA A 1 369 ? -54.137 -3.948 48.477 1.00 54.25 369 ALA A N 1
ATOM 2862 C CA . ALA A 1 369 ? -54.703 -3.007 47.503 1.00 54.25 369 ALA A CA 1
ATOM 2863 C C . ALA A 1 369 ? -55.965 -3.564 46.812 1.00 54.25 369 ALA A C 1
ATOM 2865 O O . ALA A 1 369 ? -56.920 -2.829 46.561 1.00 54.25 369 ALA A O 1
ATOM 2866 N N . LEU A 1 370 ? -56.026 -4.883 46.600 1.00 53.19 370 LEU A N 1
ATOM 2867 C CA . LEU A 1 370 ? -57.206 -5.579 46.065 1.00 53.19 370 LEU A CA 1
ATOM 2868 C C . LEU A 1 370 ? -58.414 -5.540 47.020 1.00 53.19 370 LEU A C 1
ATOM 2870 O O . LEU A 1 370 ? -59.560 -5.531 46.568 1.00 53.19 370 LEU A O 1
ATOM 2874 N N . ARG A 1 371 ? -58.185 -5.449 48.339 1.00 52.59 371 ARG A N 1
ATOM 2875 C CA . ARG A 1 371 ? -59.266 -5.342 49.338 1.00 52.59 371 ARG A CA 1
ATOM 2876 C C . ARG A 1 371 ? -59.932 -3.963 49.366 1.00 52.59 371 ARG A C 1
ATOM 2878 O O . ARG A 1 371 ? -61.129 -3.891 49.624 1.00 52.59 371 ARG A O 1
ATOM 2885 N N . VAL A 1 372 ? -59.216 -2.885 49.037 1.00 54.00 372 VAL A N 1
ATOM 2886 C CA . VAL A 1 372 ? -59.791 -1.524 48.984 1.00 54.00 372 VAL A CA 1
ATOM 2887 C C . VAL A 1 372 ? -60.707 -1.353 47.763 1.00 54.00 372 VAL A C 1
ATOM 2889 O O . VAL A 1 372 ? -61.777 -0.754 47.874 1.00 54.00 372 VAL A O 1
ATOM 2892 N N . ALA A 1 373 ? -60.366 -1.970 46.627 1.00 51.38 373 ALA A N 1
ATOM 2893 C CA . ALA A 1 373 ? -61.213 -1.970 45.430 1.00 51.38 373 ALA A CA 1
ATOM 2894 C C . ALA A 1 373 ? -62.526 -2.765 45.615 1.00 51.38 373 ALA A C 1
ATOM 2896 O O . ALA A 1 373 ? -63.566 -2.378 45.082 1.00 51.38 373 ALA A O 1
ATOM 2897 N N . ALA A 1 374 ? -62.508 -3.842 46.409 1.00 51.81 374 ALA A N 1
ATOM 2898 C CA . ALA A 1 374 ? -63.708 -4.620 46.727 1.00 51.81 374 ALA A CA 1
ATOM 2899 C C . ALA A 1 374 ? -64.658 -3.892 47.701 1.00 51.81 374 ALA A C 1
ATOM 2901 O O . ALA A 1 374 ? -65.875 -4.017 47.575 1.00 51.81 374 ALA A O 1
ATOM 2902 N N . VAL A 1 375 ? -64.125 -3.084 48.627 1.00 53.28 375 VAL A N 1
ATOM 2903 C CA . VAL A 1 375 ? -64.930 -2.285 49.573 1.00 53.28 375 VAL A CA 1
ATOM 2904 C C . VAL A 1 375 ? -65.575 -1.070 48.890 1.00 53.28 375 VAL A C 1
ATOM 2906 O O . VAL A 1 375 ? -66.723 -0.748 49.184 1.00 53.28 375 VAL A O 1
ATOM 2909 N N . GLY A 1 376 ? -64.911 -0.454 47.904 1.00 49.06 376 GLY A N 1
ATOM 2910 C CA . GLY A 1 376 ? -65.495 0.645 47.120 1.00 49.06 376 GLY A CA 1
ATOM 2911 C C . GLY A 1 376 ? -66.729 0.240 46.301 1.00 49.06 376 GLY A C 1
ATOM 2912 O O . GLY A 1 376 ? -67.654 1.033 46.142 1.00 49.06 376 GLY A O 1
ATOM 2913 N N . LYS A 1 377 ? -66.803 -1.017 45.841 1.00 46.91 377 LYS A N 1
ATOM 2914 C CA . LYS A 1 377 ? -67.939 -1.525 45.050 1.00 46.91 377 LYS A CA 1
ATOM 2915 C C . LYS A 1 377 ? -69.183 -1.846 45.895 1.00 46.91 377 LYS A C 1
ATOM 2917 O O . LYS A 1 377 ? -70.279 -1.903 45.350 1.00 46.91 377 LYS A O 1
ATOM 2922 N N . ALA A 1 378 ? -69.033 -2.014 47.210 1.00 47.09 378 ALA A N 1
ATOM 2923 C CA . ALA A 1 378 ? -70.146 -2.242 48.136 1.00 47.09 378 ALA A CA 1
ATOM 2924 C C . ALA A 1 378 ? -70.789 -0.939 48.661 1.00 47.09 378 ALA A C 1
ATOM 2926 O O . ALA A 1 378 ? -71.884 -0.982 49.210 1.00 47.09 378 ALA A O 1
ATOM 2927 N N . LEU A 1 379 ? -70.137 0.215 48.472 1.00 47.94 379 LEU A N 1
ATOM 2928 C CA . LEU A 1 379 ? -70.619 1.529 48.929 1.00 47.94 379 LEU A CA 1
ATOM 2929 C C . LEU A 1 379 ? -71.329 2.354 47.838 1.00 47.94 379 LEU A C 1
ATOM 2931 O O . LEU A 1 379 ? -71.905 3.389 48.150 1.00 47.94 379 LEU A O 1
ATOM 2935 N N . VAL A 1 380 ? -71.352 1.885 46.584 1.00 49.44 380 VAL A N 1
ATOM 2936 C CA . VAL A 1 380 ? -72.070 2.524 45.457 1.00 49.44 380 VAL A CA 1
ATOM 2937 C C . VAL A 1 380 ? -73.263 1.658 45.035 1.00 49.44 380 VAL A C 1
ATOM 2939 O O . VAL A 1 380 ? -73.457 1.315 43.873 1.00 49.44 380 VAL A O 1
ATOM 2942 N N . GLY A 1 381 ? -74.046 1.234 46.025 1.00 45.75 381 GLY A N 1
ATOM 2943 C CA . GLY A 1 381 ? -75.318 0.547 45.839 1.00 45.75 381 GLY A CA 1
ATOM 2944 C C . GLY A 1 381 ? -76.460 1.434 46.312 1.00 45.75 381 GLY A C 1
ATOM 2945 O O . GLY A 1 381 ? -76.919 1.284 47.438 1.00 45.75 381 GLY A O 1
ATOM 2946 N N . GLY A 1 382 ? -76.912 2.356 45.463 1.00 48.12 382 GLY A N 1
ATOM 2947 C CA . GLY A 1 382 ? -78.142 3.106 45.709 1.00 48.12 382 GLY A CA 1
ATOM 2948 C C . GLY A 1 382 ? -78.160 4.466 45.027 1.00 48.12 382 GLY A C 1
ATOM 2949 O O . GLY A 1 382 ? -77.502 5.391 45.484 1.00 48.12 382 GLY A O 1
ATOM 2950 N N . GLY A 1 383 ? -78.956 4.591 43.967 1.00 38.66 383 GLY A N 1
ATOM 2951 C CA . GLY A 1 383 ? -79.280 5.880 43.355 1.00 38.66 383 GLY A CA 1
ATOM 2952 C C . GLY A 1 383 ? -79.254 5.804 41.839 1.00 38.66 383 GLY A C 1
ATOM 2953 O O . GLY A 1 383 ? -78.186 5.749 41.243 1.00 38.66 383 GLY A O 1
ATOM 2954 N N . GLY A 1 384 ? -80.439 5.737 41.235 1.00 48.78 384 GLY A N 1
ATOM 2955 C CA . GLY A 1 384 ? -80.606 5.783 39.790 1.00 48.78 384 GLY A CA 1
ATOM 2956 C C . GLY A 1 384 ? -80.396 7.176 39.192 1.00 48.78 384 GLY A C 1
ATOM 2957 O O . GLY A 1 384 ? -80.173 8.149 39.907 1.00 48.78 384 GLY A O 1
ATOM 2958 N N . ALA A 1 385 ? -80.598 7.201 37.874 1.00 46.22 385 ALA A N 1
ATOM 2959 C CA . ALA A 1 385 ? -80.557 8.325 36.939 1.00 46.22 385 ALA A CA 1
ATOM 2960 C C . ALA A 1 385 ? -79.161 8.699 36.400 1.00 46.22 385 ALA A C 1
ATOM 2962 O O . ALA A 1 385 ? -78.333 9.291 37.079 1.00 46.22 385 ALA A O 1
ATOM 2963 N N . ASP A 1 386 ? -78.958 8.277 35.149 1.00 48.53 386 ASP A N 1
ATOM 2964 C CA . ASP A 1 386 ? -78.582 9.117 34.005 1.00 48.53 386 ASP A CA 1
ATOM 2965 C C . ASP A 1 386 ? -77.433 10.123 34.203 1.00 48.53 386 ASP A C 1
ATOM 2967 O O . ASP A 1 386 ? -77.633 11.213 34.721 1.00 48.53 386 ASP A O 1
ATOM 2971 N N . GLU A 1 387 ? -76.227 9.750 33.759 1.00 42.84 387 GLU A N 1
ATOM 2972 C CA . GLU A 1 387 ? -75.433 10.527 32.793 1.00 42.84 387 GLU A CA 1
ATOM 2973 C C . GLU A 1 387 ? -74.097 9.822 32.499 1.00 42.84 387 GLU A C 1
ATOM 2975 O O . GLU A 1 387 ? -73.314 9.441 33.372 1.00 42.84 387 GLU A O 1
ATOM 2980 N N . THR A 1 388 ? -73.832 9.639 31.211 1.00 50.84 388 THR A N 1
ATOM 2981 C CA . THR A 1 388 ? -72.586 9.132 30.641 1.00 50.84 388 THR A CA 1
ATOM 2982 C C . THR A 1 388 ? -71.440 10.129 30.825 1.00 50.84 388 THR A C 1
ATOM 2984 O O . THR A 1 388 ? -71.294 11.053 30.029 1.00 50.84 388 THR A O 1
ATOM 2987 N N . ILE A 1 389 ? -70.560 9.900 31.804 1.00 40.31 389 ILE A N 1
ATOM 2988 C CA . ILE A 1 389 ? -69.221 10.510 31.838 1.00 40.31 389 ILE A CA 1
ATOM 2989 C C . ILE A 1 389 ? -68.178 9.394 31.919 1.00 40.31 389 ILE A C 1
ATOM 2991 O O . ILE A 1 389 ? -67.997 8.730 32.938 1.00 40.31 389 ILE A O 1
ATOM 2995 N N . GLY A 1 390 ? -67.508 9.161 30.788 1.00 46.78 390 GLY A N 1
ATOM 2996 C CA . GLY A 1 390 ? -66.483 8.138 30.625 1.00 46.78 390 GLY A CA 1
ATOM 2997 C C . GLY A 1 390 ? -65.209 8.463 31.406 1.00 46.78 390 GLY A C 1
ATOM 2998 O O . GLY A 1 390 ? -64.490 9.404 31.086 1.00 46.78 390 GLY A O 1
ATOM 2999 N N . SER A 1 391 ? -64.876 7.615 32.376 1.00 47.28 391 SER A N 1
ATOM 3000 C CA . SER A 1 391 ? -63.631 7.641 33.161 1.00 47.28 391 SER A CA 1
ATOM 3001 C C . SER A 1 391 ? -62.401 7.074 32.421 1.00 47.28 391 SER A C 1
ATOM 3003 O O . SER A 1 391 ? -61.337 6.894 33.014 1.00 47.28 391 SER A O 1
ATOM 3005 N N . GLY A 1 392 ? -62.509 6.840 31.110 1.00 44.41 392 GLY A N 1
ATOM 3006 C CA . GLY A 1 392 ? -61.434 6.325 30.252 1.00 44.41 392 GLY A CA 1
ATOM 3007 C C . GLY A 1 392 ? -60.161 7.192 30.146 1.00 44.41 392 GLY A C 1
ATOM 3008 O O . GLY A 1 392 ? -59.071 6.617 30.138 1.00 44.41 392 GLY A O 1
ATOM 3009 N N . PRO A 1 393 ? -60.221 8.542 30.116 1.00 47.31 393 PRO A N 1
ATOM 3010 C CA . PRO A 1 393 ? -59.020 9.357 29.891 1.00 47.31 393 PRO A CA 1
ATOM 3011 C C . PRO A 1 393 ? -58.068 9.418 31.094 1.00 47.31 393 PRO A C 1
ATOM 3013 O O . PRO A 1 393 ? -56.856 9.517 30.919 1.00 47.31 393 PRO A O 1
ATOM 3016 N N . ILE A 1 394 ? -58.590 9.340 32.323 1.00 50.03 394 ILE A N 1
ATOM 3017 C CA . ILE A 1 39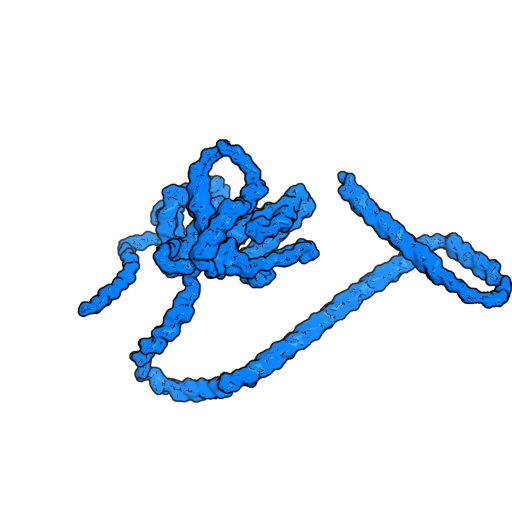4 ? -57.789 9.559 33.541 1.00 50.03 394 ILE A CA 1
ATOM 3018 C C . ILE A 1 394 ? -56.935 8.326 33.865 1.00 50.03 394 ILE A C 1
ATOM 3020 O O . ILE A 1 394 ? -55.759 8.450 34.213 1.00 50.03 394 ILE A O 1
ATOM 3024 N N . VAL A 1 395 ? -57.492 7.125 33.688 1.00 51.03 395 VAL A N 1
ATOM 3025 C CA . VAL A 1 395 ? -56.766 5.867 33.921 1.00 51.03 395 VAL A CA 1
ATOM 3026 C C . VAL A 1 395 ? -55.703 5.644 32.840 1.00 51.03 395 VAL A C 1
ATOM 3028 O O . VAL A 1 395 ? -54.568 5.297 33.168 1.00 51.03 395 VAL A O 1
ATOM 3031 N N . ALA A 1 396 ? -56.016 5.942 31.573 1.00 47.41 396 ALA A N 1
ATOM 3032 C CA . ALA A 1 396 ? -55.043 5.888 30.479 1.00 47.41 396 ALA A CA 1
ATOM 3033 C C . ALA A 1 396 ? -53.921 6.933 30.644 1.00 47.41 396 ALA A C 1
ATOM 3035 O O . ALA A 1 396 ? -52.747 6.619 30.435 1.00 47.41 396 ALA A O 1
ATOM 3036 N N . GLY A 1 397 ? -54.258 8.150 31.088 1.00 52.44 397 GLY A N 1
ATOM 3037 C CA . GLY A 1 397 ? -53.282 9.205 31.369 1.00 52.44 397 GLY A CA 1
ATOM 3038 C C . GLY A 1 397 ? -52.332 8.852 32.514 1.00 52.44 397 GLY A C 1
ATOM 3039 O O . GLY A 1 397 ? -51.128 9.083 32.416 1.00 52.44 397 GLY A O 1
ATOM 3040 N N . THR A 1 398 ? -52.846 8.214 33.567 1.00 52.50 398 THR A N 1
ATOM 3041 C CA . THR A 1 398 ? -52.043 7.855 34.744 1.00 52.50 398 THR A CA 1
ATOM 3042 C C . THR A 1 398 ? -51.112 6.676 34.450 1.00 52.50 398 THR A C 1
ATOM 3044 O O . THR A 1 398 ? -49.943 6.719 34.828 1.00 52.50 398 THR A O 1
ATOM 3047 N N . LEU A 1 399 ? -51.566 5.663 33.698 1.00 47.66 399 LEU A N 1
ATOM 3048 C CA . LEU A 1 399 ? -50.690 4.565 33.264 1.00 47.66 399 LEU A CA 1
ATOM 3049 C C . LEU A 1 399 ? -49.572 5.059 32.332 1.00 47.66 399 LEU A C 1
ATOM 3051 O O . LEU A 1 399 ? -48.416 4.674 32.492 1.00 47.66 399 LEU A O 1
ATOM 3055 N N . THR A 1 400 ? -49.903 5.957 31.401 1.00 53.72 400 THR A N 1
ATOM 3056 C CA . THR A 1 400 ? -48.932 6.542 30.463 1.00 53.72 400 THR A CA 1
ATOM 3057 C C . THR A 1 400 ? -47.881 7.378 31.199 1.00 53.72 400 THR A C 1
ATOM 3059 O O . THR A 1 400 ? -46.691 7.266 30.907 1.00 53.72 400 THR A O 1
ATOM 3062 N N . ALA A 1 401 ? -48.288 8.148 32.214 1.00 56.03 401 ALA A N 1
ATOM 3063 C CA . ALA A 1 401 ? -47.377 8.935 33.044 1.00 56.03 401 ALA A CA 1
ATOM 3064 C C . ALA A 1 401 ? -46.420 8.061 33.877 1.00 56.03 401 ALA A C 1
ATOM 3066 O O . ALA A 1 401 ? -45.242 8.395 34.002 1.00 56.03 401 ALA A O 1
ATOM 3067 N N . ILE A 1 402 ? -46.889 6.923 34.401 1.00 60.62 402 ILE A N 1
ATOM 3068 C CA . ILE A 1 402 ? -46.052 5.979 35.162 1.00 60.62 402 ILE A CA 1
ATOM 3069 C C . ILE A 1 402 ? -45.003 5.318 34.254 1.00 60.62 402 ILE A C 1
ATOM 3071 O O . ILE A 1 402 ? -43.838 5.211 34.639 1.00 60.62 402 ILE A O 1
ATOM 3075 N N . VAL A 1 403 ? -45.383 4.932 33.031 1.00 63.78 403 VAL A N 1
ATOM 3076 C CA . VAL A 1 403 ? -44.457 4.340 32.047 1.00 63.78 403 VAL A CA 1
ATOM 3077 C C . VAL A 1 403 ? -43.404 5.356 31.589 1.00 63.78 403 VAL A C 1
ATOM 3079 O O . VAL A 1 403 ? -42.217 5.031 31.542 1.00 63.78 403 VAL A O 1
ATOM 3082 N N . LEU A 1 404 ? -43.803 6.606 31.328 1.00 59.72 404 LEU A N 1
ATOM 3083 C CA . LEU A 1 404 ? -42.877 7.691 30.979 1.00 59.72 404 LEU A CA 1
ATOM 3084 C C . LEU A 1 404 ? -41.919 8.032 32.127 1.00 59.72 404 LEU A C 1
ATOM 3086 O O . LEU A 1 404 ? -40.723 8.190 31.891 1.00 59.72 404 LEU A O 1
ATOM 3090 N N . ALA A 1 405 ? -42.401 8.082 33.371 1.00 59.50 405 ALA A N 1
ATOM 3091 C CA . ALA A 1 405 ? -41.553 8.328 34.537 1.00 59.50 405 ALA A CA 1
ATOM 3092 C C . ALA A 1 405 ? -40.525 7.201 34.760 1.00 59.50 405 ALA A C 1
ATOM 3094 O O . ALA A 1 405 ? -39.370 7.474 35.092 1.00 59.50 405 ALA A O 1
ATOM 3095 N N . GLY A 1 406 ? -40.916 5.943 34.519 1.00 68.38 406 GLY A N 1
ATOM 3096 C CA . GLY A 1 406 ? -40.004 4.797 34.549 1.00 68.38 406 GLY A CA 1
ATOM 3097 C C . GLY A 1 406 ? -38.918 4.878 33.472 1.00 68.38 406 GLY A C 1
ATOM 3098 O O . GLY A 1 406 ? -37.739 4.698 33.775 1.00 68.38 406 GLY A O 1
ATOM 3099 N N . ALA A 1 407 ? -39.290 5.224 32.235 1.00 56.06 407 ALA A N 1
ATOM 3100 C CA . ALA A 1 407 ? -38.347 5.365 31.124 1.00 56.06 407 ALA A CA 1
ATOM 3101 C C . ALA A 1 407 ? -37.335 6.504 31.349 1.00 56.06 407 ALA A C 1
ATOM 3103 O O . ALA A 1 407 ? -36.140 6.326 31.115 1.00 56.06 407 ALA A O 1
ATOM 3104 N N . VAL A 1 408 ? -37.785 7.651 31.872 1.00 66.75 408 VAL A N 1
ATOM 3105 C CA . VAL A 1 408 ? -36.910 8.797 32.179 1.00 66.75 408 VAL A CA 1
ATOM 3106 C C . VAL A 1 408 ? -35.900 8.453 33.276 1.00 66.75 408 VAL A C 1
ATOM 3108 O O . VAL A 1 408 ? -34.737 8.841 33.175 1.00 66.75 408 VAL A O 1
ATOM 3111 N N . LYS A 1 409 ? -36.299 7.680 34.294 1.00 68.12 409 LYS A N 1
ATOM 3112 C CA . LYS A 1 409 ? -35.390 7.249 35.365 1.00 68.12 409 LYS A CA 1
ATOM 3113 C C . LYS A 1 409 ? -34.279 6.327 34.851 1.00 68.12 409 LYS A C 1
ATOM 3115 O O . LYS A 1 409 ? -33.122 6.537 35.199 1.00 68.12 409 LYS A O 1
ATOM 3120 N N . VAL A 1 410 ? -34.611 5.369 33.984 1.00 66.75 410 VAL A N 1
ATOM 3121 C CA . VAL A 1 410 ? -33.626 4.453 33.377 1.00 66.75 410 VAL A CA 1
ATOM 3122 C C . VAL A 1 410 ? -32.626 5.218 32.504 1.00 66.75 410 VAL A C 1
ATOM 3124 O O . VAL A 1 410 ? -31.425 4.965 32.569 1.00 66.75 410 VAL A O 1
ATOM 3127 N N . VAL A 1 411 ? -33.097 6.202 31.731 1.00 62.19 411 VAL A N 1
ATOM 3128 C CA . VAL A 1 411 ? -32.220 7.067 30.925 1.00 62.19 411 VAL A CA 1
ATOM 3129 C C . VAL A 1 411 ? -31.327 7.939 31.816 1.00 62.19 411 VAL A C 1
ATOM 3131 O O . VAL A 1 411 ? -30.141 8.082 31.533 1.00 62.19 411 VAL A O 1
ATOM 3134 N N . ALA A 1 412 ? -31.852 8.478 32.919 1.00 65.50 412 ALA A N 1
ATOM 3135 C CA . ALA A 1 412 ? -31.067 9.268 33.868 1.00 65.50 412 ALA A CA 1
ATOM 3136 C C . ALA A 1 412 ? -29.987 8.434 34.585 1.00 65.50 412 ALA A C 1
ATOM 3138 O O . ALA A 1 412 ? -28.864 8.907 34.757 1.00 65.50 412 ALA A O 1
ATOM 3139 N N . GLU A 1 413 ? -30.289 7.188 34.960 1.00 69.94 413 GLU A N 1
ATOM 3140 C CA . GLU A 1 413 ? -29.316 6.259 35.553 1.00 69.94 413 GLU A CA 1
ATOM 3141 C C . GLU A 1 413 ? -28.225 5.856 34.548 1.00 69.94 413 GLU A C 1
ATOM 3143 O O . GLU A 1 413 ? -27.046 5.840 34.907 1.00 69.94 413 GLU A O 1
ATOM 3148 N N . LEU A 1 414 ? -28.580 5.634 33.277 1.00 57.75 414 LEU A N 1
ATOM 3149 C CA . LEU A 1 414 ? -27.613 5.372 32.203 1.00 57.75 414 LEU A CA 1
ATOM 3150 C C . LEU A 1 414 ? -26.691 6.571 31.935 1.00 57.75 414 LEU A C 1
ATOM 3152 O O . LEU A 1 414 ? -25.486 6.400 31.762 1.00 57.75 414 LEU A O 1
ATOM 3156 N N . LEU A 1 415 ? -27.228 7.793 31.947 1.00 61.69 415 LEU A N 1
ATOM 3157 C CA . LEU A 1 415 ? -26.433 9.010 31.755 1.00 61.69 415 LEU A CA 1
ATOM 3158 C C . LEU A 1 415 ? -25.534 9.311 32.962 1.00 61.69 415 LEU A C 1
ATOM 3160 O O . LEU A 1 415 ? -24.393 9.738 32.791 1.00 61.69 415 LEU A O 1
ATOM 3164 N N . SER A 1 416 ? -26.006 9.033 34.181 1.00 72.38 416 SER A N 1
ATOM 3165 C CA . SER A 1 416 ? -25.220 9.191 35.409 1.00 72.38 416 SER A CA 1
ATOM 3166 C C . SER A 1 416 ? -24.024 8.239 35.477 1.00 72.38 416 SER A C 1
ATOM 3168 O O . SER A 1 416 ? -23.026 8.581 36.114 1.00 72.38 416 SER A O 1
ATOM 3170 N N . GLN A 1 417 ? -24.106 7.057 34.864 1.00 70.81 417 GLN A N 1
ATOM 3171 C CA . GLN A 1 417 ? -22.994 6.105 34.822 1.00 70.81 417 GLN A CA 1
ATOM 3172 C C . GLN A 1 417 ? -21.868 6.531 33.872 1.00 70.81 417 GLN A C 1
ATOM 3174 O O . GLN A 1 417 ? -20.759 6.026 33.999 1.00 70.81 417 GLN A O 1
ATOM 3179 N N . HIS A 1 418 ? -22.115 7.489 32.974 1.00 55.94 418 HIS A N 1
ATOM 3180 C CA . HIS A 1 418 ? -21.110 8.022 32.048 1.00 55.94 418 HIS A CA 1
ATOM 3181 C C . HIS A 1 418 ? -20.439 9.326 32.511 1.00 55.94 418 HIS A C 1
ATOM 3183 O O . HIS A 1 418 ? -19.604 9.864 31.788 1.00 55.94 418 HIS A O 1
ATOM 3189 N N . GLN A 1 419 ? -20.776 9.834 33.703 1.00 65.12 419 GLN A N 1
ATOM 3190 C CA . GLN A 1 419 ? -20.166 11.040 34.290 1.00 65.12 419 GLN A CA 1
ATOM 3191 C C . GLN A 1 419 ? -19.252 10.764 35.500 1.00 65.12 419 GLN A C 1
ATOM 3193 O O . GLN A 1 419 ? -18.806 11.705 36.156 1.00 65.12 419 GLN A O 1
ATOM 3198 N N . LYS A 1 420 ? -18.964 9.495 35.796 1.00 47.22 420 LYS A N 1
ATOM 3199 C CA . LYS A 1 420 ? -17.906 9.062 36.720 1.00 47.22 420 LYS A CA 1
ATOM 3200 C C . LYS A 1 420 ? -16.844 8.323 35.927 1.00 47.22 420 LYS A C 1
ATOM 3202 O O . LYS A 1 420 ? -15.664 8.456 36.310 1.00 47.22 420 LYS A O 1
#

pLDDT: mean 72.04, std 20.32, range [33.06, 97.81]

Radius of gyration: 36.22 Å; chains: 1; bounding box: 107×59×104 Å

InterPro domains:
  IPR007829 TM2 domain [PF05154] (32-80)
  IPR007829 TM2 domain [PF05154] (125-173)
  IPR050932 TM2 domain-containing protein 1-3-like [PTHR21016] (39-85)

Secondary structure (DSSP, 8-state):
---------------SS----SEEHHHH-S--B-HHHHHHHHHHHGGGTHHHHHTT-HHHHHHHHHHHHHTTTHHHHHHHHHHHHSHHHHHHH-EEETTEEEEEEEET-BPPPPPTTS--EEEESS-HHHHHHHHHHHGGGTHHHHHTT-HHHHHHHHHHHHSHHHHHHHHHHHHHHHHHHHH-HHHHHHH-BPPPTTGGGTS--B--TTTSSEEEE-HHHHHHHHHHHHHH--THHHHS----S-S--HHHHHHIIIIIHHHSS--B-SSSHHHHTTSSGGGS-TTSTTSSTTTHHHHHHHHHHHHHHHS-HHHHHHHHHHHHHHHHHHHHHHHHHHHHHHHHHHHHHHHHHHHHHHHHHHHTS-HHHHHHHHHHHHS------------HHHHHHHHHHHHHHHHHHHHHHHHHTT--

Organism: NCBI:txid1070528